Protein 7K0A (pdb70)

Solvent-accessible surface area: 18311 Å² total; per-residue (Å²): 243,24,95,47,84,90,15,75,145,130,6,26,74,86,0,19,151,6,0,13,46,33,23,37,100,39,49,17,16,27,7,17,2,2,28,25,168,10,77,116,25,0,31,53,17,14,56,20,33,1,15,72,0,1,43,75,25,18,74,6,30,0,0,56,81,0,2,0,0,0,0,0,17,11,43,133,8,129,83,23,54,72,12,78,73,105,5,29,82,98,42,30,107,10,0,29,71,14,61,78,10,31,108,55,12,86,50,62,9,50,79,86,56,42,186,101,85,13,18,48,11,31,11,28,5,22,16,66,115,57,89,90,133,42,11,10,47,24,0,0,73,27,0,5,82,18,2,66,186,62,50,20,8,0,2,2,43,4,3,18,64,212,53,36,60,46,10,120,186,22,10,1,80,69,77,9,74,14,118,5,87,112,14,15,113,2,17,0,3,16,16,124,55,52,57,89,147,41,93,48,84,90,15,74,142,130,8,26,76,86,0,19,153,6,0,12,44,33,24,38,99,40,48,18,15,32,8,16,2,2,27,23,149,11,85,110,27,0,39,54,16,13,56,12,32,1,16,111,0,1,44,84,26,18,78,5,31,0,0,54,81,0,2,0,0,0,0,0,14,12,39,136,9,129,82,19,52,71,20,83,76,120,5,28,86,98,44,33,108,9,0,28,72,13,73,83,10,30,129,53,11,88,51,62,8,52,88,85,56,41,188,92,85,13,17,49,11,33,11,29,5,22,14,65,114,61,90,89,133,41,10,9,47,23,0,0,74,26,0,5,79,16,2,69,186,61,50,22,5,1,3,2,45,4,4,17,76,218,49,37,58,48,9,120,190,22,12,4,86,60,81,10,74,14,127,5,68,113,14,16,137,3,20,0,3,17,17,113,55,51,61,100

Secondary structure (DSSP, 8-state):
---EEE--GGGHHHHHHHHHHHTTT-HHHHHHS-STTHHHHHHHHHHHIIIIIIIHHSEEEEEGGGTEEEEEE-TT-TTHHHHHHHHHHHHHHHHGGGHHHHHHHHHHHGGGS-SS--EEEEEEEE-GGGTTSSHHHHHHHHHHHHHHHHT--EEEEES-GGGHHHHHHTT-EEEEEE--TTS--EEEEEE-TT--/---EEE--GGGHHHHHHHHHHHTTT-HHHHHHS-STTHHHHHHHHHHHIIIIIIIHHSEEEEEGGGTEEEEEE-TT-TTHHHHHHHHHHHHHHHHGGGHHHHHHHHHHHGGGS-SS--EEEEEEEE-GGGTTSSHHHHHHHHHHHHHHHTT--EEEEES-GGGHHHHHHTT-EEEEEE--TTS--EEEEEE-TT--

B-factor: mean 17.93, std 9.87, range [5.16, 69.4]

Foldseek 3Di:
DWDKDWADPQLLVLQLVQQLQQCVPFQLLVQQFDPVVSSVLSSVVSSLQCPLPAPPQWTKMDIPSRLKMWGKHFLSSPCNVVSCVVCVVVNCVRSPPSNVRVVLVCVQCVVVDDPDTETETPGIGHRPVCPPPCRRVVHVLVSLVVRLVVQHKYKYKGLDPVCPVVVVVSLWDFPDFTDRVVGGTMTITIHGRPSD/DWDKDWADPQLLVLLLVQQLQQCVPFFLLVQQFDPVVSSVLSSVVSSCQCPLPAPPQWTKMDTPSRLKMWGKHFLRSPCNVVSCVVCVVVNCVRSPPSNVSVVLVCVQCVVVDDPDTETETPGIGHRPVCPPVCRRVVHVLVSLVVCLVVQHKYKYKGLDPVCPVVVVVSQWDFPDFTDRVVGGTMTITIHGHPSD

Sequence (392 aa):
KPTVRLATRDDVPRAVRTLAAAFADYPATRHTVDPDRHIERVTELQELFLTRRVGLDIGKVWVADDGAAVAVWTTPESVEAGAVFAEIGPRMMAELSGSRLAAQQQMEGLLAPHRPKEPAWFLATVGVSPDHQGKGLGSAVVLPGVEAAERAGVPAFLETSAPRNLPFYERLGFTVTADVEVPEGPRTWCMTRKKPGASKPTVRLATRDDVPRAVRTLAAAFADYPATRHTVDPDRHIERVTELQELFLTRVGLDIGKVWVADDGAAVAVWTTPESVEAGAVFAEIGPRMAELSGSRLAAQQQMEGLLAPHRPKEPAWFLATVGVSPDHQGKGLGSAVVLPGVEAAERAGVPAFLETSAPRNLPFYERLGFTVTADVEVPEGPRTWCMTRKPGAS

Structure (mmCIF, N/CA/C/O backbone):
data_7K0A
#
_entry.id   7K0A
#
_cell.length_a   36.596
_cell.length_b   141.509
_cell.length_c   98.985
_cell.angle_alpha   90.000
_cell.angle_beta   100.341
_cell.angle_gamma   90.000
#
_symmetry.space_group_name_H-M   'I 1 2 1'
#
loop_
_entity.id
_entity.type
_entity.pdbx_description
1 polymer 'Puromycin N-acetyltransferase'
2 non-polymer N-Acetylpuromycin
3 non-polymer 'COENZYME A'
4 non-polymer DI(HYDROXYETHYL)ETHER
5 non-polymer 'SULFATE ION'
6 non-polymer 1,2-ETHANEDIOL
7 water water
#
loop_
_atom_site.group_PDB
_atom_site.id
_atom_site.type_symbol
_atom_site.label_atom_id
_atom_site.label_alt_id
_atom_site.label_comp_id
_atom_site.label_asym_id
_atom_site.label_entity_id
_atom_site.label_seq_id
_atom_site.pdbx_PDB_ins_code
_atom_site.Cartn_x
_atom_site.Cartn_y
_atom_site.Cartn_z
_atom_site.occupancy
_atom_site.B_iso_or_equiv
_atom_site.auth_seq_id
_atom_site.auth_comp_id
_atom_site.auth_asym_id
_atom_site.auth_atom_id
_atom_site.pdbx_PDB_model_num
ATOM 1 N N . LYS A 1 7 ? 0.148 -25.275 6.584 1.000 44.158 5 LYS A N 1
ATOM 2 C CA . LYS A 1 7 ? 0.095 -26.032 7.875 1.000 43.166 5 LYS A CA 1
ATOM 3 C C . LYS A 1 7 ? 1.289 -25.631 8.748 1.000 41.176 5 LYS A C 1
ATOM 4 O O . LYS A 1 7 ? 2.414 -25.530 8.264 1.000 39.367 5 LYS A O 1
ATOM 10 N N . PRO A 1 8 ? 1.085 -25.365 10.058 1.000 36.278 6 PRO A N 1
ATOM 11 C CA . PRO A 1 8 ? 2.192 -24.970 10.932 1.000 32.680 6 PRO A CA 1
ATOM 12 C C . PRO A 1 8 ? 3.164 -26.105 11.278 1.000 28.581 6 PRO A C 1
ATOM 13 O O . PRO A 1 8 ? 2.743 -27.221 11.465 1.000 27.722 6 PRO A O 1
ATOM 17 N N . THR A 1 9 ? 4.451 -25.785 11.380 1.000 26.382 7 THR A N 1
ATOM 18 C CA . THR A 1 9 ? 5.477 -26.731 11.877 1.000 24.894 7 THR A CA 1
ATOM 19 C C . THR A 1 9 ? 5.537 -26.645 13.409 1.000 22.599 7 THR A C 1
ATOM 20 O O . THR A 1 9 ? 5.933 -25.596 13.936 1.000 21.451 7 THR A O 1
ATOM 24 N N . VAL A 1 10 ? 5.166 -27.737 14.073 1.000 19.302 8 VAL A N 1
ATOM 25 C CA . VAL A 1 10 ? 5.107 -27.873 15.553 1.000 18.079 8 VAL A CA 1
ATOM 26 C C . VAL A 1 10 ? 6.226 -28.798 16.002 1.000 17.633 8 VAL A C 1
ATOM 27 O O . VAL A 1 10 ? 6.257 -29.917 15.478 1.000 17.189 8 VAL A O 1
ATOM 31 N N . ARG A 1 11 ? 7.040 -28.372 16.985 1.000 15.865 9 ARG A N 1
ATOM 32 C CA . ARG A 1 11 ? 8.121 -29.183 17.619 1.000 14.040 9 ARG A CA 1
ATOM 33 C C . ARG A 1 11 ? 8.362 -28.677 19.053 1.000 12.825 9 ARG A C 1
ATOM 34 O O . ARG A 1 11 ? 7.808 -27.609 19.429 1.000 10.933 9 ARG A O 1
ATOM 42 N N . LEU A 1 12 ? 9.179 -29.399 19.815 1.000 12.742 10 LEU A N 1
ATOM 43 C CA . LEU A 1 12 ? 9.631 -28.953 21.157 1.000 11.941 10 LEU A CA 1
ATOM 44 C C . LEU A 1 12 ? 10.497 -27.706 20.984 1.000 12.423 10 LEU A C 1
ATOM 45 O O . LEU A 1 12 ? 11.139 -27.570 19.910 1.000 11.393 10 LEU A O 1
ATOM 50 N N . ALA A 1 13 ? 10.379 -26.774 21.933 1.000 11.385 11 ALA A N 1
ATOM 51 C CA . ALA A 1 13 ? 11.168 -25.533 21.976 1.000 12.374 11 ALA A CA 1
ATOM 52 C C . ALA A 1 13 ? 12.618 -25.877 22.310 1.000 13.571 11 ALA A C 1
ATOM 53 O O . ALA A 1 13 ? 12.858 -26.889 22.975 1.000 14.424 11 ALA A O 1
ATOM 55 N N . THR A 1 14 ? 13.542 -25.043 21.849 1.000 14.191 12 THR A N 1
ATOM 56 C CA . THR A 1 14 ? 14.953 -25.026 22.296 1.000 14.599 12 THR A CA 1
ATOM 57 C C . THR A 1 14 ? 15.233 -23.626 22.869 1.000 14.720 12 THR A C 1
ATOM 58 O O . THR A 1 14 ? 14.395 -22.699 22.686 1.000 13.564 12 THR A O 1
ATOM 62 N N . ARG A 1 15 ? 16.414 -23.457 23.443 1.000 13.795 13 ARG A N 1
ATOM 63 C CA . ARG A 1 15 ? 16.875 -22.178 24.018 1.000 14.242 13 ARG A CA 1
ATOM 64 C C . ARG A 1 15 ? 16.883 -21.111 22.927 1.000 14.139 13 ARG A C 1
ATOM 65 O O . ARG A 1 15 ? 16.566 -19.960 23.238 1.000 14.362 13 ARG A O 1
ATOM 73 N N . ASP A 1 16 ? 17.116 -21.514 21.684 1.000 14.581 14 ASP A N 1
ATOM 74 C CA . ASP A 1 16 ? 17.136 -20.631 20.492 1.000 15.566 14 ASP A CA 1
ATOM 75 C C . ASP A 1 16 ? 15.783 -19.948 20.256 1.000 14.539 14 ASP A C 1
ATOM 76 O O . ASP A 1 16 ? 15.782 -18.842 19.674 1.000 13.555 14 ASP A O 1
ATOM 81 N N . ASP A 1 17 ? 14.675 -20.603 20.628 1.000 14.397 15 ASP A N 1
ATOM 82 C CA . ASP A 1 17 ? 13.292 -20.090 20.425 1.000 15.649 15 ASP A CA 1
ATOM 83 C C . ASP A 1 17 ? 12.863 -19.089 21.510 1.000 15.017 15 ASP A C 1
ATOM 84 O O . ASP A 1 17 ? 11.785 -18.482 21.345 1.000 14.800 15 ASP A O 1
ATOM 89 N N . VAL A 1 18 ? 13.630 -18.921 22.583 1.000 14.374 16 VAL A N 1
ATOM 90 C CA . VAL A 1 18 ? 13.132 -18.183 23.777 1.000 15.157 16 VAL A CA 1
ATOM 91 C C . VAL A 1 18 ? 12.833 -16.727 23.416 1.000 15.320 16 VAL A C 1
ATOM 92 O O . VAL A 1 18 ? 11.766 -16.215 23.739 1.000 13.999 16 VAL A O 1
ATOM 96 N N . PRO A 1 19 ? 13.727 -15.983 22.725 1.000 16.589 17 PRO A N 1
ATOM 97 C CA . PRO A 1 19 ? 13.420 -14.578 22.442 1.000 15.758 17 PRO A CA 1
ATOM 98 C C . PRO A 1 19 ? 12.089 -14.422 21.690 1.000 16.557 17 PRO A C 1
ATOM 99 O O . PRO A 1 19 ? 11.209 -13.609 22.081 1.000 15.557 17 PRO A O 1
ATOM 103 N N . ARG A 1 20 ? 11.915 -15.191 20.619 1.000 16.526 18 ARG A N 1
ATOM 104 C CA . ARG A 1 20 ? 10.667 -15.114 19.828 1.000 17.230 18 ARG A CA 1
ATOM 105 C C . ARG A 1 20 ? 9.474 -15.584 20.677 1.000 14.838 18 ARG A C 1
ATOM 106 O O . ARG A 1 20 ? 8.445 -14.914 20.619 1.000 12.777 18 ARG A O 1
ATOM 114 N N . ALA A 1 21 ? 9.598 -16.695 21.414 1.000 12.871 19 ALA A N 1
ATOM 115 C CA . ALA A 1 21 ? 8.498 -17.233 22.248 1.000 12.972 19 ALA A CA 1
ATOM 116 C C . ALA A 1 21 ? 8.068 -16.181 23.285 1.000 12.930 19 ALA A C 1
ATOM 117 O O . ALA A 1 21 ? 6.862 -16.045 23.518 1.000 10.691 19 ALA A O 1
ATOM 119 N N . VAL A 1 22 ? 9.021 -15.469 23.887 1.000 12.397 20 VAL A N 1
ATOM 120 C CA . VAL A 1 22 ? 8.728 -14.420 24.905 1.000 14.014 20 VAL A CA 1
ATOM 121 C C . VAL A 1 22 ? 8.009 -13.241 24.224 1.000 14.353 20 VAL A C 1
ATOM 122 O O . VAL A 1 22 ? 7.013 -12.771 24.770 1.000 14.133 20 VAL A O 1
ATOM 126 N N . ARG A 1 23 ? 8.474 -12.790 23.059 1.000 14.470 21 ARG A N 1
ATOM 127 C CA . ARG A 1 23 ? 7.818 -11.701 22.297 1.000 15.133 21 ARG A CA 1
ATOM 128 C C . ARG A 1 23 ? 6.386 -12.122 21.944 1.000 14.313 21 ARG A C 1
ATOM 129 O O . ARG A 1 23 ? 5.479 -11.278 22.093 1.000 13.509 21 ARG A O 1
ATOM 137 N N . THR A 1 24 ? 6.179 -13.372 21.510 1.000 12.357 22 THR A N 1
ATOM 138 C CA . THR A 1 24 ? 4.831 -13.921 21.218 1.000 12.311 22 THR A CA 1
ATOM 139 C C . THR A 1 24 ? 3.981 -13.844 22.496 1.000 12.176 22 THR A C 1
ATOM 140 O O . THR A 1 24 ? 2.835 -13.310 22.445 1.000 11.890 22 THR A O 1
ATOM 144 N N . LEU A 1 25 ? 4.500 -14.337 23.612 1.000 11.833 23 LEU A N 1
ATOM 145 C CA . LEU A 1 25 ? 3.688 -14.423 24.852 1.000 11.714 23 LEU A CA 1
ATOM 146 C C . LEU A 1 25 ? 3.354 -13.013 25.355 1.000 11.215 23 LEU A C 1
ATOM 147 O O . LEU A 1 25 ? 2.201 -12.794 25.708 1.000 11.569 23 LEU A O 1
ATOM 152 N N . ALA A 1 26 ? 4.296 -12.079 25.312 1.000 11.327 24 ALA A N 1
ATOM 153 C CA . ALA A 1 26 ? 4.097 -10.671 25.733 1.000 12.099 24 ALA A CA 1
ATOM 154 C C . ALA A 1 26 ? 2.984 -10.008 24.906 1.000 11.825 24 ALA A C 1
ATOM 155 O O . ALA A 1 26 ? 2.077 -9.419 25.500 1.000 11.531 24 ALA A O 1
ATOM 157 N N . ALA A 1 27 ? 3.012 -10.161 23.577 1.000 11.583 25 ALA A N 1
ATOM 158 C CA . ALA A 1 27 ? 2.002 -9.577 22.674 1.000 11.322 25 ALA A CA 1
ATOM 159 C C . ALA A 1 27 ? 0.645 -10.238 22.939 1.000 11.205 25 ALA A C 1
ATOM 160 O O . ALA A 1 27 ? -0.348 -9.543 23.019 1.000 12.302 25 ALA A O 1
ATOM 162 N N . ALA A 1 28 ? 0.601 -11.557 23.068 1.000 11.213 26 ALA A N 1
ATOM 163 C CA . ALA A 1 28 ? -0.653 -12.318 23.236 1.000 11.355 26 ALA A CA 1
ATOM 164 C C . ALA A 1 28 ? -1.335 -11.896 24.551 1.000 11.485 26 ALA A C 1
ATOM 165 O O . ALA A 1 28 ? -2.556 -11.907 24.592 1.000 9.750 26 ALA A O 1
ATOM 167 N N . PHE A 1 29 ? -0.551 -11.552 25.583 1.000 11.564 27 PHE A N 1
ATOM 168 C CA . PHE A 1 29 ? -1.078 -11.265 26.939 1.000 12.878 27 PHE A CA 1
ATOM 169 C C . PHE A 1 29 ? -1.201 -9.753 27.185 1.000 13.413 27 PHE A C 1
ATOM 170 O O . PHE A 1 29 ? -1.491 -9.405 28.327 1.000 13.798 27 PHE A O 1
ATOM 178 N N . ALA A 1 30 ? -1.000 -8.901 26.171 1.000 14.407 28 ALA A N 1
ATOM 179 C CA . ALA A 1 30 ? -0.968 -7.419 26.330 1.000 16.603 28 ALA A CA 1
ATOM 180 C C . ALA A 1 30 ? -2.266 -6.923 26.980 1.000 16.315 28 ALA A C 1
ATOM 181 O O . ALA A 1 30 ? -2.174 -5.973 27.770 1.000 18.102 28 ALA A O 1
ATOM 183 N N . ASP A 1 31 ? -3.408 -7.563 26.748 1.000 17.383 29 ASP A N 1
ATOM 184 C CA . ASP A 1 31 ? -4.685 -7.086 27.352 1.000 19.045 29 ASP A CA 1
ATOM 185 C C . ASP A 1 31 ? -5.535 -8.281 27.781 1.000 16.749 29 ASP A C 1
ATOM 186 O O . ASP A 1 31 ? -6.754 -8.261 27.565 1.000 17.985 29 ASP A O 1
ATOM 191 N N . TYR A 1 32 ? -4.930 -9.239 28.470 1.000 14.017 30 TYR A N 1
ATOM 192 C CA . TYR A 1 32 ? -5.587 -10.469 28.958 1.000 13.024 30 TYR A CA 1
ATOM 193 C C . TYR A 1 32 ? -6.195 -10.156 30.325 1.000 12.228 30 TYR A C 1
ATOM 194 O O . TYR A 1 32 ? -5.515 -9.590 31.179 1.000 11.602 30 TYR A O 1
ATOM 203 N N . PRO A 1 33 ? -7.493 -10.462 30.561 1.000 11.290 31 PRO A N 1
ATOM 204 C CA . PRO A 1 33 ? -8.174 -10.018 31.784 1.000 11.060 31 PRO A CA 1
ATOM 205 C C . PRO A 1 33 ? -7.458 -10.421 33.085 1.000 10.837 31 PRO A C 1
ATOM 206 O O . PRO A 1 33 ? -7.455 -9.622 33.997 1.000 10.408 31 PRO A O 1
ATOM 210 N N . ALA A 1 34 ? -6.833 -11.602 33.140 1.000 11.090 32 ALA A N 1
ATOM 211 C CA . ALA A 1 34 ? -6.245 -12.104 34.403 1.000 10.736 32 ALA A CA 1
ATOM 212 C C . ALA A 1 34 ? -4.959 -11.343 34.704 1.000 10.377 32 ALA A C 1
ATOM 213 O O . ALA A 1 34 ? -4.729 -11.039 35.870 1.000 10.218 32 ALA A O 1
ATOM 215 N N . THR A 1 35 ? -4.162 -11.032 33.694 1.000 9.838 33 THR A N 1
ATOM 216 C CA . THR A 1 35 ? -2.904 -10.274 33.871 1.000 9.790 33 THR A CA 1
ATOM 217 C C . THR A 1 35 ? -3.281 -8.821 34.170 1.000 9.598 33 THR A C 1
ATOM 218 O O . THR A 1 35 ? -2.635 -8.231 35.061 1.000 9.148 33 THR A O 1
ATOM 222 N N . ARG A 1 36 ? -4.328 -8.287 33.553 1.000 9.700 34 ARG A N 1
ATOM 223 C CA . ARG A 1 36 ? -4.771 -6.893 33.853 1.000 9.550 34 ARG A CA 1
ATOM 224 C C . ARG A 1 36 ? -5.212 -6.823 35.313 1.000 9.122 34 ARG A C 1
ATOM 225 O O . ARG A 1 36 ? -4.993 -5.790 35.974 1.000 9.467 34 ARG A O 1
ATOM 233 N N . HIS A 1 37 ? -5.846 -7.881 35.787 1.000 8.403 35 HIS A N 1
ATOM 234 C CA . HIS A 1 37 ? -6.366 -7.968 37.166 1.000 8.068 35 HIS A CA 1
ATOM 235 C C . HIS A 1 37 ? -5.231 -8.104 38.178 1.000 7.146 35 HIS A C 1
ATOM 236 O O . HIS A 1 37 ? -5.357 -7.530 39.237 1.000 6.624 35 HIS A O 1
ATOM 243 N N . THR A 1 38 ? -4.188 -8.877 37.885 1.000 6.764 36 THR A N 1
ATOM 244 C CA . THR A 1 38 ? -3.253 -9.394 38.918 1.000 6.774 36 THR A CA 1
ATOM 245 C C . THR A 1 38 ? -1.844 -8.835 38.742 1.000 6.655 36 THR A C 1
ATOM 246 O O . THR A 1 38 ? -0.986 -9.192 39.556 1.000 6.942 36 THR A O 1
ATOM 250 N N . VAL A 1 39 ? -1.608 -7.982 37.756 1.000 6.723 37 VAL A N 1
ATOM 251 C CA . VAL A 1 39 ? -0.255 -7.418 37.505 1.000 6.927 37 VAL A CA 1
ATOM 252 C C . VAL A 1 39 ? -0.348 -5.898 37.455 1.000 7.181 37 VAL A C 1
ATOM 253 O O . VAL A 1 39 ? -1.142 -5.377 36.640 1.000 6.852 37 VAL A O 1
ATOM 257 N N . ASP A 1 40 ? 0.474 -5.241 38.279 1.000 7.690 38 ASP A N 1
ATOM 258 C CA . ASP A 1 40 ? 0.622 -3.771 38.378 1.000 7.785 38 ASP A CA 1
ATOM 259 C C . ASP A 1 40 ? 0.427 -3.098 37.011 1.000 8.089 38 ASP A C 1
ATOM 260 O O . ASP A 1 40 ? 1.005 -3.499 36.009 1.000 7.560 38 ASP A O 1
ATOM 265 N N . PRO A 1 41 ? -0.378 -2.020 36.920 1.000 8.269 39 PRO A N 1
ATOM 266 C CA . PRO A 1 41 ? -0.502 -1.271 35.668 1.000 8.766 39 PRO A CA 1
ATOM 267 C C . PRO A 1 41 ? 0.782 -0.495 35.330 1.000 9.308 39 PRO A C 1
ATOM 268 O O . PRO A 1 41 ? 0.985 -0.159 34.189 1.000 8.700 39 PRO A O 1
ATOM 272 N N . ASP A 1 42 ? 1.635 -0.228 36.323 1.000 10.430 40 ASP A N 1
ATOM 273 C CA . ASP A 1 42 ? 2.949 0.434 36.105 1.000 11.898 40 ASP A CA 1
ATOM 274 C C . ASP A 1 42 ? 3.935 -0.543 35.463 1.000 11.310 40 ASP A C 1
ATOM 275 O O . ASP A 1 42 ? 4.163 -1.620 36.033 1.000 10.889 40 ASP A O 1
ATOM 280 N N . ARG A 1 43 ? 4.452 -0.178 34.277 1.000 11.118 41 ARG A N 1
ATOM 281 C CA . ARG A 1 43 ? 5.355 -1.016 33.460 1.000 12.174 41 ARG A CA 1
ATOM 282 C C . ARG A 1 43 ? 4.698 -2.386 33.295 1.000 10.524 41 ARG A C 1
ATOM 283 O O . ARG A 1 43 ? 5.335 -3.437 33.519 1.000 10.323 41 ARG A O 1
ATOM 291 N N . HIS A 1 44 ? 3.439 -2.359 32.937 1.000 9.147 42 HIS A N 1
ATOM 292 C CA . HIS A 1 44 ? 2.576 -3.562 32.889 1.000 8.854 42 HIS A CA 1
ATOM 293 C C . HIS A 1 44 ? 3.180 -4.570 31.899 1.000 9.273 42 HIS A C 1
ATOM 294 O O . HIS A 1 44 ? 3.347 -5.727 32.261 1.000 8.184 42 HIS A O 1
ATOM 301 N N . ILE A 1 45 ? 3.451 -4.136 30.669 1.000 10.955 43 ILE A N 1
ATOM 302 C CA . ILE A 1 45 ? 3.994 -4.997 29.586 1.000 12.495 43 ILE A CA 1
ATOM 303 C C . ILE A 1 45 ? 5.331 -5.592 30.031 1.000 13.171 43 ILE A C 1
ATOM 304 O O . ILE A 1 45 ? 5.520 -6.793 29.824 1.000 11.819 43 ILE A O 1
ATOM 309 N N . GLU A 1 46 ? 6.227 -4.805 30.628 1.000 14.607 44 GLU A N 1
ATOM 310 C CA . GLU A 1 46 ? 7.533 -5.341 31.096 1.000 16.627 44 GLU A CA 1
ATOM 311 C C . GLU A 1 46 ? 7.311 -6.405 32.175 1.000 13.396 44 GLU A C 1
ATOM 312 O O . GLU A 1 46 ? 8.033 -7.416 32.163 1.000 11.404 44 GLU A O 1
ATOM 318 N N . ARG A 1 47 ? 6.367 -6.182 33.077 1.000 10.962 45 ARG A N 1
ATOM 319 C CA . ARG A 1 47 ? 6.056 -7.138 34.174 1.000 11.311 45 ARG A CA 1
ATOM 320 C C . ARG A 1 47 ? 5.466 -8.429 33.590 1.000 10.663 45 ARG A C 1
ATOM 321 O O . ARG A 1 47 ? 5.938 -9.533 33.958 1.000 10.518 45 ARG A O 1
ATOM 329 N N . VAL A 1 48 ? 4.524 -8.290 32.679 1.000 9.959 46 VAL A N 1
ATOM 330 C CA . VAL A 1 48 ? 3.865 -9.456 32.025 1.000 10.169 46 VAL A CA 1
ATOM 331 C C . VAL A 1 48 ? 4.920 -10.225 31.231 1.000 9.390 46 VAL A C 1
ATOM 332 O O . VAL A 1 48 ? 4.876 -11.458 31.269 1.000 8.521 46 VAL A O 1
ATOM 336 N N . THR A 1 49 ? 5.830 -9.507 30.582 1.000 9.784 47 THR A N 1
ATOM 337 C CA . THR A 1 49 ? 6.881 -10.111 29.729 1.000 10.660 47 THR A CA 1
ATOM 338 C C . THR A 1 49 ? 7.774 -10.985 30.615 1.000 10.638 47 THR A C 1
ATOM 339 O O . THR A 1 49 ? 8.082 -12.097 30.204 1.000 10.445 47 THR A O 1
ATOM 343 N N . GLU A 1 50 ? 8.157 -10.488 31.794 1.000 11.187 48 GLU A N 1
ATOM 344 C CA . GLU A 1 50 ? 9.040 -11.223 32.729 1.000 12.587 48 GLU A CA 1
ATOM 345 C C . GLU A 1 50 ? 8.284 -12.443 33.281 1.000 12.030 48 GLU A C 1
ATOM 346 O O . GLU A 1 50 ? 8.889 -13.540 33.331 1.000 11.246 48 GLU A O 1
ATOM 352 N N . LEU A 1 51 ? 7.030 -12.275 33.696 1.000 11.979 49 LEU A N 1
ATOM 353 C CA . LEU A 1 51 ? 6.180 -13.396 34.174 1.000 11.591 49 LEU A CA 1
ATOM 354 C C . LEU A 1 51 ? 6.131 -14.495 33.121 1.000 10.815 49 LEU A C 1
ATOM 355 O O . LEU A 1 51 ? 6.269 -15.673 33.508 1.000 10.121 49 LEU A O 1
ATOM 360 N N . GLN A 1 52 ? 5.946 -14.136 31.851 1.000 10.676 50 GLN A N 1
ATOM 361 C CA . GLN A 1 52 ? 5.859 -15.140 30.745 1.000 10.080 50 GLN A CA 1
ATOM 362 C C . GLN A 1 52 ? 7.221 -15.830 30.559 1.000 10.069 50 GLN A C 1
ATOM 363 O O . GLN A 1 52 ? 7.229 -17.071 30.439 1.000 8.721 50 GLN A O 1
ATOM 369 N N . GLU A 1 53 ? 8.319 -15.084 30.573 1.000 10.390 51 GLU A N 1
ATOM 370 C CA . GLU A 1 53 ? 9.665 -15.671 30.424 1.000 12.745 51 GLU A CA 1
ATOM 371 C C . GLU A 1 53 ? 9.922 -16.619 31.590 1.000 12.898 51 GLU A C 1
ATOM 372 O O . GLU A 1 53 ? 10.493 -17.695 31.347 1.000 13.509 51 GLU A O 1
ATOM 378 N N . LEU A 1 54 ? 9.537 -16.255 32.811 1.000 14.496 52 LEU A N 1
ATOM 379 C CA . LEU A 1 54 ? 9.721 -17.116 34.010 1.000 16.145 52 LEU A CA 1
ATOM 380 C C . LEU A 1 54 ? 9.013 -18.452 33.758 1.000 16.001 52 LEU A C 1
ATOM 381 O O . LEU A 1 54 ? 9.617 -19.508 34.012 1.000 13.455 52 LEU A O 1
ATOM 386 N N . PHE A 1 55 ? 7.764 -18.400 33.305 1.000 15.147 53 PHE A N 1
ATOM 387 C CA . PHE A 1 55 ? 6.974 -19.620 33.061 1.000 16.419 53 PHE A CA 1
ATOM 388 C C . PHE A 1 55 ? 7.632 -20.411 31.944 1.000 16.212 53 PHE A C 1
ATOM 389 O O . PHE A 1 55 ? 7.680 -21.645 32.110 1.000 16.319 53 PHE A O 1
ATOM 397 N N . LEU A 1 56 ? 8.128 -19.722 30.904 1.000 14.273 54 LEU A N 1
ATOM 398 C CA . LEU A 1 56 ? 8.690 -20.380 29.713 1.000 14.279 54 LEU A CA 1
ATOM 399 C C . LEU A 1 56 ? 9.944 -21.156 30.151 1.000 14.682 54 LEU A C 1
ATOM 400 O O . LEU A 1 56 ? 10.035 -22.366 29.816 1.000 13.739 54 LEU A O 1
ATOM 405 N N . THR A 1 57 ? 10.830 -20.525 30.923 1.000 13.609 55 THR A N 1
ATOM 406 C CA . THR A 1 57 ? 12.191 -21.060 31.155 1.000 13.655 55 THR A CA 1
ATOM 407 C C . THR A 1 57 ? 12.172 -21.906 32.425 1.000 13.222 55 THR A C 1
ATOM 408 O O . THR A 1 57 ? 12.498 -23.103 32.343 1.000 13.315 55 THR A O 1
ATOM 412 N N A ARG A 1 58 ? 11.796 -21.322 33.560 0.450 12.757 56 ARG A N 1
ATOM 413 N N B ARG A 1 58 ? 11.793 -21.320 33.561 0.550 12.687 56 ARG A N 1
ATOM 414 C CA A ARG A 1 58 ? 11.983 -21.994 34.873 0.450 12.893 56 ARG A CA 1
ATOM 415 C CA B ARG A 1 58 ? 11.983 -21.980 34.879 0.550 12.898 56 ARG A CA 1
ATOM 416 C C A ARG A 1 58 ? 10.930 -23.095 35.061 0.450 13.039 56 ARG A C 1
ATOM 417 C C B ARG A 1 58 ? 10.929 -23.082 35.069 0.550 13.071 56 ARG A C 1
ATOM 418 O O A ARG A 1 58 ? 11.212 -24.024 35.822 0.450 14.085 56 ARG A O 1
ATOM 419 O O B ARG A 1 58 ? 11.224 -24.023 35.808 0.550 14.345 56 ARG A O 1
ATOM 434 N N . VAL A 1 59 ? 9.757 -22.986 34.435 1.000 12.871 57 VAL A N 1
ATOM 435 C CA . VAL A 1 59 ? 8.695 -24.038 34.514 1.000 12.985 57 VAL A CA 1
ATOM 436 C C . VAL A 1 59 ? 8.811 -24.921 33.254 1.000 13.038 57 VAL A C 1
ATOM 437 O O . VAL A 1 59 ? 9.226 -26.075 33.386 1.000 15.341 57 VAL A O 1
ATOM 441 N N . GLY A 1 60 ? 8.550 -24.371 32.079 1.000 12.000 58 GLY A N 1
ATOM 442 C CA . GLY A 1 60 ? 8.522 -25.095 30.791 1.000 12.853 58 GLY A CA 1
ATOM 443 C C . GLY A 1 60 ? 9.835 -25.801 30.467 1.000 12.958 58 GLY A C 1
ATOM 444 O O . GLY A 1 60 ? 9.858 -27.037 30.525 1.000 11.705 58 GLY A O 1
ATOM 445 N N . LEU A 1 61 ? 10.896 -25.060 30.132 1.000 12.450 59 LEU A N 1
ATOM 446 C CA . LEU A 1 61 ? 12.109 -25.711 29.597 1.000 14.687 59 LEU A CA 1
ATOM 447 C C . LEU A 1 61 ? 12.787 -26.536 30.699 1.000 15.192 59 LEU A C 1
ATOM 448 O O . LEU A 1 61 ? 13.363 -27.548 30.384 1.000 17.311 59 LEU A O 1
ATOM 453 N N . ASP A 1 62 ? 12.664 -26.164 31.958 1.000 14.843 60 ASP A N 1
ATOM 454 C CA . ASP A 1 62 ? 13.415 -26.838 33.037 1.000 15.493 60 ASP A CA 1
ATOM 455 C C . ASP A 1 62 ? 12.687 -28.091 33.533 1.000 14.886 60 ASP A C 1
ATOM 456 O O . ASP A 1 62 ? 13.354 -29.063 33.757 1.000 13.362 60 ASP A O 1
ATOM 461 N N . ILE A 1 63 ? 11.384 -28.052 33.783 1.000 14.178 61 ILE A N 1
ATOM 462 C CA . ILE A 1 63 ? 10.719 -29.192 34.458 1.000 13.763 61 ILE A CA 1
ATOM 463 C C . ILE A 1 63 ? 9.471 -29.647 33.700 1.000 13.020 61 ILE A C 1
ATOM 464 O O . ILE A 1 63 ? 8.851 -30.610 34.181 1.000 13.853 61 ILE A O 1
ATOM 469 N N . GLY A 1 64 ? 9.087 -28.972 32.616 1.000 11.489 62 GLY A N 1
ATOM 470 C CA . GLY A 1 64 ? 7.817 -29.246 31.925 1.000 10.929 62 GLY A CA 1
ATOM 471 C C . GLY A 1 64 ? 8.059 -29.625 30.477 1.000 10.358 62 GLY A C 1
ATOM 472 O O . GLY A 1 64 ? 9.040 -30.258 30.186 1.000 9.392 62 GLY A O 1
ATOM 473 N N . LYS A 1 65 ? 7.151 -29.263 29.606 1.000 10.964 63 LYS A N 1
ATOM 47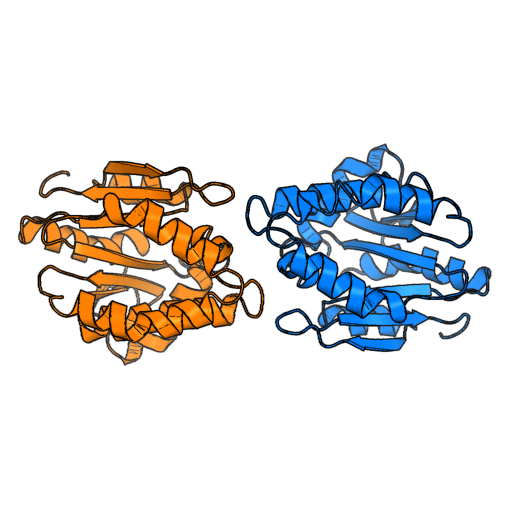4 C CA . LYS A 1 65 ? 7.263 -29.514 28.152 1.000 11.824 63 LYS A CA 1
ATOM 475 C C . LYS A 1 65 ? 6.810 -28.252 27.468 1.000 10.988 63 LYS A C 1
ATOM 476 O O . LYS A 1 65 ? 5.758 -27.696 27.882 1.000 10.798 63 LYS A O 1
ATOM 482 N N . VAL A 1 66 ? 7.557 -27.835 26.459 1.000 9.373 64 VAL A N 1
ATOM 483 C CA . VAL A 1 66 ? 7.225 -26.622 25.690 1.000 9.213 64 VAL A CA 1
ATOM 484 C C . VAL A 1 66 ? 7.170 -27.000 24.213 1.000 9.750 64 VAL A C 1
ATOM 485 O O . VAL A 1 66 ? 8.161 -27.533 23.720 1.000 8.404 64 VAL A O 1
ATOM 489 N N . TRP A 1 67 ? 6.060 -26.687 23.544 1.000 10.244 65 TRP A N 1
ATOM 490 C CA . TRP A 1 67 ? 6.013 -26.727 22.067 1.000 10.693 65 TRP A CA 1
ATOM 491 C C . TRP A 1 67 ? 5.998 -25.313 21.540 1.000 10.951 65 TRP A C 1
ATOM 492 O O . TRP A 1 67 ? 5.432 -24.430 22.205 1.000 11.018 65 TRP A O 1
ATOM 503 N N . VAL A 1 68 ? 6.477 -25.175 20.314 1.000 10.903 66 VAL A N 1
ATOM 504 C CA . VAL A 1 68 ? 6.367 -23.942 19.518 1.000 12.075 66 VAL A CA 1
ATOM 505 C C . VAL A 1 68 ? 5.791 -24.316 18.146 1.000 12.827 66 VAL A C 1
ATOM 506 O O . VAL A 1 68 ? 5.959 -25.491 17.689 1.000 13.594 66 VAL A O 1
ATOM 510 N N . ALA A 1 69 ? 5.063 -23.390 17.554 1.000 13.186 67 ALA A N 1
ATOM 511 C CA . ALA A 1 69 ? 4.617 -23.482 16.154 1.000 15.903 67 ALA A CA 1
ATOM 512 C C . ALA A 1 69 ? 5.366 -22.400 15.375 1.000 17.155 67 ALA A C 1
ATOM 513 O O . ALA A 1 69 ? 5.442 -21.253 15.874 1.000 18.851 67 ALA A O 1
ATOM 515 N N . ASP A 1 70 ? 5.960 -22.780 14.245 1.000 19.558 68 ASP A N 1
ATOM 516 C CA . ASP A 1 70 ? 6.679 -21.871 13.318 1.000 20.674 68 ASP A CA 1
ATOM 517 C C . ASP A 1 70 ? 7.684 -21.050 14.138 1.000 20.607 68 ASP A C 1
ATOM 518 O O . ASP A 1 70 ? 7.604 -19.798 14.126 1.000 19.610 68 ASP A O 1
ATOM 523 N N . ASP A 1 71 ? 8.569 -21.763 14.840 1.000 19.851 69 ASP A N 1
ATOM 524 C CA . ASP A 1 71 ? 9.745 -21.218 15.573 1.000 21.984 69 ASP A CA 1
ATOM 525 C C . ASP A 1 71 ? 9.328 -20.196 16.641 1.000 21.161 69 ASP A C 1
ATOM 526 O O . ASP A 1 71 ? 10.210 -19.396 17.064 1.000 21.429 69 ASP A O 1
ATOM 531 N N . GLY A 1 72 ? 8.080 -20.262 17.118 1.000 17.871 70 GLY A N 1
ATOM 532 C CA . GLY A 1 72 ? 7.654 -19.492 18.298 1.000 16.600 70 GLY A CA 1
ATOM 533 C C . GLY A 1 72 ? 6.646 -18.412 17.975 1.000 15.162 70 GLY A C 1
ATOM 534 O O . GLY A 1 72 ? 6.393 -17.617 18.868 1.000 14.657 70 GLY A O 1
ATOM 535 N N . ALA A 1 73 ? 6.087 -18.392 16.762 1.000 13.867 71 ALA A N 1
ATOM 536 C CA . ALA A 1 73 ? 4.872 -17.619 16.402 1.000 13.182 71 ALA A CA 1
ATOM 537 C C . ALA A 1 73 ? 3.696 -18.096 17.277 1.000 12.752 71 ALA A C 1
ATOM 538 O O . ALA A 1 73 ? 2.754 -17.324 17.500 1.000 13.010 71 ALA A O 1
ATOM 540 N N . ALA A 1 74 ? 3.752 -19.324 17.784 1.000 12.050 72 ALA A N 1
ATOM 541 C CA . ALA A 1 74 ? 2.896 -19.798 18.895 1.000 11.744 72 ALA A CA 1
ATOM 542 C C . ALA A 1 74 ? 3.716 -20.654 19.857 1.000 11.453 72 ALA A C 1
ATOM 543 O O . ALA A 1 74 ? 4.752 -21.211 19.433 1.000 10.845 72 ALA A O 1
ATOM 545 N N . VAL A 1 75 ? 3.267 -20.755 21.112 1.000 10.481 73 VAL A N 1
ATOM 546 C CA . VAL A 1 75 ? 4.013 -21.506 22.153 1.000 10.878 73 VAL A CA 1
ATOM 547 C C . VAL A 1 75 ? 3.025 -21.976 23.198 1.000 10.308 73 VAL A C 1
ATOM 548 O O . VAL A 1 75 ? 2.050 -21.273 23.464 1.000 9.535 73 VAL A O 1
ATOM 552 N N . ALA A 1 76 ? 3.248 -23.176 23.707 1.000 9.368 74 ALA A N 1
ATOM 553 C CA . ALA A 1 76 ? 2.400 -23.810 24.717 1.000 9.552 74 ALA A CA 1
ATOM 554 C C . ALA A 1 76 ? 3.362 -24.340 25.760 1.000 9.736 74 ALA A C 1
ATOM 555 O O . ALA A 1 76 ? 4.308 -25.040 25.368 1.000 10.447 74 ALA A O 1
ATOM 557 N N . VAL A 1 77 ? 3.141 -24.004 27.025 1.000 9.722 75 VAL A N 1
ATOM 558 C CA . VAL A 1 77 ? 3.985 -24.476 28.143 1.000 9.274 75 VAL A CA 1
ATOM 559 C C . VAL A 1 77 ? 3.150 -25.341 29.083 1.000 9.223 75 VAL A C 1
ATOM 560 O O . VAL A 1 77 ? 2.134 -24.850 29.615 1.000 9.814 75 VAL A O 1
ATOM 564 N N . TRP A 1 78 ? 3.615 -26.552 29.360 1.000 8.984 76 TRP A N 1
ATOM 565 C CA . TRP A 1 78 ? 2.930 -27.514 30.240 1.000 9.212 76 TRP A CA 1
ATOM 566 C C . TRP A 1 78 ? 3.801 -27.899 31.419 1.000 10.127 76 TRP A C 1
ATOM 567 O O . TRP A 1 78 ? 5.025 -28.038 31.237 1.000 10.224 76 TRP A O 1
ATOM 578 N N . THR A 1 79 ? 3.141 -28.249 32.525 1.000 10.740 77 THR A N 1
ATOM 579 C CA . THR A 1 79 ? 3.701 -29.203 33.510 1.000 11.262 77 THR A CA 1
ATOM 580 C C . THR A 1 79 ? 3.026 -30.558 33.285 1.000 12.066 77 THR A C 1
ATOM 581 O O . THR A 1 79 ? 1.861 -30.583 32.796 1.000 12.203 77 THR A O 1
ATOM 585 N N . THR A 1 80 ? 3.756 -31.635 33.553 1.000 12.982 78 THR A N 1
ATOM 586 C CA . THR A 1 80 ? 3.310 -33.022 33.297 1.000 13.907 78 THR A CA 1
ATOM 587 C C . THR A 1 80 ? 3.388 -33.793 34.606 1.000 15.131 78 THR A C 1
ATOM 588 O O . THR A 1 80 ? 3.927 -33.293 35.586 1.000 12.967 78 THR A O 1
ATOM 592 N N . PRO A 1 81 ? 2.872 -35.043 34.650 1.000 17.475 79 PRO A N 1
ATOM 593 C CA . PRO A 1 81 ? 3.122 -35.925 35.796 1.000 18.593 79 PRO A CA 1
ATOM 594 C C . PRO A 1 81 ? 4.616 -36.133 36.102 1.000 18.449 79 PRO A C 1
ATOM 595 O O . PRO A 1 81 ? 4.899 -36.418 37.206 1.000 21.059 79 PRO A O 1
ATOM 599 N N . GLU A 1 82 ? 5.522 -35.913 35.157 1.000 19.921 80 GLU A N 1
ATOM 600 C CA . GLU A 1 82 ? 6.995 -36.017 35.376 1.000 21.860 80 GLU A CA 1
ATOM 601 C C . GLU A 1 82 ? 7.537 -34.753 36.064 1.000 20.913 80 GLU A C 1
ATOM 602 O O . GLU A 1 82 ? 8.680 -34.785 36.503 1.000 19.194 80 GLU A O 1
ATOM 608 N N . SER A 1 83 ? 6.768 -33.661 36.095 1.000 19.885 81 SER A N 1
ATOM 609 C CA . SER A 1 83 ? 7.173 -32.340 36.639 1.000 19.797 81 SER A CA 1
ATOM 610 C C . SER A 1 83 ? 7.128 -32.391 38.173 1.000 21.580 81 SER A C 1
ATOM 611 O O . SER A 1 83 ? 6.477 -31.526 38.752 1.000 23.530 81 SER A O 1
ATOM 614 N N . VAL A 1 84 ? 7.803 -33.367 38.792 1.000 23.802 82 VAL A N 1
ATOM 615 C CA . VAL A 1 84 ? 7.748 -33.653 40.264 1.000 26.185 82 VAL A CA 1
ATOM 616 C C . VAL A 1 84 ? 8.331 -32.483 41.068 1.000 26.439 82 VAL A C 1
ATOM 617 O O . VAL A 1 84 ? 7.935 -32.334 42.242 1.000 26.957 82 VAL A O 1
ATOM 621 N N . GLU A 1 85 ? 9.218 -31.680 40.467 1.000 26.264 83 GLU A N 1
ATOM 622 C CA . GLU A 1 85 ? 9.850 -30.492 41.100 1.000 28.127 83 GLU A CA 1
ATOM 623 C C . GLU A 1 85 ? 8.928 -29.266 41.032 1.000 25.108 83 GLU A C 1
ATOM 624 O O . GLU A 1 85 ? 9.361 -28.217 41.509 1.000 28.629 83 GLU A O 1
ATOM 630 N N . ALA A 1 86 ? 7.723 -29.377 40.465 1.000 23.516 84 ALA A N 1
ATOM 631 C CA . ALA A 1 86 ? 6.807 -28.230 40.235 1.000 24.971 84 ALA A CA 1
ATOM 632 C C . ALA A 1 86 ? 6.652 -27.419 41.522 1.000 24.776 84 ALA A C 1
ATOM 633 O O . ALA A 1 86 ? 6.827 -26.201 41.459 1.000 22.616 84 ALA A O 1
ATOM 635 N N . GLY A 1 87 ? 6.315 -28.086 42.636 1.000 26.024 85 GLY A N 1
ATOM 636 C CA . GLY A 1 87 ? 6.148 -27.463 43.963 1.000 25.636 85 GLY A CA 1
ATOM 637 C C . GLY A 1 87 ? 7.374 -26.644 44.340 1.000 26.453 85 GLY A C 1
ATOM 638 O O . GLY A 1 87 ? 7.214 -25.454 44.647 1.000 26.709 85 GLY A O 1
ATOM 639 N N . ALA A 1 88 ? 8.564 -27.247 44.305 1.000 23.656 86 ALA A N 1
ATOM 640 C CA . ALA A 1 88 ? 9.839 -26.576 44.646 1.000 24.024 86 ALA A CA 1
ATOM 641 C C . ALA A 1 88 ? 10.036 -25.359 43.736 1.000 23.812 86 ALA A C 1
ATOM 642 O O . ALA A 1 88 ? 10.437 -24.303 44.239 1.000 25.725 86 ALA A O 1
ATOM 644 N N . VAL A 1 89 ? 9.763 -25.499 42.437 1.000 21.139 87 VAL A N 1
ATOM 645 C CA . VAL A 1 89 ? 10.034 -24.411 41.458 1.000 20.804 87 VAL A CA 1
ATOM 646 C C . VAL A 1 89 ? 9.066 -23.258 41.723 1.000 20.313 87 VAL A C 1
ATOM 647 O O . VAL A 1 89 ? 9.540 -22.112 41.760 1.000 20.941 87 VAL A O 1
ATOM 651 N N . PHE A 1 90 ? 7.772 -23.551 41.875 1.000 20.981 88 PHE A N 1
ATOM 652 C CA . PHE A 1 90 ? 6.724 -22.541 42.169 1.000 23.603 88 PHE A CA 1
ATOM 653 C C . PHE A 1 90 ? 7.123 -21.810 43.459 1.000 24.089 88 PHE A C 1
ATOM 654 O O . PHE A 1 90 ? 7.012 -20.591 43.509 1.000 22.826 88 PHE A O 1
ATOM 662 N N . ALA A 1 91 ? 7.652 -22.535 44.447 1.000 25.152 89 ALA A N 1
ATOM 663 C CA . ALA A 1 91 ? 8.091 -21.958 45.735 1.000 26.236 89 ALA A CA 1
ATOM 664 C C . ALA A 1 91 ? 9.291 -21.044 45.472 1.000 25.443 89 ALA A C 1
ATOM 665 O O . ALA A 1 91 ? 9.333 -19.975 46.060 1.000 24.421 89 ALA A O 1
ATOM 667 N N . GLU A 1 92 ? 10.211 -21.434 44.585 1.000 24.004 90 GLU A N 1
ATOM 668 C CA . GLU A 1 92 ? 11.413 -20.623 44.269 1.000 24.336 90 GLU A CA 1
ATOM 669 C C . GLU A 1 92 ? 10.997 -19.343 43.530 1.000 21.350 90 GLU A C 1
ATOM 670 O O . GLU A 1 92 ? 11.590 -18.288 43.809 1.000 19.303 90 GLU A O 1
ATOM 676 N N . ILE A 1 93 ? 10.062 -19.427 42.574 1.000 19.642 91 ILE A N 1
ATOM 677 C CA . ILE A 1 93 ? 9.727 -18.263 41.693 1.000 19.867 91 ILE A CA 1
ATOM 678 C C . ILE A 1 93 ? 8.537 -17.471 42.280 1.000 17.577 91 ILE A C 1
ATOM 679 O O . ILE A 1 93 ? 8.300 -16.369 41.805 1.000 17.728 91 ILE A O 1
ATOM 684 N N . GLY A 1 94 ? 7.805 -18.018 43.249 1.000 17.430 92 GLY A N 1
ATOM 685 C CA . GLY A 1 94 ? 6.693 -17.339 43.950 1.000 16.632 92 GLY A CA 1
ATOM 686 C C . GLY A 1 94 ? 7.041 -15.903 44.334 1.000 17.477 92 GLY A C 1
ATOM 687 O O . GLY A 1 94 ? 6.299 -14.984 43.984 1.000 16.693 92 GLY A O 1
ATOM 688 N N . PRO A 1 95 ? 8.146 -15.642 45.078 1.000 18.438 93 PRO A N 1
ATOM 689 C CA . PRO A 1 95 ? 8.515 -14.275 45.469 1.000 18.080 93 PRO A CA 1
ATOM 690 C C . PRO A 1 95 ? 8.680 -13.297 44.294 1.000 16.515 93 PRO A C 1
ATOM 691 O O . PRO A 1 95 ? 8.166 -12.176 44.364 1.000 13.713 93 PRO A O 1
ATOM 695 N N . ARG A 1 96 ? 9.336 -13.738 43.213 1.000 15.757 94 ARG A N 1
ATOM 696 C CA . ARG A 1 96 ? 9.457 -12.894 41.995 1.000 15.633 94 ARG A CA 1
ATOM 697 C C 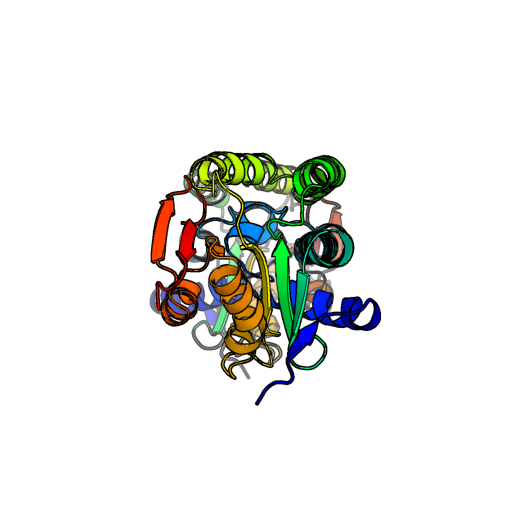. ARG A 1 96 ? 8.061 -12.572 41.415 1.000 14.041 94 ARG A C 1
ATOM 698 O O . ARG A 1 96 ? 7.861 -11.434 41.037 1.000 12.769 94 ARG A O 1
ATOM 706 N N A MET A 1 97 ? 7.149 -13.536 41.358 0.620 13.280 95 MET A N 1
ATOM 707 N N B MET A 1 97 ? 7.146 -13.549 41.351 0.380 14.839 95 MET A N 1
ATOM 708 C CA A MET A 1 97 ? 5.800 -13.350 40.769 0.620 13.820 95 MET A CA 1
ATOM 709 C CA B MET A 1 97 ? 5.781 -13.369 40.777 0.380 16.094 95 MET A CA 1
ATOM 710 C C A MET A 1 97 ? 4.995 -12.353 41.617 0.620 13.604 95 MET A C 1
ATOM 711 C C B MET A 1 97 ? 5.004 -12.345 41.617 0.380 15.088 95 MET A C 1
ATOM 712 O O A MET A 1 97 ? 4.278 -11.524 41.034 0.620 11.900 95 MET A O 1
ATOM 713 O O B MET A 1 97 ? 4.283 -11.519 41.029 0.380 13.681 95 MET A O 1
ATOM 722 N N . ALA A 1 98 ? 5.144 -12.430 42.945 1.000 14.560 96 ALA A N 1
ATOM 723 C CA . ALA A 1 98 ? 4.583 -11.470 43.927 1.000 15.754 96 ALA A CA 1
ATOM 724 C C . ALA A 1 98 ? 5.118 -10.068 43.636 1.000 15.167 96 ALA A C 1
ATOM 725 O O . ALA A 1 98 ? 4.272 -9.147 43.423 1.000 15.559 96 ALA A O 1
ATOM 727 N N . GLU A 1 99 ? 6.436 -9.908 43.555 1.000 14.167 97 GLU A N 1
ATOM 728 C CA . GLU A 1 99 ? 7.047 -8.590 43.219 1.000 15.920 97 GLU A CA 1
ATOM 729 C C . GLU A 1 99 ? 6.490 -8.097 41.874 1.000 14.361 97 GLU A C 1
ATOM 730 O O . GLU A 1 99 ? 6.122 -6.928 41.774 1.000 13.763 97 GLU A O 1
ATOM 736 N N . LEU A 1 100 ? 6.397 -8.960 40.859 1.000 12.655 98 LEU A N 1
ATOM 737 C CA . LEU A 1 100 ? 5.908 -8.502 39.535 1.000 11.726 98 LEU A CA 1
ATOM 738 C C . LEU A 1 100 ? 4.431 -8.103 39.643 1.000 10.400 98 LEU A C 1
ATOM 739 O O . LEU A 1 100 ? 4.034 -7.153 38.954 1.000 10.032 98 LEU A O 1
ATOM 744 N N . SER A 1 101 ? 3.654 -8.752 40.518 1.000 9.850 99 SER A N 1
ATOM 745 C CA . SER A 1 101 ? 2.248 -8.359 40.781 1.000 10.305 99 SER A CA 1
ATOM 746 C C . SER A 1 101 ? 2.196 -6.920 41.314 1.000 9.833 99 SER A C 1
ATOM 747 O O . SER A 1 101 ? 1.265 -6.168 40.921 1.000 9.406 99 SER A O 1
ATOM 750 N N . GLY A 1 102 ? 3.184 -6.555 42.129 1.000 9.647 100 GLY A N 1
ATOM 751 C CA . GLY A 1 102 ? 3.343 -5.216 42.712 1.000 9.824 100 GLY A CA 1
ATOM 752 C C . GLY A 1 102 ? 2.099 -4.821 43.474 1.000 9.867 100 GLY A C 1
ATOM 753 O O . GLY A 1 102 ? 1.691 -5.590 44.334 1.000 11.376 100 GLY A O 1
ATOM 754 N N . SER A 1 103 ? 1.449 -3.716 43.104 1.000 9.743 101 SER A N 1
ATOM 755 C CA . SER A 1 103 ? 0.267 -3.148 43.812 1.000 9.149 101 SER A CA 1
ATOM 756 C C . SER A 1 103 ? -0.997 -3.970 43.511 1.000 8.942 101 SER A C 1
ATOM 757 O O . SER A 1 103 ? -2.028 -3.682 44.111 1.000 8.840 101 SER A O 1
ATOM 760 N N . ARG A 1 104 ? -0.934 -4.962 42.626 1.000 8.496 102 ARG A N 1
ATOM 761 C CA . ARG A 1 104 ? -2.075 -5.880 42.377 1.000 8.115 102 ARG A CA 1
ATOM 762 C C . ARG A 1 104 ? -1.896 -7.213 43.135 1.000 8.375 102 ARG A C 1
ATOM 763 O O . ARG A 1 104 ? -2.599 -8.171 42.810 1.000 7.456 102 ARG A O 1
ATOM 771 N N . LEU A 1 105 ? -1.043 -7.259 44.160 1.000 9.297 103 LEU A N 1
ATOM 772 C CA . LEU A 1 105 ? -0.753 -8.509 44.900 1.000 9.498 103 LEU A CA 1
ATOM 773 C C . LEU A 1 105 ? -2.048 -9.082 45.488 1.000 8.958 103 LEU A C 1
ATOM 774 O O . LEU A 1 105 ? -2.226 -10.302 45.358 1.000 8.959 103 LEU A O 1
ATOM 779 N N . ALA A 1 106 ? -2.931 -8.271 46.070 1.000 8.947 104 ALA A N 1
ATOM 780 C CA . ALA A 1 106 ? -4.163 -8.763 46.729 1.000 8.846 104 ALA A CA 1
ATOM 781 C C . ALA A 1 106 ? -5.057 -9.431 45.673 1.000 8.888 104 ALA A C 1
ATOM 782 O O . ALA A 1 106 ? -5.692 -10.439 45.997 1.000 8.504 104 ALA A O 1
ATOM 784 N N . ALA A 1 107 ? -5.080 -8.904 44.444 1.000 8.885 105 ALA A N 1
ATOM 785 C CA . ALA A 1 107 ? -5.811 -9.488 43.296 1.000 9.137 105 ALA A CA 1
ATOM 786 C C . ALA A 1 107 ? -5.165 -10.813 42.853 1.000 9.180 105 ALA A C 1
ATOM 787 O O . ALA A 1 107 ? -5.897 -11.766 42.611 1.000 9.654 105 ALA A O 1
ATOM 789 N N . GLN A 1 108 ? -3.846 -10.899 42.781 1.000 9.640 106 GLN A N 1
ATOM 790 C CA . GLN A 1 108 ? -3.111 -12.143 42.487 1.000 10.587 106 GLN A CA 1
ATOM 791 C C . GLN A 1 108 ? -3.488 -13.186 43.554 1.000 10.854 106 GLN A C 1
ATOM 792 O O . GLN A 1 108 ? -3.882 -14.286 43.165 1.000 9.734 106 GLN A O 1
ATOM 798 N N . GLN A 1 109 ? -3.438 -12.820 44.843 1.000 10.814 107 GLN A N 1
ATOM 799 C CA . GLN A 1 109 ? -3.709 -13.758 45.965 1.000 11.666 107 GLN A CA 1
ATOM 800 C C . GLN A 1 109 ? -5.177 -14.206 45.905 1.000 11.571 107 GLN A C 1
ATOM 801 O O . GLN A 1 109 ? -5.399 -15.388 46.085 1.000 11.321 107 GLN A O 1
ATOM 807 N N . GLN A 1 110 ? -6.110 -13.282 45.670 1.000 11.163 108 GLN A N 1
ATOM 808 C CA . GLN A 1 110 ? -7.562 -13.544 45.542 1.000 12.081 108 GLN A CA 1
ATOM 809 C C . GLN A 1 110 ? -7.793 -14.629 44.490 1.000 13.097 108 GLN A C 1
ATOM 810 O O . GLN A 1 110 ? -8.502 -15.615 44.786 1.000 11.229 108 GLN A O 1
ATOM 816 N N . MET A 1 111 ? -7.246 -14.419 43.287 1.000 13.632 109 MET A N 1
ATOM 817 C CA . MET A 1 111 ? -7.482 -15.336 42.155 1.000 15.648 109 MET A CA 1
ATOM 818 C C . MET A 1 111 ? -6.868 -16.702 42.488 1.000 15.994 109 MET A C 1
ATOM 819 O O . MET A 1 111 ? -7.528 -17.731 42.241 1.000 16.071 109 MET A O 1
ATOM 824 N N . GLU A 1 112 ? -5.660 -16.731 43.044 1.000 17.303 110 GLU A N 1
ATOM 825 C CA . GLU A 1 112 ? -4.993 -18.011 43.413 1.000 18.921 110 GLU A CA 1
ATOM 826 C C . GLU A 1 112 ? -5.866 -18.763 44.420 1.000 16.825 110 GLU A C 1
ATOM 827 O O . GLU A 1 112 ? -6.088 -19.974 44.216 1.000 16.710 110 GLU A O 1
ATOM 833 N N . GLY A 1 113 ? -6.348 -18.073 45.461 1.000 17.345 111 GLY A N 1
ATOM 834 C CA . GLY A 1 113 ? -7.256 -18.647 46.474 1.000 16.982 111 GLY A CA 1
ATOM 835 C C . GLY A 1 113 ? -8.526 -19.220 45.848 1.000 16.915 111 GLY A C 1
ATOM 836 O O . GLY A 1 113 ? -8.940 -20.328 46.238 1.000 18.097 111 GLY A O 1
ATOM 837 N N . LEU A 1 114 ? -9.125 -18.506 44.891 1.000 15.280 112 LEU A N 1
ATOM 838 C CA . LEU A 1 114 ? -10.411 -18.893 44.257 1.000 14.370 112 LEU A CA 1
ATOM 839 C C . LEU A 1 114 ? -10.200 -20.120 43.347 1.000 13.379 112 LEU A C 1
ATOM 840 O O . LEU A 1 114 ? -11.099 -20.983 43.276 1.000 12.151 112 LEU A O 1
ATOM 845 N N . LEU A 1 115 ? -9.054 -20.227 42.698 1.000 13.160 113 LEU A N 1
ATOM 846 C CA . LEU A 1 115 ? -8.843 -21.277 41.654 1.000 13.458 113 LEU A CA 1
ATOM 847 C C . LEU A 1 115 ? -8.212 -22.537 42.235 1.000 13.424 113 LEU A C 1
ATOM 848 O O . LEU A 1 115 ? -8.622 -23.631 41.801 1.000 14.270 113 LEU A O 1
ATOM 853 N N . ALA A 1 116 ? -7.289 -22.413 43.194 1.000 14.457 114 ALA A N 1
ATOM 854 C CA . ALA A 1 116 ? -6.479 -23.562 43.684 1.000 15.669 114 ALA A CA 1
ATOM 855 C C . ALA A 1 116 ? -7.372 -24.766 43.984 1.000 16.366 114 ALA A C 1
ATOM 856 O O . ALA A 1 116 ? -7.039 -25.887 43.608 1.000 16.756 114 ALA A O 1
ATOM 858 N N . PRO A 1 117 ? -8.523 -24.610 44.668 1.000 16.882 115 PRO A N 1
ATOM 859 C CA . PRO A 1 117 ? -9.361 -25.764 44.994 1.000 17.669 115 PRO A CA 1
ATOM 860 C C . PRO A 1 117 ? -9.961 -26.512 43.793 1.000 16.777 115 PRO A C 1
ATOM 861 O O . PRO A 1 117 ? -10.464 -27.577 44.003 1.000 16.949 115 PRO A O 1
ATOM 865 N N . HIS A 1 118 ? -9.993 -25.905 42.605 1.000 16.053 116 HIS A N 1
ATOM 866 C CA . HIS A 1 118 ? -10.603 -26.517 41.385 1.000 15.562 116 HIS A CA 1
ATOM 867 C C . HIS A 1 118 ? -9.528 -27.133 40.494 1.000 15.953 116 HIS A C 1
ATOM 868 O O . HIS A 1 118 ? -9.876 -27.656 39.414 1.000 16.094 116 HIS A O 1
ATOM 875 N N . ARG A 1 119 ? -8.270 -27.064 40.924 1.000 16.768 117 ARG A N 1
ATOM 876 C CA . ARG A 1 119 ? -7.124 -27.662 40.212 1.000 17.244 117 ARG A CA 1
ATOM 877 C C . ARG A 1 119 ? -7.064 -29.157 40.505 1.000 19.080 117 ARG A C 1
ATOM 878 O O . ARG A 1 119 ? -7.566 -29.617 41.536 1.000 18.922 117 ARG A O 1
ATOM 886 N N . PRO A 1 120 ? -6.481 -29.946 39.578 1.000 18.503 118 PRO A N 1
ATOM 887 C CA . PRO A 1 120 ? -6.432 -31.398 39.729 1.000 21.532 118 PRO A CA 1
ATOM 888 C C . PRO A 1 120 ? -5.686 -31.823 41.004 1.000 22.978 118 PRO A C 1
ATOM 889 O O . PRO A 1 120 ? -4.612 -31.297 41.257 1.000 22.396 118 PRO A O 1
ATOM 893 N N . LYS A 1 121 ? -6.250 -32.785 41.732 1.000 27.506 119 LYS A N 1
ATOM 894 C CA . LYS A 1 121 ? -5.661 -33.410 42.954 1.000 33.328 119 LYS A CA 1
ATOM 895 C C . LYS A 1 121 ? -4.854 -34.660 42.563 1.000 34.783 119 LYS A C 1
ATOM 896 O O . LYS A 1 121 ? -4.259 -35.261 43.451 1.000 37.956 119 LYS A O 1
ATOM 902 N N . GLU A 1 122 ? -4.849 -35.030 41.277 1.000 33.418 120 GLU A N 1
ATOM 903 C CA . GLU A 1 122 ? -4.158 -36.229 40.741 1.000 33.499 120 GLU A CA 1
ATOM 904 C C . GLU A 1 122 ? -3.154 -35.754 39.699 1.000 29.415 120 GLU A C 1
ATOM 905 O O . GLU A 1 122 ? -3.260 -34.628 39.260 1.000 27.948 120 GLU A O 1
ATOM 911 N N . PRO A 1 123 ? -2.168 -36.570 39.268 1.000 27.248 121 PRO A N 1
ATOM 912 C CA . PRO A 1 123 ? -1.230 -36.137 38.238 1.000 24.662 121 PRO A CA 1
ATOM 913 C C . PRO A 1 123 ? -1.997 -35.664 36.997 1.000 22.852 121 PRO A C 1
ATOM 914 O O . PRO A 1 123 ? -3.027 -36.256 36.661 1.000 23.788 121 PRO A O 1
ATOM 918 N N . ALA A 1 124 ? -1.503 -34.612 36.344 1.000 20.267 122 ALA A N 1
ATOM 919 C CA . ALA A 1 124 ? -2.189 -33.981 35.196 1.000 18.028 122 ALA A CA 1
ATOM 920 C C . ALA A 1 124 ? -1.184 -33.350 34.237 1.000 15.225 122 ALA A C 1
ATOM 921 O O . ALA A 1 124 ? -0.051 -33.029 34.664 1.000 15.145 122 ALA A O 1
ATOM 923 N N . TRP A 1 125 ? -1.598 -33.207 32.981 1.000 12.724 123 TRP A N 1
ATOM 924 C CA . TRP A 1 125 ? -1.029 -32.226 32.032 1.000 11.563 123 TRP A CA 1
ATOM 925 C C . TRP A 1 125 ? -1.763 -30.894 32.269 1.000 10.374 123 TRP A C 1
ATOM 926 O O . TRP A 1 125 ? -2.961 -30.786 31.975 1.000 8.971 123 TRP A O 1
ATOM 937 N N . PHE A 1 126 ? -1.030 -29.928 32.818 1.000 9.191 124 PHE A N 1
ATOM 938 C CA . PHE A 1 126 ? -1.541 -28.597 33.219 1.000 8.799 124 PHE A CA 1
ATOM 939 C C . PHE A 1 126 ? -0.903 -27.573 32.286 1.000 8.391 124 PHE A C 1
ATOM 940 O O . PHE A 1 126 ? 0.320 -27.434 32.307 1.000 8.334 124 PHE A O 1
ATOM 948 N N . LEU A 1 127 ? -1.712 -26.941 31.445 1.000 8.668 125 LEU A N 1
ATOM 949 C CA . LEU A 1 127 ? -1.254 -25.884 30.509 1.000 9.946 125 LEU A CA 1
ATOM 950 C C . LEU A 1 127 ? -0.974 -24.621 31.323 1.000 10.111 125 LEU A C 1
ATOM 951 O O . LEU A 1 127 ? -1.927 -24.054 31.852 1.000 10.742 125 LEU A O 1
ATOM 956 N N . ALA A 1 128 ? 0.291 -24.264 31.479 1.000 10.092 126 ALA A N 1
ATOM 957 C CA . ALA A 1 128 ? 0.760 -23.138 32.313 1.000 10.836 126 ALA A CA 1
ATOM 958 C C . ALA A 1 128 ? 0.533 -21.809 31.596 1.000 10.807 126 ALA A C 1
ATOM 959 O O . ALA A 1 128 ? 0.109 -20.863 32.231 1.000 11.508 126 ALA A O 1
ATOM 961 N N . THR A 1 129 ? 0.818 -21.751 30.300 1.000 10.127 127 THR A N 1
ATOM 962 C CA . THR A 1 129 ? 0.603 -20.543 29.468 1.000 10.097 127 THR A CA 1
ATOM 963 C C . THR A 1 129 ? 0.615 -21.007 28.023 1.000 9.363 127 THR A C 1
ATOM 964 O O . THR A 1 129 ? 1.219 -22.040 27.725 1.000 9.012 127 THR A O 1
ATOM 968 N N . VAL A 1 130 ? -0.070 -20.281 27.183 1.000 9.502 128 VAL A N 1
ATOM 969 C CA . VAL A 1 130 ? -0.069 -20.512 25.715 1.000 9.737 128 VAL A CA 1
ATOM 970 C C . VAL A 1 130 ? -0.253 -19.136 25.089 1.000 9.888 128 VAL A C 1
ATOM 971 O O . VAL A 1 130 ? -0.896 -18.263 25.706 1.000 9.947 128 VAL A O 1
ATOM 975 N N . GLY A 1 131 ? 0.286 -18.937 23.898 1.000 10.292 129 GLY A N 1
ATOM 976 C CA . GLY A 1 131 ? 0.086 -17.681 23.176 1.000 10.686 129 GLY A CA 1
ATOM 977 C C . GLY A 1 131 ? 0.327 -17.864 21.704 1.000 10.939 129 GLY A C 1
ATOM 978 O O . GLY A 1 131 ? 1.164 -18.701 21.301 1.000 10.733 129 GLY A O 1
ATOM 979 N N . VAL A 1 132 ? -0.403 -17.113 20.919 1.000 12.088 130 VAL A N 1
ATOM 980 C CA . VAL A 1 132 ? -0.188 -16.968 19.454 1.000 12.386 130 VAL A CA 1
ATOM 981 C C . VAL A 1 132 ? 0.081 -15.500 19.183 1.000 13.939 130 VAL A C 1
ATOM 982 O O . VAL A 1 132 ? -0.683 -14.664 19.701 1.000 12.632 130 VAL A O 1
ATOM 986 N N . SER A 1 133 ? 1.125 -15.215 18.406 1.000 15.860 131 SER A N 1
ATOM 987 C CA . SER A 1 133 ? 1.448 -13.849 17.923 1.000 18.477 131 SER A CA 1
ATOM 988 C C . SER A 1 133 ? 0.192 -13.246 17.295 1.000 20.154 131 SER A C 1
ATOM 989 O O . SER A 1 133 ? -0.420 -13.878 16.432 1.000 21.956 131 SER A O 1
ATOM 992 N N . PRO A 1 134 ? -0.255 -12.040 17.725 1.000 23.084 132 PRO A N 1
ATOM 993 C CA . PRO A 1 134 ? -1.446 -11.386 17.162 1.000 25.406 132 PRO A CA 1
ATOM 994 C C . PRO A 1 134 ? -1.455 -11.304 15.630 1.000 26.240 132 PRO A C 1
ATOM 995 O O . PRO A 1 134 ? -2.506 -11.389 15.066 1.000 26.778 132 PRO A O 1
ATOM 999 N N . ASP A 1 135 ? -0.279 -11.146 15.021 1.000 29.003 133 ASP A N 1
ATOM 1000 C CA . ASP A 1 135 ? -0.074 -11.136 13.549 1.000 33.352 133 ASP A CA 1
ATOM 1001 C C . ASP A 1 135 ? -0.569 -12.448 12.933 1.000 33.411 133 ASP A C 1
ATOM 1002 O O . ASP A 1 135 ? -1.099 -12.400 11.823 1.000 37.505 133 ASP A O 1
ATOM 1007 N N . HIS A 1 136 ? -0.412 -13.577 13.628 1.000 32.954 134 HIS A N 1
ATOM 1008 C CA . HIS A 1 136 ? -0.591 -14.935 13.058 1.000 31.805 134 HIS A CA 1
ATOM 1009 C C . HIS A 1 136 ? -1.820 -15.624 13.660 1.000 29.840 134 HIS A C 1
ATOM 1010 O O . HIS A 1 136 ? -1.907 -16.873 13.571 1.000 29.094 134 HIS A O 1
ATOM 1017 N N . GLN A 1 137 ? -2.740 -14.857 14.242 1.000 31.310 135 GLN A N 1
ATOM 1018 C CA . GLN A 1 137 ? -3.932 -15.411 14.946 1.000 33.715 135 GLN A CA 1
ATOM 1019 C C . GLN A 1 137 ? -4.949 -15.868 13.887 1.000 32.184 135 GLN A C 1
ATOM 1020 O O . GLN A 1 137 ? -4.760 -15.538 12.694 1.000 39.290 135 GLN A O 1
ATOM 1026 N N . GLY A 1 138 ? -5.890 -16.725 14.282 1.000 30.327 136 GLY A N 1
ATOM 1027 C CA . GLY A 1 138 ? -6.915 -17.339 13.414 1.000 30.162 136 GLY A CA 1
ATOM 1028 C C . GLY A 1 138 ? -6.363 -18.080 12.201 1.000 31.777 136 GLY A C 1
ATOM 1029 O O . GLY A 1 138 ? -7.049 -18.035 11.169 1.000 37.381 136 GLY A O 1
ATOM 1030 N N . LYS A 1 139 ? -5.218 -18.783 12.299 1.000 30.047 137 LYS A N 1
ATOM 1031 C CA . LYS A 1 139 ? -4.639 -19.593 11.179 1.000 28.680 137 LYS A CA 1
ATOM 1032 C C . LYS A 1 139 ? -4.300 -21.021 11.630 1.000 25.703 137 LYS A C 1
ATOM 1033 O O . LYS A 1 139 ? -3.609 -21.701 10.892 1.000 25.750 137 LYS A O 1
ATOM 1039 N N . GLY A 1 140 ? -4.764 -21.452 12.803 1.000 24.018 138 GLY A N 1
ATOM 1040 C CA . GLY A 1 140 ? -4.621 -22.834 13.297 1.000 22.294 138 GLY A CA 1
ATOM 1041 C C . GLY A 1 140 ? -3.369 -23.056 14.141 1.000 19.919 138 GLY A C 1
ATOM 1042 O O . GLY A 1 140 ? -3.189 -24.210 14.572 1.000 18.274 138 GLY A O 1
ATOM 1043 N N . LEU A 1 141 ? -2.518 -22.040 14.349 1.000 19.007 139 LEU A N 1
ATOM 1044 C CA . LEU A 1 141 ? -1.285 -22.163 15.194 1.000 17.292 139 LEU A CA 1
ATOM 1045 C C . LEU A 1 141 ? -1.664 -22.563 16.620 1.000 15.695 139 LEU A C 1
ATOM 1046 O O . LEU A 1 141 ? -0.982 -23.445 17.194 1.000 15.643 139 LEU A O 1
ATOM 1051 N N . GLY A 1 142 ? -2.705 -21.944 17.177 1.000 14.870 140 GLY A N 1
ATOM 1052 C CA . GLY A 1 142 ? -3.162 -22.216 18.555 1.000 14.545 140 GLY A CA 1
ATOM 1053 C C . GLY A 1 142 ? -3.481 -23.683 18.771 1.000 14.161 140 GLY A C 1
ATOM 1054 O O . GLY A 1 142 ? -2.942 -24.281 19.734 1.000 15.484 140 GLY A O 1
ATOM 1055 N N . SER A 1 143 ? -4.356 -24.238 17.926 1.000 14.129 141 SER A N 1
ATOM 1056 C CA . SER A 1 143 ? -4.803 -25.653 17.973 1.000 14.493 141 SER A CA 1
ATOM 1057 C C . SER A 1 143 ? -3.590 -26.556 17.739 1.000 13.599 141 SER A C 1
ATOM 1058 O O . SER A 1 143 ? -3.457 -27.550 18.442 1.000 13.792 141 SER A O 1
ATOM 1061 N N . ALA A 1 144 ? -2.747 -26.222 16.766 1.000 13.332 142 ALA A N 1
ATOM 1062 C CA . ALA A 1 144 ? -1.585 -27.046 16.399 1.000 13.813 142 ALA A CA 1
ATOM 1063 C C . ALA A 1 144 ? -0.583 -27.093 17.556 1.000 13.551 142 ALA A C 1
ATOM 1064 O O . ALA A 1 144 ? 0.031 -28.148 17.723 1.000 12.862 142 ALA A O 1
ATOM 1066 N N . VAL A 1 145 ? -0.377 -25.997 18.314 1.000 13.549 143 VAL A N 1
ATOM 1067 C CA . VAL A 1 145 ? 0.742 -25.972 19.307 1.000 13.011 143 VAL A CA 1
ATOM 1068 C C . VAL A 1 145 ? 0.230 -26.626 20.595 1.000 13.686 143 VAL A C 1
ATOM 1069 O O . VAL A 1 145 ? 1.053 -27.175 21.362 1.000 14.260 143 VAL A O 1
ATOM 1073 N N . VAL A 1 146 ? -1.087 -26.644 20.802 1.000 11.855 144 VAL A N 1
ATOM 1074 C CA . VAL A 1 146 ? -1.691 -27.202 22.047 1.000 11.980 144 VAL A CA 1
ATOM 1075 C C . VAL A 1 146 ? -1.940 -28.706 21.884 1.000 11.337 144 VAL A C 1
ATOM 1076 O O . VAL A 1 146 ? -1.893 -29.402 22.880 1.000 10.044 144 VAL A O 1
ATOM 1080 N N . LEU A 1 147 ? -2.218 -29.195 20.665 1.000 12.712 145 LEU A N 1
ATOM 1081 C CA . LEU A 1 147 ? -2.696 -30.592 20.444 1.000 13.148 145 LEU A CA 1
ATOM 1082 C C . LEU A 1 147 ? -1.679 -31.602 20.952 1.000 12.411 145 LEU A C 1
ATOM 1083 O O . LEU A 1 147 ? -2.090 -32.608 21.510 1.000 11.579 145 LEU A O 1
ATOM 1088 N N . PRO A 1 148 ? -0.337 -31.416 20.797 1.000 12.221 146 PRO A N 1
ATOM 1089 C CA . PRO A 1 148 ? 0.614 -32.455 21.216 1.000 12.089 146 PRO A CA 1
ATOM 1090 C C . PRO A 1 148 ? 0.534 -32.780 22.715 1.000 11.801 146 PRO A C 1
ATOM 1091 O O . PRO A 1 148 ? 0.578 -33.934 23.081 1.000 11.710 146 PRO A O 1
ATOM 1095 N N . GLY A 1 149 ? 0.370 -31.760 23.559 1.000 12.189 147 GLY A N 1
ATOM 1096 C CA . GLY A 1 149 ? 0.226 -31.966 25.013 1.000 12.165 147 GLY A CA 1
ATOM 1097 C C . GLY A 1 149 ? -1.086 -32.654 25.339 1.000 12.303 147 GLY A C 1
ATOM 1098 O O . GLY A 1 149 ? -1.112 -33.477 26.256 1.000 13.339 147 GLY A O 1
ATOM 1099 N N . VAL A 1 150 ? -2.157 -32.271 24.648 1.000 12.888 148 VAL A N 1
ATOM 1100 C CA . VAL A 1 150 ? -3.490 -32.910 24.758 1.000 13.999 148 VAL A CA 1
ATOM 1101 C C . VAL A 1 150 ? -3.366 -34.390 24.340 1.000 13.569 148 VAL A C 1
ATOM 1102 O O . VAL A 1 150 ? -3.822 -35.242 25.099 1.000 14.008 148 VAL A O 1
ATOM 1106 N N . GLU A 1 151 ? -2.751 -34.697 23.202 1.000 14.430 149 GLU A N 1
ATOM 1107 C CA . GLU A 1 151 ? -2.471 -36.119 22.812 1.000 16.816 149 GLU A CA 1
ATOM 1108 C C . GLU A 1 151 ? -1.642 -36.840 23.896 1.000 15.730 149 GLU A C 1
ATOM 1109 O O . GLU A 1 151 ? -1.940 -38.014 24.204 1.000 16.816 149 GLU A O 1
ATOM 1115 N N . ALA A 1 152 ? -0.632 -36.186 24.472 1.000 14.229 150 ALA A N 1
ATOM 1116 C CA . ALA A 1 152 ? 0.277 -36.816 25.454 1.000 13.153 150 ALA A CA 1
ATOM 1117 C C . ALA A 1 152 ? -0.485 -37.131 26.739 1.000 12.098 150 ALA A C 1
ATOM 1118 O O . ALA A 1 152 ? -0.226 -38.168 27.352 1.000 11.506 150 ALA A O 1
ATOM 1120 N N . ALA A 1 153 ? -1.375 -36.236 27.175 1.000 12.481 151 ALA A N 1
ATOM 1121 C CA . ALA A 1 153 ? -2.178 -36.462 28.396 1.000 12.868 151 ALA A CA 1
ATOM 1122 C C . ALA A 1 153 ? -3.033 -37.716 28.188 1.000 12.693 151 ALA A C 1
ATOM 1123 O O . ALA A 1 153 ? -3.090 -38.569 29.088 1.000 13.108 151 ALA A O 1
ATOM 1125 N N . GLU A 1 154 ? -3.703 -37.792 27.050 1.000 14.441 152 GLU A N 1
ATOM 1126 C CA . GLU A 1 154 ? -4.629 -38.908 26.733 1.000 16.828 152 GLU A CA 1
ATOM 1127 C C . GLU A 1 154 ? -3.827 -40.223 26.707 1.000 17.872 152 GLU A C 1
ATOM 1128 O O . GLU A 1 154 ? -4.269 -41.181 27.312 1.000 21.133 152 GLU A O 1
ATOM 1134 N N . ARG A 1 155 ? -2.648 -40.219 26.103 1.000 18.456 153 ARG A N 1
ATOM 1135 C CA . ARG A 1 155 ? -1.774 -41.414 26.031 1.000 19.202 153 ARG A CA 1
ATOM 1136 C C . ARG A 1 155 ? -1.378 -41.842 27.439 1.000 18.340 153 ARG A C 1
ATOM 1137 O O . ARG A 1 155 ? -1.362 -43.047 27.717 1.000 17.165 153 ARG A O 1
ATOM 1145 N N . ALA A 1 156 ? -1.118 -40.899 28.347 1.000 17.955 154 ALA A N 1
ATOM 1146 C CA . ALA A 1 156 ? -0.704 -41.242 29.728 1.000 16.114 154 ALA A CA 1
ATOM 1147 C C . ALA A 1 156 ? -1.926 -41.616 30.567 1.000 15.766 154 ALA A C 1
ATOM 1148 O O . ALA A 1 156 ? -1.738 -42.027 31.725 1.000 18.889 154 ALA A O 1
ATOM 1150 N N . GLY A 1 157 ? -3.141 -41.424 30.056 1.000 15.916 155 GLY A N 1
ATOM 1151 C CA . GLY A 1 157 ? -4.358 -41.728 30.818 1.000 15.511 155 GLY A CA 1
ATOM 1152 C C . GLY A 1 157 ? -4.514 -40.794 32.011 1.000 15.798 155 GLY A C 1
ATOM 1153 O O . GLY A 1 157 ? -5.087 -41.214 33.034 1.000 16.554 155 GLY A O 1
ATOM 1154 N N . VAL A 1 158 ? -4.064 -39.542 31.892 1.000 15.122 156 VAL A N 1
ATOM 1155 C CA . VAL A 1 158 ? -4.317 -38.495 32.928 1.000 13.434 156 VAL A CA 1
ATOM 1156 C C . VAL A 1 158 ? -5.071 -37.338 32.276 1.000 12.187 156 VAL A C 1
ATOM 1157 O O . VAL A 1 158 ? -5.067 -37.156 31.044 1.000 11.153 156 VAL A O 1
ATOM 1161 N N . PRO A 1 159 ? -5.769 -36.529 33.096 1.000 11.837 157 PRO A N 1
ATOM 1162 C CA . PRO A 1 159 ? -6.445 -35.336 32.591 1.000 11.533 157 PRO A CA 1
ATOM 1163 C C . PRO A 1 159 ? -5.473 -34.267 32.096 1.000 10.612 157 PRO A C 1
ATOM 1164 O O . PRO A 1 159 ? -4.346 -34.160 32.596 1.000 10.386 157 PRO A O 1
ATOM 1168 N N . ALA A 1 160 ? -5.910 -33.553 31.072 1.000 9.973 158 ALA A N 1
ATOM 1169 C CA . ALA A 1 160 ? -5.372 -32.237 30.705 1.000 9.832 158 ALA A CA 1
ATOM 1170 C C . ALA A 1 160 ? -6.231 -31.177 31.420 1.000 9.753 158 ALA A C 1
ATOM 1171 O O . ALA A 1 160 ? -7.475 -31.362 31.553 1.000 9.567 158 ALA A O 1
ATOM 1173 N N . PHE A 1 161 ? -5.605 -30.099 31.849 1.000 8.842 159 PHE A N 1
ATOM 1174 C CA . PHE A 1 161 ? -6.240 -29.060 32.693 1.000 8.751 159 PHE A CA 1
ATOM 1175 C C . PHE A 1 161 ? -5.693 -27.698 32.320 1.000 8.689 159 PHE A C 1
ATOM 1176 O O . PHE A 1 161 ? -4.486 -27.552 31.997 1.000 8.338 159 PHE A O 1
ATOM 1184 N N . LEU A 1 162 ? -6.580 -26.727 32.307 1.000 8.788 160 LEU A N 1
ATOM 1185 C CA . LEU A 1 162 ? -6.167 -25.330 32.102 1.000 9.428 160 LEU A CA 1
ATOM 1186 C C . LEU A 1 162 ? -7.187 -24.378 32.729 1.000 9.415 160 LEU A C 1
ATOM 1187 O O . LEU A 1 162 ? -8.359 -24.798 33.017 1.000 8.258 160 LEU A O 1
ATOM 1192 N N . GLU A 1 163 ? -6.746 -23.136 32.895 1.000 9.637 161 GLU A N 1
ATOM 1193 C CA . GLU A 1 163 ? -7.577 -22.030 33.385 1.000 10.739 161 GLU A CA 1
ATOM 1194 C C . GLU A 1 163 ? -7.554 -20.911 32.360 1.000 10.559 161 GLU A C 1
ATOM 1195 O O . GLU A 1 163 ? -6.470 -20.623 31.820 1.000 11.694 161 GLU A O 1
ATOM 1201 N N . THR A 1 164 ? -8.707 -20.286 32.098 1.000 10.983 162 THR A N 1
ATOM 1202 C CA . THR A 1 164 ? -8.773 -19.107 31.196 1.000 11.362 162 THR A CA 1
ATOM 1203 C C . THR A 1 164 ? -9.741 -18.047 31.759 1.000 10.858 162 THR A C 1
ATOM 1204 O O . THR A 1 164 ? -10.774 -18.405 32.330 1.000 10.199 162 THR A O 1
ATOM 1208 N N . SER A 1 165 ? -9.373 -16.787 31.600 1.000 10.637 163 SER A N 1
ATOM 1209 C CA . SER A 1 165 ? -10.190 -15.607 31.935 1.000 11.675 163 SER A CA 1
ATOM 1210 C C . SER A 1 165 ? -10.656 -14.925 30.657 1.000 11.256 163 SER A C 1
ATOM 1211 O O . SER A 1 165 ? -11.246 -13.854 30.752 1.000 11.749 163 SER A O 1
ATOM 1214 N N . ALA A 1 166 ? -10.426 -15.517 29.500 1.000 11.189 164 ALA A N 1
ATOM 1215 C CA . ALA A 1 166 ? -10.889 -14.947 28.206 1.000 12.344 164 ALA A CA 1
ATOM 1216 C C . ALA A 1 166 ? -12.027 -15.799 27.642 1.000 12.425 164 ALA A C 1
ATOM 1217 O O . ALA A 1 166 ? -11.799 -16.878 27.123 1.000 12.543 164 ALA A O 1
ATOM 1219 N N . PRO A 1 167 ? -13.293 -15.338 27.728 1.000 13.423 165 PRO A N 1
ATOM 1220 C CA . PRO A 1 167 ? -14.423 -16.129 27.263 1.000 14.634 165 PRO A CA 1
ATOM 1221 C C . PRO A 1 167 ? -14.278 -16.515 25.785 1.000 15.102 165 PRO A C 1
ATOM 1222 O O . PRO A 1 167 ? -14.751 -17.548 25.451 1.000 16.887 165 PRO A O 1
ATOM 1226 N N . ARG A 1 168 ? -13.643 -15.696 24.956 1.000 15.885 166 ARG A N 1
ATOM 1227 C CA . ARG A 1 168 ? -13.454 -16.030 23.516 1.000 19.801 166 ARG A CA 1
ATOM 1228 C C . ARG A 1 168 ? -12.571 -17.274 23.348 1.000 18.059 166 ARG A C 1
ATOM 1229 O O . ARG A 1 168 ? -12.621 -17.873 22.268 1.000 17.856 166 ARG A O 1
ATOM 1237 N N . ASN A 1 169 ? -11.903 -17.744 24.400 1.000 16.531 167 ASN A N 1
ATOM 1238 C CA . ASN A 1 169 ? -11.062 -18.974 24.342 1.000 17.310 167 ASN A CA 1
ATOM 1239 C C . ASN A 1 169 ? -11.909 -20.236 24.532 1.000 16.148 167 ASN A C 1
ATOM 1240 O O . ASN A 1 169 ? -11.431 -21.329 24.185 1.000 14.865 167 ASN A O 1
ATOM 1245 N N . LEU A 1 170 ? -13.095 -20.120 25.118 1.000 15.487 168 LEU A N 1
ATOM 1246 C CA . LEU A 1 170 ? -13.872 -21.318 25.537 1.000 16.219 168 LEU A CA 1
ATOM 1247 C C . LEU A 1 170 ? -14.153 -22.190 24.306 1.000 14.638 168 LEU A C 1
ATOM 1248 O O . LEU A 1 170 ? -13.926 -23.400 24.354 1.000 13.295 168 LEU A O 1
ATOM 1253 N N . PRO A 1 171 ? -14.605 -21.633 23.162 1.000 13.704 169 PRO A N 1
ATOM 1254 C CA . PRO A 1 171 ? -14.863 -22.448 21.976 1.000 14.320 169 PRO A CA 1
ATOM 1255 C C . PRO A 1 171 ? -13.616 -23.208 21.508 1.000 13.813 169 PRO A C 1
ATOM 1256 O O . PRO A 1 171 ? -13.706 -24.369 21.208 1.000 14.585 169 PRO A O 1
ATOM 1260 N N . PHE A 1 172 ? -12.476 -22.533 21.509 1.000 14.418 170 PHE A N 1
ATOM 1261 C CA . PHE A 1 172 ? -11.173 -23.076 21.074 1.000 14.909 170 PHE A CA 1
ATOM 1262 C C . PHE A 1 172 ? -10.880 -24.347 21.870 1.000 15.017 170 PHE A C 1
ATOM 1263 O O . PHE A 1 172 ? -10.544 -25.365 21.245 1.000 15.787 170 PHE A O 1
ATOM 1271 N N . TYR A 1 173 ? -11.009 -24.300 23.211 1.000 14.487 171 TYR A N 1
ATOM 1272 C CA . TYR A 1 173 ? -10.670 -25.446 24.095 1.000 13.405 171 TYR A CA 1
ATOM 1273 C C . TYR A 1 173 ? -11.773 -26.506 24.014 1.000 12.120 171 TYR A C 1
ATOM 1274 O O . TYR A 1 173 ? -11.498 -27.683 24.156 1.000 9.594 171 TYR A O 1
ATOM 1283 N N . GLU A 1 174 ? -13.010 -26.074 23.805 1.000 12.311 172 GLU A N 1
ATOM 1284 C CA . GLU A 1 174 ? -14.147 -27.015 23.704 1.000 13.608 172 GLU A CA 1
ATOM 1285 C C . GLU A 1 174 ? -13.912 -27.916 22.476 1.000 13.672 172 GLU A C 1
ATOM 1286 O O . GLU A 1 174 ? -14.127 -29.128 22.590 1.000 12.760 172 GLU A O 1
ATOM 1292 N N . ARG A 1 175 ? -13.438 -27.332 21.379 1.000 14.537 173 ARG A N 1
ATOM 1293 C CA . ARG A 1 175 ? -13.194 -28.069 20.123 1.000 18.877 173 ARG A CA 1
ATOM 1294 C C . ARG A 1 175 ? -12.123 -29.146 20.353 1.000 18.397 173 ARG A C 1
ATOM 1295 O O . ARG A 1 175 ? -12.176 -30.156 19.651 1.000 17.997 173 ARG A O 1
ATOM 1303 N N . LEU A 1 176 ? -11.212 -28.947 21.311 1.000 15.739 174 LEU A N 1
ATOM 1304 C CA . LEU A 1 176 ? -10.136 -29.925 21.620 1.000 15.253 174 LEU A CA 1
ATOM 1305 C C . LEU A 1 176 ? -10.660 -30.940 22.629 1.000 13.510 174 LEU A C 1
ATOM 1306 O O . LEU A 1 176 ? -9.886 -31.818 23.001 1.000 15.338 174 LEU A O 1
ATOM 1311 N N . GLY A 1 177 ? -11.925 -30.832 23.070 1.000 12.694 175 GLY A N 1
ATOM 1312 C CA . GLY A 1 177 ? -12.559 -31.820 23.964 1.000 11.592 175 GLY A CA 1
ATOM 1313 C C . GLY A 1 177 ? -12.509 -31.445 25.449 1.000 12.209 175 GLY A C 1
ATOM 1314 O O . GLY A 1 177 ? -12.922 -32.267 26.281 1.000 13.292 175 GLY A O 1
ATOM 1315 N N . PHE A 1 178 ? -12.079 -30.238 25.810 1.000 12.121 176 PHE A N 1
ATOM 1316 C CA . PHE A 1 178 ? -12.136 -29.727 27.211 1.000 12.611 176 PHE A CA 1
ATOM 1317 C C . PHE A 1 178 ? -13.574 -29.352 27.576 1.000 13.397 176 PHE A C 1
ATOM 1318 O O . PHE A 1 178 ? -14.338 -28.855 26.716 1.000 13.987 176 PHE A O 1
ATOM 1326 N N . THR A 1 179 ? -13.931 -29.591 28.826 1.000 13.404 177 THR A N 1
ATOM 1327 C CA . THR A 1 179 ? -15.206 -29.141 29.397 1.000 15.442 177 THR A CA 1
ATOM 1328 C C . THR A 1 179 ? -14.919 -28.219 30.588 1.000 12.374 177 THR A C 1
ATOM 1329 O O . THR A 1 179 ? -13.979 -28.459 31.351 1.000 11.205 177 THR A O 1
ATOM 1333 N N . VAL A 1 180 ? -15.772 -27.226 30.733 1.000 11.449 178 VAL A N 1
ATOM 1334 C CA . VAL A 1 180 ? -15.751 -26.310 31.895 1.000 11.600 178 VAL A CA 1
ATOM 1335 C C . VAL A 1 180 ? -16.056 -27.160 33.116 1.000 11.311 178 VAL A C 1
ATOM 1336 O O . VAL A 1 180 ? -17.171 -27.689 33.179 1.000 11.183 178 VAL A O 1
ATOM 1340 N N . THR A 1 181 ? -15.116 -27.259 34.049 1.000 11.662 179 THR A N 1
ATOM 1341 C CA . THR A 1 181 ? -15.320 -27.960 35.337 1.000 12.455 179 THR A CA 1
ATOM 1342 C C . THR A 1 181 ? -15.480 -26.945 36.483 1.000 13.192 179 THR A C 1
ATOM 1343 O O . THR A 1 181 ? -15.904 -27.343 37.575 1.000 14.600 179 THR A O 1
ATOM 1347 N N . ALA A 1 182 ? -15.128 -25.681 36.287 1.000 13.528 180 ALA A N 1
ATOM 1348 C CA . ALA A 1 182 ? -15.397 -24.616 37.283 1.000 13.488 180 ALA A CA 1
ATOM 1349 C C . ALA A 1 182 ? -15.631 -23.307 36.541 1.000 12.840 180 ALA A C 1
ATOM 1350 O O . ALA A 1 182 ? -14.844 -22.997 35.599 1.000 12.109 180 ALA A O 1
ATOM 1352 N N . ASP A 1 183 ? -16.746 -22.656 36.878 1.000 12.395 181 ASP A N 1
ATOM 1353 C CA . ASP A 1 183 ? -17.124 -21.325 36.355 1.000 12.345 181 ASP A CA 1
ATOM 1354 C C . ASP A 1 183 ? -17.018 -20.374 37.551 1.000 13.820 181 ASP A C 1
ATOM 1355 O O . ASP A 1 183 ? -17.959 -20.343 38.368 1.000 14.308 181 ASP A O 1
ATOM 1360 N N . VAL A 1 184 ? -15.919 -19.625 37.665 1.000 14.333 182 VAL A N 1
ATOM 1361 C CA . VAL A 1 184 ? -15.561 -18.930 38.934 1.000 15.351 182 VAL A CA 1
ATOM 1362 C C . VAL A 1 184 ? -15.753 -17.425 38.768 1.000 15.077 182 VAL A C 1
ATOM 1363 O O . VAL A 1 184 ? -15.010 -16.770 37.972 1.000 13.018 182 VAL A O 1
ATOM 1367 N N . GLU A 1 185 ? -16.706 -16.888 39.525 1.000 16.322 183 GLU A N 1
ATOM 1368 C CA . GLU A 1 185 ? -16.922 -15.426 39.630 1.000 19.019 183 GLU A CA 1
ATOM 1369 C C . GLU A 1 185 ? -15.799 -14.895 40.526 1.000 17.157 183 GLU A C 1
ATOM 1370 O O . GLU A 1 185 ? -15.574 -15.479 41.584 1.000 19.420 183 GLU A O 1
ATOM 1376 N N . VAL A 1 186 ? -15.057 -13.896 40.067 1.000 14.967 184 VAL A N 1
ATOM 1377 C CA . VAL A 1 186 ? -13.977 -13.241 40.858 1.000 14.756 184 VAL A CA 1
ATOM 1378 C C . VAL A 1 186 ? -14.513 -11.864 41.231 1.000 13.961 184 VAL A C 1
ATOM 1379 O O . VAL A 1 186 ? -14.711 -11.035 40.350 1.000 13.617 184 VAL A O 1
ATOM 1383 N N . PRO A 1 187 ? -14.921 -11.645 42.506 1.000 14.112 185 PRO A N 1
ATOM 1384 C CA . PRO A 1 187 ? -15.416 -10.337 42.975 1.000 14.033 185 PRO A CA 1
ATOM 1385 C C . PRO A 1 187 ? -14.494 -9.188 42.547 1.000 13.723 185 PRO A C 1
ATOM 1386 O O . PRO A 1 187 ? -13.312 -9.258 42.870 1.000 12.783 185 PRO A O 1
ATOM 1390 N N . GLU A 1 188 ? -15.031 -8.245 41.768 1.000 14.470 186 GLU A N 1
ATOM 1391 C CA . GLU A 1 188 ? -14.318 -7.067 41.218 1.000 15.219 186 GLU A CA 1
ATOM 1392 C C . GLU A 1 188 ? -13.178 -7.520 40.298 1.000 14.122 186 GLU A C 1
ATOM 1393 O O . GLU A 1 188 ? -12.159 -6.795 40.208 1.000 15.544 186 GLU A O 1
ATOM 1399 N N . GLY A 1 189 ? -13.322 -8.683 39.671 1.000 12.554 187 GLY A N 1
ATOM 1400 C CA . GLY A 1 189 ? -12.278 -9.307 38.831 1.000 11.471 187 GLY A CA 1
ATOM 1401 C C . GLY A 1 189 ? -12.870 -10.071 37.652 1.000 11.156 187 GLY A C 1
ATOM 1402 O O . GLY A 1 189 ? -14.088 -10.116 37.453 1.000 11.410 187 GLY A O 1
ATOM 1403 N N . PRO A 1 190 ? -12.013 -10.693 36.824 1.000 10.169 188 PRO A N 1
ATOM 1404 C CA . PRO A 1 190 ? -12.455 -11.346 35.607 1.000 9.709 188 PRO A CA 1
ATOM 1405 C C . PRO A 1 190 ? -13.042 -12.739 35.865 1.000 9.440 188 PRO A C 1
ATOM 1406 O O . PRO A 1 190 ? -12.431 -13.544 36.559 1.000 9.324 188 PRO A O 1
ATOM 1410 N N . ARG A 1 191 ? -14.196 -13.008 35.269 1.000 8.911 189 ARG A N 1
ATOM 1411 C CA . ARG A 1 191 ? -14.803 -14.346 35.341 1.000 9.525 189 ARG A CA 1
ATOM 1412 C C . ARG A 1 191 ? -13.801 -15.349 34.764 1.000 9.287 189 ARG A C 1
ATOM 1413 O O . ARG A 1 191 ? -13.169 -15.014 33.746 1.000 9.240 189 ARG A O 1
ATOM 1421 N N . THR A 1 192 ? -13.616 -16.491 35.421 1.000 8.926 190 THR A N 1
ATOM 1422 C CA . THR A 1 192 ? -12.526 -17.434 35.073 1.000 9.662 190 THR A CA 1
ATOM 1423 C C . THR A 1 192 ? -13.078 -18.856 34.939 1.000 9.347 190 THR A C 1
ATOM 1424 O O . THR A 1 192 ? -13.814 -19.287 35.826 1.000 9.041 190 THR A O 1
ATOM 1428 N N . TRP A 1 193 ? -12.687 -19.562 33.877 1.000 9.295 191 TRP A N 1
ATOM 1429 C CA . TRP A 1 193 ? -13.112 -20.963 33.646 1.000 9.742 191 TRP A CA 1
ATOM 1430 C C . TRP A 1 193 ? -11.941 -21.923 33.805 1.000 9.962 191 TRP A C 1
ATOM 1431 O O . TRP A 1 193 ? -10.897 -21.736 33.143 1.000 10.627 191 TRP A O 1
ATOM 1442 N N . CYS A 1 194 ? -12.137 -22.940 34.628 1.000 11.027 192 CYS A N 1
ATOM 1443 C CA . CYS A 1 194 ? -11.224 -24.100 34.734 1.000 11.238 192 CYS A CA 1
ATOM 1444 C C . CYS A 1 194 ? -11.775 -25.165 33.796 1.000 11.358 192 CYS A C 1
ATOM 1445 O O . CYS A 1 194 ? -13.013 -25.401 33.813 1.000 11.134 192 CYS A O 1
ATOM 1448 N N . MET A 1 195 ? -10.907 -25.755 32.991 1.000 11.917 193 MET A N 1
ATOM 1449 C CA . MET A 1 195 ? -11.308 -26.696 31.918 1.000 12.345 193 MET A CA 1
ATOM 1450 C C . MET A 1 195 ? -10.491 -27.980 32.052 1.000 11.801 193 MET A C 1
ATOM 1451 O O . MET A 1 195 ? -9.277 -27.912 32.272 1.000 11.201 193 MET A O 1
ATOM 1456 N N . THR A 1 196 ? -11.192 -29.109 32.022 1.000 11.482 194 THR A N 1
ATOM 1457 C CA . THR A 1 196 ? -10.598 -30.448 32.160 1.000 11.409 194 THR A CA 1
ATOM 1458 C C . THR A 1 196 ? -10.908 -31.248 30.895 1.000 12.213 194 THR A C 1
ATOM 1459 O O . THR A 1 196 ? -12.074 -31.203 30.420 1.000 12.008 194 THR A O 1
ATOM 1463 N N . ARG A 1 197 ? -9.924 -31.993 30.399 1.000 11.892 195 ARG A N 1
ATOM 1464 C CA . ARG A 1 197 ? -10.170 -33.011 29.346 1.000 11.711 195 ARG A CA 1
ATOM 1465 C C . ARG A 1 197 ? -9.703 -34.343 29.918 1.000 11.909 195 ARG A C 1
ATOM 1466 O O . ARG A 1 197 ? -8.504 -34.526 30.103 1.000 10.885 195 ARG A O 1
ATOM 1474 N N A LYS A 1 198 ? -10.650 -35.211 30.273 0.530 12.897 196 LYS A N 1
ATOM 1475 N N B LYS A 1 198 ? -10.644 -35.213 30.278 0.470 12.387 196 LYS A N 1
ATOM 1476 C CA A LYS A 1 198 ? -10.350 -36.601 30.697 0.530 13.929 196 LYS A CA 1
ATOM 1477 C CA B LYS A 1 198 ? -10.314 -36.593 30.710 0.470 13.041 196 LYS A CA 1
ATOM 1478 C C A LYS A 1 198 ? -9.878 -37.352 29.457 0.530 12.422 196 LYS A C 1
ATOM 1479 C C B LYS A 1 198 ? -9.879 -37.354 29.464 0.470 12.050 196 LYS A C 1
ATOM 1480 O O A LYS A 1 198 ? -10.237 -36.987 28.347 0.530 10.922 196 LYS A O 1
ATOM 1481 O O B LYS A 1 198 ? -10.252 -36.988 28.359 0.470 10.770 196 LYS A O 1
ATOM 1492 N N . PRO A 1 199 ? -9.084 -38.431 29.604 1.000 12.122 197 PRO A N 1
ATOM 1493 C CA . PRO A 1 199 ? -8.654 -39.203 28.439 1.000 12.735 197 PRO A CA 1
ATOM 1494 C C . PRO A 1 199 ? -9.840 -39.782 27.646 1.000 13.458 197 PRO A C 1
ATOM 1495 O O . PRO A 1 199 ? -10.757 -40.286 28.225 1.000 12.274 197 PRO A O 1
ATOM 1499 N N . GLY A 1 200 ? -9.840 -39.556 26.333 1.000 15.153 198 GLY A N 1
ATOM 1500 C CA . GLY A 1 200 ? -10.877 -40.065 25.418 1.000 16.841 198 GLY A CA 1
ATOM 1501 C C . GLY A 1 200 ? -12.110 -39.177 25.374 1.000 17.753 198 GLY A C 1
ATOM 1502 O O . GLY A 1 200 ? -13.093 -39.583 24.747 1.000 18.124 198 GLY A O 1
ATOM 1503 N N . ALA A 1 201 ? -12.068 -37.980 25.973 1.000 17.532 199 ALA A N 1
ATOM 1504 C CA . ALA A 1 201 ? -13.237 -37.062 25.998 1.000 18.324 199 ALA A CA 1
ATOM 1505 C C . ALA A 1 201 ? -13.652 -36.679 24.575 1.000 17.225 199 ALA A C 1
ATOM 1506 O O . ALA A 1 201 ? -14.820 -36.283 24.374 1.000 19.311 199 ALA A O 1
ATOM 1508 N N . SER A 1 202 ? -12.738 -36.778 23.623 1.000 18.523 200 SER A N 1
ATOM 1509 C CA . SER A 1 202 ? -12.970 -36.507 22.180 1.000 19.961 200 SER A CA 1
ATOM 1510 C C . SER A 1 202 ? -12.023 -37.358 21.342 1.000 22.950 200 SER A C 1
ATOM 1511 O O . SER A 1 202 ? -11.077 -37.932 21.893 1.000 24.841 200 SER A O 1
ATOM 1514 N N . LYS B 1 7 ? -9.088 21.486 5.947 1.000 37.477 5 LYS B N 1
ATOM 1515 C CA . LYS B 1 7 ? -9.116 22.025 7.325 1.000 34.513 5 LYS B CA 1
ATOM 1516 C C . LYS B 1 7 ? -10.214 21.306 8.115 1.000 34.997 5 LYS B C 1
ATOM 1517 O O . LYS B 1 7 ? -11.298 21.037 7.599 1.000 34.581 5 LYS B O 1
ATOM 1519 N N . PRO B 1 8 ? -9.983 20.962 9.405 1.000 33.071 6 PRO B N 1
ATOM 1520 C CA . PRO B 1 8 ? -11.063 20.482 10.273 1.000 30.104 6 PRO B CA 1
ATOM 1521 C C . PRO B 1 8 ? -12.069 21.572 10.661 1.000 24.694 6 PRO B C 1
ATOM 1522 O O . PRO B 1 8 ? -11.688 22.696 10.826 1.000 24.737 6 PRO B O 1
ATOM 1526 N N . THR B 1 9 ? -13.347 21.213 10.781 1.000 23.707 7 THR B N 1
ATOM 1527 C CA . THR B 1 9 ? -14.410 22.154 11.209 1.000 22.836 7 THR B CA 1
ATOM 1528 C C . THR B 1 9 ? -14.502 22.142 12.746 1.000 20.872 7 THR B C 1
ATOM 1529 O O . THR B 1 9 ? -14.921 21.133 13.319 1.000 19.884 7 THR B O 1
ATOM 1533 N N . VAL B 1 10 ? -14.155 23.260 13.371 1.000 19.014 8 VAL B N 1
ATOM 1534 C CA . VAL B 1 10 ? -14.097 23.452 14.844 1.000 17.734 8 VAL B CA 1
ATOM 1535 C C . VAL B 1 10 ? -15.229 24.383 15.271 1.000 17.863 8 VAL B C 1
ATOM 1536 O O . VAL B 1 10 ? -15.304 25.469 14.675 1.000 16.951 8 VAL B O 1
ATOM 1540 N N . ARG B 1 11 ? -16.032 23.979 16.270 1.000 15.211 9 ARG B N 1
ATOM 1541 C CA . ARG B 1 11 ? -17.101 24.812 16.901 1.000 14.208 9 ARG B CA 1
ATOM 1542 C C . ARG B 1 11 ? -17.326 24.353 18.356 1.000 13.224 9 ARG B C 1
ATOM 1543 O O . ARG B 1 11 ? -16.770 23.305 18.764 1.000 10.696 9 ARG B O 1
ATOM 1551 N N . LEU B 1 12 ? -18.140 25.098 19.101 1.000 12.157 10 LEU B N 1
ATOM 1552 C CA . LEU B 1 12 ? -18.593 24.677 20.446 1.000 12.438 10 LEU B CA 1
ATOM 1553 C C . LEU B 1 12 ? -19.448 23.416 20.304 1.000 11.796 10 LEU B C 1
ATOM 1554 O O . LEU B 1 12 ? -20.105 23.271 19.266 1.000 11.337 10 LEU B O 1
ATOM 1559 N N . ALA B 1 13 ? -19.326 22.504 21.269 1.000 11.587 11 ALA B N 1
ATOM 1560 C CA . ALA B 1 13 ? -20.113 21.256 21.334 1.000 12.500 11 ALA B CA 1
ATOM 1561 C C . ALA B 1 13 ? -21.554 21.616 21.710 1.000 13.056 11 ALA B C 1
ATOM 1562 O O . ALA B 1 13 ? -21.763 22.630 22.377 1.000 12.568 11 ALA B O 1
ATOM 1564 N N . THR B 1 14 ? -22.494 20.784 21.288 1.000 14.356 12 THR B N 1
ATOM 1565 C CA . THR B 1 14 ? -23.898 20.782 21.766 1.000 15.814 12 THR B CA 1
ATOM 1566 C C . THR B 1 14 ? -24.168 19.395 22.366 1.000 14.728 12 THR B C 1
ATOM 1567 O O . THR B 1 14 ? -23.338 18.465 22.174 1.000 12.423 12 THR B O 1
ATOM 1571 N N . ARG B 1 15 ? -25.333 19.240 22.977 1.000 13.877 13 ARG B N 1
ATOM 1572 C CA . ARG B 1 15 ? -25.777 17.963 23.577 1.000 14.316 13 ARG B CA 1
ATOM 1573 C C . ARG B 1 15 ? -25.806 16.879 22.505 1.000 13.608 13 ARG B C 1
ATOM 1574 O O . ARG B 1 15 ? -25.507 15.743 22.835 1.000 14.210 13 ARG B O 1
ATOM 1582 N N . ASP B 1 16 ? -26.068 17.246 21.258 1.000 13.935 14 ASP B N 1
ATOM 1583 C CA . ASP B 1 16 ? -26.104 16.330 20.087 1.000 14.354 14 ASP B CA 1
ATOM 1584 C C . ASP B 1 16 ? -24.747 15.656 19.836 1.000 12.877 14 ASP B C 1
ATOM 1585 O O . ASP B 1 16 ? -24.749 14.547 19.290 1.000 12.239 14 ASP B O 1
ATOM 1590 N N . ASP B 1 17 ? -23.636 16.321 20.166 1.000 11.904 15 ASP B N 1
ATOM 1591 C CA . ASP B 1 17 ? -22.255 15.810 19.964 1.000 12.271 15 ASP B CA 1
ATOM 1592 C C . ASP B 1 17 ? -21.814 14.855 21.088 1.000 11.827 15 ASP B C 1
ATOM 1593 O O . ASP B 1 17 ? -20.740 14.250 20.943 1.000 10.371 15 ASP B O 1
ATOM 1598 N N . VAL B 1 18 ? -22.570 14.727 22.181 1.000 12.390 16 VAL B N 1
ATOM 1599 C CA . VAL B 1 18 ? -22.073 14.002 23.384 1.000 13.470 16 VAL B CA 1
ATOM 1600 C C . VAL B 1 18 ? -21.795 12.540 23.047 1.000 13.933 16 VAL B C 1
ATOM 1601 O O . VAL B 1 18 ? -20.727 12.025 23.364 1.000 12.579 16 VAL B O 1
ATOM 1605 N N . PRO B 1 19 ? -22.710 11.781 22.412 1.000 15.260 17 PRO B N 1
ATOM 1606 C CA . PRO B 1 19 ? -22.414 10.366 22.156 1.000 15.346 17 PRO B CA 1
ATOM 1607 C C . PRO B 1 19 ? -21.093 10.189 21.375 1.000 16.106 17 PRO B C 1
ATOM 1608 O O . PRO B 1 19 ? -20.236 9.375 21.762 1.000 15.044 17 PRO B O 1
ATOM 1612 N N . ARG B 1 20 ? -20.911 10.946 20.292 1.000 16.769 18 ARG B N 1
ATOM 1613 C CA . ARG B 1 20 ? -19.670 10.830 19.477 1.000 16.611 18 ARG B CA 1
ATOM 1614 C C . ARG B 1 20 ? -18.468 11.327 20.291 1.000 14.522 18 ARG B C 1
ATOM 1615 O O . ARG B 1 20 ? -17.426 10.661 20.268 1.000 12.022 18 ARG B O 1
ATOM 1623 N N . ALA B 1 21 ? -18.587 12.462 20.983 1.000 12.713 19 ALA B N 1
ATOM 1624 C CA . ALA B 1 21 ? -17.463 13.000 21.785 1.000 12.643 19 ALA B CA 1
ATOM 1625 C C . ALA B 1 21 ? -17.052 11.968 22.855 1.000 12.375 19 ALA B C 1
ATOM 1626 O O . ALA B 1 21 ? -15.856 11.835 23.111 1.000 11.589 19 ALA B O 1
ATOM 1628 N N . VAL B 1 22 ? -18.008 11.268 23.466 1.000 12.702 20 VAL B N 1
ATOM 1629 C CA . VAL B 1 22 ? -17.726 10.226 24.513 1.000 13.721 20 VAL B CA 1
ATOM 1630 C C . VAL B 1 22 ? -16.998 9.034 23.871 1.000 13.341 20 VAL B C 1
ATOM 1631 O O . VAL B 1 22 ? -16.000 8.580 24.431 1.000 13.472 20 VAL B O 1
ATOM 1635 N N . ARG B 1 23 ? -17.466 8.561 22.720 1.000 13.946 21 ARG B N 1
ATOM 1636 C CA . ARG B 1 23 ? -16.815 7.457 21.964 1.000 14.486 21 ARG B CA 1
ATOM 1637 C C . ARG B 1 23 ? -15.372 7.872 21.623 1.000 12.970 21 ARG B C 1
ATOM 1638 O O . ARG B 1 23 ? -14.464 7.051 21.822 1.000 12.163 21 ARG B O 1
ATOM 1646 N N . THR B 1 24 ? -15.162 9.109 21.169 1.000 11.760 22 THR B N 1
ATOM 1647 C CA . THR B 1 24 ? -13.813 9.656 20.853 1.000 11.734 22 THR B CA 1
ATOM 1648 C C . THR B 1 24 ? -12.962 9.632 22.130 1.0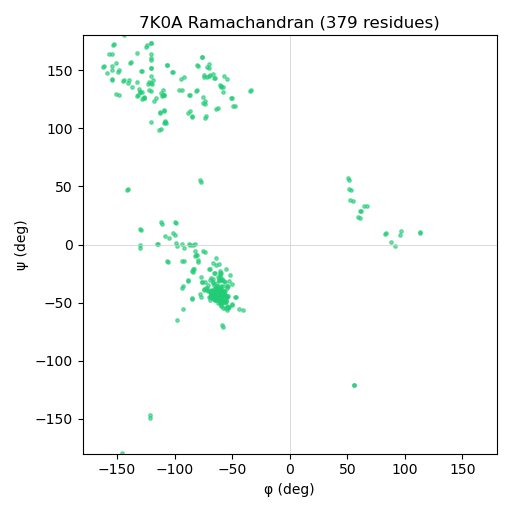00 10.937 22 THR B C 1
ATOM 1649 O O . THR B 1 24 ? -11.826 9.099 22.103 1.000 10.333 22 THR B O 1
ATOM 1653 N N . LEU B 1 25 ? -13.481 10.166 23.227 1.000 10.583 23 LEU B N 1
ATOM 1654 C CA . LEU B 1 25 ? -12.668 10.256 24.471 1.000 10.687 23 LEU B CA 1
ATOM 1655 C C . LEU B 1 25 ? -12.339 8.856 25.002 1.000 10.494 23 LEU B C 1
ATOM 1656 O O . LEU B 1 25 ? -11.179 8.644 25.328 1.000 11.289 23 LEU B O 1
ATOM 1661 N N . ALA B 1 26 ? -13.268 7.909 24.973 1.000 10.703 24 ALA B N 1
ATOM 1662 C CA . ALA B 1 26 ? -13.059 6.520 25.458 1.000 10.967 24 ALA B CA 1
ATOM 1663 C C . ALA B 1 26 ? -11.969 5.817 24.622 1.000 10.971 24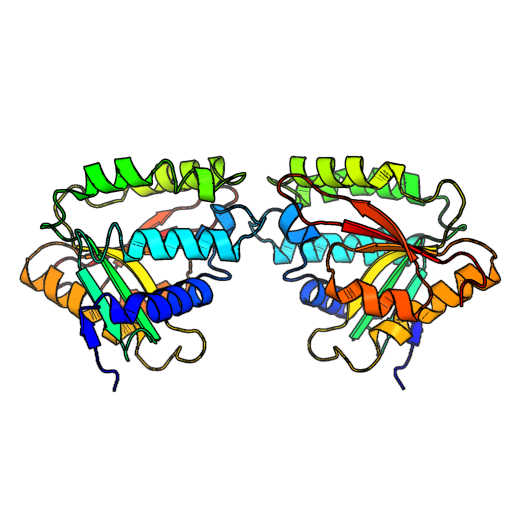 ALA B C 1
ATOM 1664 O O . ALA B 1 26 ? -11.072 5.233 25.204 1.000 10.955 24 ALA B O 1
ATOM 1666 N N . ALA B 1 27 ? -11.999 5.939 23.292 1.000 11.720 25 ALA B N 1
ATOM 1667 C CA . ALA B 1 27 ? -10.998 5.338 22.390 1.000 11.791 25 ALA B CA 1
ATOM 1668 C C . ALA B 1 27 ? -9.640 6.009 22.617 1.000 11.996 25 ALA B C 1
ATOM 1669 O O . ALA B 1 27 ? -8.622 5.306 22.700 1.000 12.831 25 ALA B O 1
ATOM 1671 N N . ALA B 1 28 ? -9.601 7.328 22.748 1.000 11.821 26 ALA B N 1
ATOM 1672 C CA . ALA B 1 28 ? -8.338 8.078 22.878 1.000 11.526 26 ALA B CA 1
ATOM 1673 C C . ALA B 1 28 ? -7.672 7.714 24.211 1.000 11.937 26 ALA B C 1
ATOM 1674 O O . ALA B 1 28 ? -6.453 7.751 24.264 1.000 10.347 26 ALA B O 1
ATOM 1676 N N . PHE B 1 29 ? -8.460 7.369 25.245 1.000 12.364 27 PHE B N 1
ATOM 1677 C CA . PHE B 1 29 ? -7.938 7.110 26.608 1.000 12.409 27 PHE B CA 1
ATOM 1678 C C . PHE B 1 29 ? -7.830 5.604 26.890 1.000 13.690 27 PHE B C 1
ATOM 1679 O O . PHE B 1 29 ? -7.579 5.260 28.052 1.000 12.803 27 PHE B O 1
ATOM 1687 N N . ALA B 1 30 ? -8.008 4.741 25.886 1.000 15.370 28 ALA B N 1
ATOM 1688 C CA . ALA B 1 30 ? -8.053 3.256 26.061 1.000 16.409 28 ALA B CA 1
ATOM 1689 C C . ALA B 1 30 ? -6.790 2.776 26.802 1.000 16.023 28 ALA B C 1
ATOM 1690 O O . ALA B 1 30 ? -6.897 1.868 27.617 1.000 17.478 28 ALA B O 1
ATOM 1692 N N . ASP B 1 31 ? -5.641 3.388 26.560 1.000 16.297 29 ASP B N 1
ATOM 1693 C CA . ASP B 1 31 ? -4.374 2.933 27.180 1.000 17.519 29 ASP B CA 1
ATOM 1694 C C . ASP B 1 31 ? -3.533 4.142 27.588 1.000 15.573 29 ASP B C 1
ATOM 1695 O O . ASP B 1 31 ? -2.329 4.112 27.390 1.000 16.036 29 ASP B O 1
ATOM 1700 N N . TYR B 1 32 ? -4.145 5.114 28.253 1.000 13.067 30 TYR B N 1
ATOM 1701 C CA . TYR B 1 32 ? -3.499 6.353 28.739 1.000 12.341 30 TYR B CA 1
ATOM 1702 C C . TYR B 1 32 ? -2.892 6.069 30.117 1.000 10.886 30 TYR B C 1
ATOM 1703 O O . TYR B 1 32 ? -3.567 5.517 30.980 1.000 11.032 30 TYR B O 1
ATOM 1712 N N . PRO B 1 33 ? -1.607 6.386 30.350 1.000 10.528 31 PRO B N 1
ATOM 1713 C CA . PRO B 1 33 ? -0.910 5.985 31.576 1.000 10.599 31 PRO B CA 1
ATOM 1714 C C . PRO B 1 33 ? -1.624 6.408 32.869 1.000 10.497 31 PRO B C 1
ATOM 1715 O O . PRO B 1 33 ? -1.632 5.624 33.786 1.000 11.130 31 PRO B O 1
ATOM 1719 N N . ALA B 1 34 ? -2.242 7.592 32.915 1.000 9.673 32 ALA B N 1
ATOM 1720 C CA . ALA B 1 34 ? -2.813 8.119 34.162 1.000 9.548 32 ALA B CA 1
ATOM 1721 C C . ALA B 1 34 ? -4.102 7.363 34.494 1.000 9.145 32 ALA B C 1
ATOM 1722 O O . ALA B 1 34 ? -4.325 7.108 35.666 1.000 8.782 32 ALA B O 1
ATOM 1724 N N . THR B 1 35 ? -4.910 7.038 33.491 1.000 8.877 33 THR B N 1
ATOM 1725 C CA . THR B 1 35 ? -6.167 6.293 33.686 1.000 8.768 33 THR B CA 1
ATOM 1726 C C . THR B 1 35 ? -5.793 4.848 34.033 1.000 8.560 33 THR B C 1
ATOM 1727 O O . THR B 1 35 ? -6.430 4.294 34.907 1.000 7.796 33 THR B O 1
ATOM 1731 N N . ARG B 1 36 ? -4.746 4.283 33.425 1.000 9.236 34 ARG B N 1
ATOM 1732 C CA . ARG B 1 36 ? -4.315 2.901 33.756 1.000 9.200 34 ARG B CA 1
ATOM 1733 C C . ARG B 1 36 ? -3.870 2.872 35.220 1.000 8.853 34 ARG B C 1
ATOM 1734 O O . ARG B 1 36 ? -4.115 1.877 35.907 1.000 8.824 34 ARG B O 1
ATOM 1742 N N . HIS B 1 37 ? -3.223 3.937 35.667 1.000 8.318 35 HIS B N 1
ATOM 1743 C CA . HIS B 1 37 ? -2.701 4.046 37.049 1.000 7.886 35 HIS B CA 1
ATOM 1744 C C . HIS B 1 37 ? -3.846 4.226 38.053 1.000 7.116 35 HIS B C 1
ATOM 1745 O O . HIS B 1 37 ? -3.735 3.673 39.135 1.000 6.685 35 HIS B O 1
ATOM 1752 N N . THR B 1 38 ? -4.878 4.999 37.732 1.000 6.833 36 THR B N 1
ATOM 1753 C CA . THR B 1 38 ? -5.830 5.531 38.747 1.000 7.466 36 THR B CA 1
ATOM 1754 C C . THR B 1 38 ? -7.235 4.960 38.577 1.000 7.583 36 THR B C 1
ATOM 1755 O O . THR B 1 38 ? -8.108 5.349 39.372 1.000 8.704 36 THR B O 1
ATOM 1759 N N . VAL B 1 39 ? -7.456 4.084 37.602 1.000 7.704 37 VAL B N 1
ATOM 1760 C CA . VAL B 1 39 ? -8.812 3.521 37.360 1.000 7.803 37 VAL B CA 1
ATOM 1761 C C . VAL B 1 39 ? -8.737 2.007 37.362 1.000 7.611 37 VAL B C 1
ATOM 1762 O O . VAL B 1 39 ? -7.976 1.459 36.549 1.000 8.091 37 VAL B O 1
ATOM 1766 N N . ASP B 1 40 ? -9.584 1.382 38.184 1.000 7.622 38 ASP B N 1
ATOM 1767 C CA . ASP B 1 40 ? -9.733 -0.088 38.322 1.000 7.487 38 ASP B CA 1
ATOM 1768 C C . ASP B 1 40 ? -9.520 -0.797 36.978 1.000 7.446 38 ASP B C 1
ATOM 1769 O O . ASP B 1 40 ? -10.112 -0.424 35.965 1.000 6.947 38 ASP B O 1
ATOM 1774 N N . PRO B 1 41 ? -8.705 -1.868 36.932 1.000 7.872 39 PRO B N 1
ATOM 1775 C CA . PRO B 1 41 ? -8.564 -2.666 35.720 1.000 8.524 39 PRO B CA 1
ATOM 1776 C C . PRO B 1 41 ? -9.841 -3.460 35.386 1.000 9.567 39 PRO B C 1
A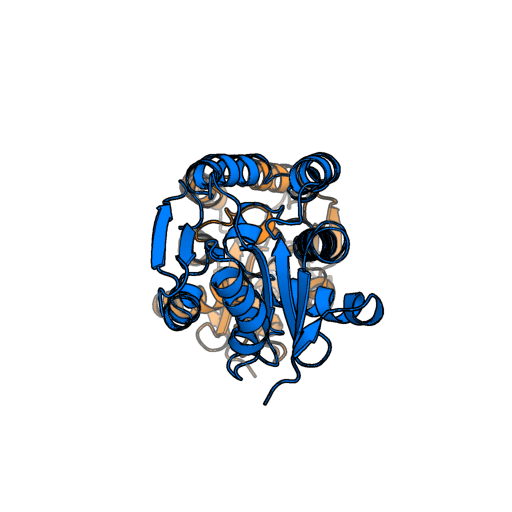TOM 1777 O O . PRO B 1 41 ? -10.022 -3.822 34.233 1.000 9.842 39 PRO B O 1
ATOM 1781 N N . ASP B 1 42 ? -10.713 -3.685 36.365 1.000 10.286 40 ASP B N 1
ATOM 1782 C CA . ASP B 1 42 ? -12.019 -4.354 36.130 1.000 11.380 40 ASP B CA 1
ATOM 1783 C C . ASP B 1 42 ? -13.001 -3.393 35.444 1.000 11.725 40 ASP B C 1
ATOM 1784 O O . ASP B 1 42 ? -13.250 -2.300 35.996 1.000 10.962 40 ASP B O 1
ATOM 1789 N N . ARG B 1 43 ? -13.497 -3.781 34.265 1.000 11.460 41 ARG B N 1
ATOM 1790 C CA . ARG B 1 43 ? -14.400 -2.985 33.415 1.000 12.949 41 ARG B CA 1
ATOM 1791 C C . ARG B 1 43 ? -13.742 -1.626 33.201 1.000 11.257 41 ARG B C 1
ATOM 1792 O O . ARG B 1 43 ? -14.376 -0.556 33.415 1.000 11.497 41 ARG B O 1
ATOM 1800 N N . HIS B 1 44 ? -12.470 -1.661 32.873 1.000 9.917 42 HIS B N 1
ATOM 1801 C CA . HIS B 1 44 ? -11.628 -0.443 32.815 1.000 9.702 42 HIS B CA 1
ATOM 1802 C C . HIS B 1 44 ? -12.219 0.532 31.785 1.000 9.983 42 HIS B C 1
ATOM 1803 O O . HIS B 1 44 ? -12.402 1.695 32.117 1.000 8.756 42 HIS B O 1
ATOM 1810 N N . ILE B 1 45 ? -12.474 0.059 30.561 1.000 11.509 43 ILE B N 1
ATOM 1811 C CA . ILE B 1 45 ? -12.993 0.922 29.464 1.000 12.915 43 ILE B CA 1
ATOM 1812 C C . ILE B 1 45 ? -14.355 1.504 29.882 1.000 12.825 43 ILE B C 1
ATOM 1813 O O . ILE B 1 45 ?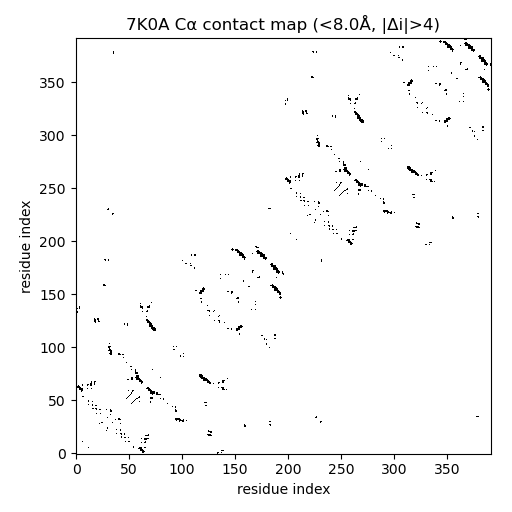 -14.553 2.703 29.647 1.000 11.491 43 ILE B O 1
ATOM 1818 N N . GLU B 1 46 ? -15.262 0.714 30.476 1.000 12.050 44 GLU B N 1
ATOM 1819 C CA . GLU B 1 46 ? -16.568 1.261 30.919 1.000 12.867 44 GLU B CA 1
ATOM 1820 C C . GLU B 1 46 ? -16.372 2.361 31.974 1.000 10.662 44 GLU B C 1
ATOM 1821 O O . GLU B 1 46 ? -17.114 3.361 31.952 1.000 9.087 44 GLU B O 1
ATOM 1827 N N . ARG B 1 47 ? -15.446 2.164 32.902 1.000 10.383 45 ARG B N 1
ATOM 1828 C CA . ARG B 1 47 ? -15.151 3.148 33.976 1.000 10.612 45 ARG B CA 1
ATOM 1829 C C . ARG B 1 47 ? -14.560 4.419 33.365 1.000 10.402 45 ARG B C 1
ATOM 1830 O O . ARG B 1 47 ? -15.021 5.514 33.720 1.000 10.008 45 ARG B O 1
ATOM 1838 N N . VAL B 1 48 ? -13.596 4.268 32.473 1.000 10.083 46 VAL B N 1
ATOM 1839 C CA . VAL B 1 48 ? -12.919 5.416 31.800 1.000 10.072 46 VAL B CA 1
ATOM 1840 C C . VAL B 1 48 ? -13.967 6.155 30.975 1.000 9.744 46 VAL B C 1
ATOM 1841 O O . VAL B 1 48 ? -13.930 7.379 30.963 1.000 9.439 46 VAL B O 1
ATOM 1845 N N . THR B 1 49 ? -14.886 5.425 30.352 1.000 10.048 47 THR B N 1
ATOM 1846 C CA . THR B 1 49 ? -15.926 6.009 29.479 1.000 10.764 47 THR B CA 1
ATOM 1847 C C . THR B 1 49 ? -16.832 6.901 30.332 1.000 11.208 47 THR B C 1
ATOM 1848 O O . THR B 1 49 ? -17.131 8.013 29.876 1.000 10.473 47 THR B O 1
ATOM 1852 N N . GLU B 1 50 ? -17.210 6.442 31.535 1.000 11.118 48 GLU B N 1
ATOM 1853 C CA . GLU B 1 50 ? -18.078 7.214 32.443 1.000 11.772 48 GLU B CA 1
ATOM 1854 C C . GLU B 1 50 ? -17.306 8.437 32.965 1.000 11.040 48 GLU B C 1
ATOM 1855 O O . GLU B 1 50 ? -17.883 9.548 32.961 1.000 10.625 48 GLU B O 1
ATOM 1861 N N . LEU B 1 51 ? -16.055 8.268 33.375 1.000 10.504 49 LEU B N 1
ATOM 1862 C CA . LEU B 1 51 ? -15.187 9.400 33.788 1.000 11.247 49 LEU B CA 1
ATOM 1863 C C . LEU B 1 51 ? -15.128 10.466 32.696 1.000 10.436 49 LEU B C 1
ATOM 1864 O O . LEU B 1 51 ? -15.266 11.643 33.041 1.000 9.648 49 LEU B O 1
ATOM 1869 N N . GLN B 1 52 ? -14.971 10.071 31.428 1.000 9.834 50 GLN B N 1
ATOM 1870 C CA . GLN B 1 52 ? -14.881 11.045 30.304 1.000 9.544 50 GLN B CA 1
ATOM 1871 C C . GLN B 1 52 ? -16.229 11.736 30.105 1.000 9.128 50 GLN B C 1
ATOM 1872 O O . GLN B 1 52 ? -16.226 12.974 29.961 1.000 8.046 50 GLN B O 1
ATOM 1878 N N . GLU B 1 53 ? -17.331 10.989 30.149 1.000 9.592 51 GLU B N 1
ATOM 1879 C CA . GLU B 1 53 ? -18.674 11.583 29.986 1.000 11.459 51 GLU B CA 1
ATOM 1880 C C . GLU B 1 53 ? -18.931 12.566 31.134 1.000 11.359 51 GLU B C 1
ATOM 1881 O O . GLU B 1 53 ? -19.484 13.642 30.869 1.000 11.714 51 GLU B O 1
ATOM 1887 N N . LEU B 1 54 ? -18.520 12.235 32.353 1.000 12.792 52 LEU B N 1
ATOM 1888 C CA . LEU B 1 54 ? -18.714 13.119 33.534 1.000 13.707 52 LEU B CA 1
ATOM 1889 C C . LEU B 1 54 ? -17.993 14.434 33.247 1.000 13.132 52 LEU B C 1
ATOM 1890 O O . LEU B 1 54 ? -18.569 15.505 33.493 1.000 12.325 52 LEU B O 1
ATOM 1895 N N . PHE B 1 55 ? -16.747 14.355 32.802 1.000 12.512 53 PHE B N 1
ATOM 1896 C CA . PHE B 1 55 ? -15.950 15.571 32.557 1.000 13.501 53 PHE B CA 1
ATOM 1897 C C . PHE B 1 55 ? -16.590 16.357 31.424 1.000 13.377 53 PHE B C 1
ATOM 1898 O O . PHE B 1 55 ? -16.596 17.593 31.567 1.000 12.795 53 PHE B O 1
ATOM 1906 N N . LEU B 1 56 ? -17.092 15.660 30.394 1.000 12.233 54 LEU B N 1
ATOM 1907 C CA . LEU B 1 56 ? -17.641 16.318 29.193 1.000 12.677 54 LEU B CA 1
ATOM 1908 C C . LEU B 1 56 ? -18.891 17.106 29.621 1.000 13.257 54 LEU B C 1
ATOM 1909 O O . LEU B 1 56 ? -18.990 18.309 29.282 1.000 11.757 54 LEU B O 1
ATOM 1914 N N . THR B 1 57 ? -19.794 16.483 30.394 1.000 12.811 55 THR B N 1
ATOM 1915 C CA . THR B 1 57 ? -21.155 17.032 30.601 1.000 12.769 55 THR B CA 1
ATOM 1916 C C . THR B 1 57 ? -21.141 17.899 31.864 1.000 13.651 55 THR B C 1
ATOM 1917 O O . THR B 1 57 ? -21.477 19.086 31.766 1.000 12.836 55 THR B O 1
ATOM 1921 N N . ARG B 1 58 ? -20.726 17.344 32.998 1.000 13.879 56 ARG B N 1
ATOM 1922 C CA . ARG B 1 58 ? -20.896 18.020 34.305 1.000 15.285 56 ARG B CA 1
ATOM 1923 C C . ARG B 1 58 ? -19.849 19.123 34.468 1.000 14.227 56 ARG B C 1
ATOM 1924 O O . ARG B 1 58 ? -20.149 20.082 35.190 1.000 13.503 56 ARG B O 1
ATOM 1932 N N . VAL B 1 59 ? -18.681 19.005 33.833 1.000 13.116 57 VAL B N 1
ATOM 1933 C CA . VAL B 1 59 ? -17.610 20.051 33.891 1.000 12.339 57 VAL B CA 1
ATOM 1934 C C . VAL B 1 59 ? -17.710 20.919 32.624 1.000 11.354 57 VAL B C 1
ATOM 1935 O O . VAL B 1 59 ? -18.103 22.082 32.743 1.000 12.328 57 VAL B O 1
ATOM 1939 N N . GLY B 1 60 ? -17.463 20.353 31.454 1.000 10.466 58 GLY B N 1
ATOM 1940 C CA . GLY B 1 60 ? -17.447 21.058 30.160 1.000 11.091 58 GLY B CA 1
ATOM 1941 C C . GLY B 1 60 ? -18.768 21.751 29.809 1.000 10.958 58 GLY B C 1
ATOM 1942 O O . GLY B 1 60 ? -18.796 22.983 29.812 1.000 9.705 58 GLY B O 1
ATOM 1943 N N . LEU B 1 61 ? -19.831 21.008 29.510 1.000 10.566 59 LEU B N 1
ATOM 1944 C CA . LEU B 1 61 ? -21.049 21.636 28.959 1.000 11.939 59 LEU B CA 1
ATOM 1945 C C . LEU B 1 61 ? -21.712 22.495 30.042 1.000 13.496 59 LEU B C 1
ATOM 1946 O O . LEU B 1 61 ? -22.253 23.536 29.705 1.000 15.539 59 LEU B O 1
ATOM 1951 N N . ASP B 1 62 ? -21.592 22.137 31.312 1.000 14.444 60 ASP B N 1
ATOM 1952 C CA . ASP B 1 62 ? -22.337 22.839 32.376 1.000 14.713 60 ASP B CA 1
ATOM 1953 C C . ASP B 1 62 ? -21.586 24.089 32.829 1.000 14.776 60 ASP B C 1
ATOM 1954 O O . ASP B 1 62 ? -22.238 25.089 33.011 1.000 13.877 60 ASP B O 1
ATOM 1959 N N . ILE B 1 63 ? -20.281 24.036 33.094 1.000 13.771 61 ILE B N 1
ATOM 1960 C CA . ILE B 1 63 ? -19.620 25.207 33.734 1.000 13.685 61 ILE B CA 1
ATOM 1961 C C . ILE B 1 63 ? -18.362 25.626 32.980 1.000 13.020 61 ILE B C 1
ATOM 1962 O O . ILE B 1 63 ? -17.741 26.585 33.439 1.000 12.714 61 ILE B O 1
ATOM 1967 N N . GLY B 1 64 ? -18.002 24.941 31.889 1.000 11.812 62 GLY B N 1
ATOM 1968 C CA . GLY B 1 64 ? -16.737 25.180 31.190 1.000 11.198 62 GLY B CA 1
ATOM 1969 C C . GLY B 1 64 ? -16.982 25.563 29.745 1.000 11.066 62 GLY B C 1
ATOM 1970 O O . GLY B 1 64 ? -17.992 26.177 29.430 1.000 9.175 62 GLY B O 1
ATOM 1971 N N . LYS B 1 65 ? -16.046 25.212 28.887 1.000 11.618 63 LYS B N 1
ATOM 1972 C CA . LYS B 1 65 ? -16.185 25.381 27.436 1.000 12.421 63 LYS B CA 1
ATOM 1973 C C . LYS B 1 65 ? -15.769 24.081 26.800 1.000 11.176 63 LYS B C 1
ATOM 1974 O O . LYS B 1 65 ? -14.724 23.557 27.212 1.000 10.478 63 LYS B O 1
ATOM 1980 N N . VAL B 1 66 ? -16.493 23.668 25.773 1.000 10.043 64 VAL B N 1
ATOM 1981 C CA . VAL B 1 66 ? -16.175 22.432 25.021 1.000 9.986 64 VAL B CA 1
ATOM 1982 C C . VAL B 1 66 ? -16.126 22.770 23.539 1.000 10.049 64 VAL B C 1
ATOM 1983 O O . VAL B 1 66 ? -17.125 23.277 23.017 1.000 9.537 64 VAL B O 1
ATOM 1987 N N . TRP B 1 67 ? -15.023 22.453 22.881 1.000 10.142 65 TRP B N 1
ATOM 1988 C CA . TRP B 1 67 ? -14.975 22.459 21.398 1.000 10.498 65 TRP B CA 1
ATOM 1989 C C . TRP B 1 67 ? -14.956 21.036 20.898 1.000 10.381 65 TRP B C 1
ATOM 1990 O O . TRP B 1 67 ? -14.430 20.156 21.588 1.000 10.265 65 TRP B O 1
ATOM 2001 N N . VAL B 1 68 ? -15.430 20.884 19.678 1.000 10.881 66 VAL B N 1
ATOM 2002 C CA . VAL B 1 68 ? -15.320 19.642 18.886 1.000 11.800 66 VAL B CA 1
ATOM 2003 C C . VAL B 1 68 ? -14.731 20.008 17.521 1.000 13.448 66 VAL B C 1
ATOM 2004 O O . VAL B 1 68 ? -14.905 21.150 17.059 1.000 11.954 66 VAL B O 1
ATOM 2008 N N . ALA B 1 69 ? -13.996 19.065 16.945 1.000 15.128 67 ALA B N 1
ATOM 2009 C CA . ALA B 1 69 ? -13.570 19.090 15.543 1.000 17.738 67 ALA B CA 1
ATOM 2010 C C . ALA B 1 69 ? -14.356 17.993 14.836 1.000 19.638 67 ALA B C 1
ATOM 2011 O O . ALA B 1 69 ? -14.449 16.867 15.379 1.000 21.951 67 ALA B O 1
ATOM 2013 N N . ASP B 1 70 ? -14.930 18.328 13.680 1.000 21.342 68 ASP B N 1
ATOM 2014 C CA . ASP B 1 70 ? -15.637 17.383 12.783 1.000 21.074 68 ASP B CA 1
ATOM 2015 C C . ASP B 1 70 ? -16.655 16.614 13.631 1.000 19.560 68 ASP B C 1
ATOM 2016 O O . ASP B 1 70 ? -16.605 15.372 13.637 1.000 19.595 68 ASP B O 1
ATOM 2021 N N . ASP B 1 71 ? -17.535 17.353 14.325 1.000 19.294 69 ASP B N 1
ATOM 2022 C CA . ASP B 1 71 ? -18.732 16.836 15.040 1.000 19.097 69 ASP B CA 1
ATOM 2023 C C . ASP B 1 71 ? -18.335 15.836 16.142 1.000 19.146 69 ASP B C 1
ATOM 2024 O O . ASP B 1 71 ? -19.202 15.011 16.539 1.000 21.304 69 ASP B O 1
ATOM 2029 N N . GLY B 1 72 ? -17.097 15.903 16.635 1.000 17.117 70 GLY B N 1
ATOM 2030 C CA . GLY B 1 72 ? -16.665 15.148 17.823 1.000 16.612 70 GLY B CA 1
ATOM 2031 C C . GLY B 1 72 ? -15.642 14.079 17.519 1.000 16.179 70 GLY B C 1
ATOM 2032 O O . GLY B 1 72 ? -15.369 13.307 18.436 1.000 15.059 70 GLY B O 1
ATOM 2033 N N . ALA B 1 73 ? -15.086 14.043 16.298 1.000 14.565 71 ALA B N 1
ATOM 2034 C CA . ALA B 1 73 ? -13.875 13.254 15.953 1.000 13.770 71 ALA B CA 1
ATOM 2035 C C . ALA B 1 73 ? -12.698 13.728 16.809 1.000 12.527 71 ALA B C 1
ATOM 2036 O O . ALA B 1 73 ? -11.783 12.945 17.042 1.000 13.185 71 ALA B O 1
ATOM 2038 N N . ALA B 1 74 ? -12.723 14.975 17.265 1.000 12.017 72 ALA B N 1
ATOM 2039 C CA . ALA B 1 74 ? -11.871 15.456 18.378 1.000 11.871 72 ALA B CA 1
ATOM 2040 C C . ALA B 1 74 ? -12.691 16.343 19.312 1.000 11.384 72 ALA B C 1
ATOM 2041 O O . ALA B 1 74 ? -13.708 16.906 18.863 1.000 11.414 72 ALA B O 1
ATOM 2043 N N . VAL B 1 75 ? -12.264 16.469 20.566 1.000 11.844 73 VAL B N 1
ATOM 2044 C CA . VAL B 1 75 ? -13.022 17.237 21.593 1.000 12.226 73 VAL B CA 1
ATOM 2045 C C . VAL B 1 75 ? -12.045 17.729 22.641 1.000 11.066 73 VAL B C 1
ATOM 2046 O O . VAL B 1 75 ? -11.047 17.049 22.899 1.000 11.075 73 VAL B O 1
ATOM 2050 N N . ALA B 1 76 ? -12.263 18.942 23.114 1.000 9.833 74 ALA B N 1
ATOM 2051 C CA . ALA B 1 76 ? -11.410 19.599 24.115 1.000 9.476 74 ALA B CA 1
ATOM 2052 C C . ALA B 1 76 ? -12.359 20.149 25.161 1.000 9.084 74 ALA B C 1
ATOM 2053 O O . ALA B 1 76 ? -13.274 20.868 24.757 1.000 9.196 74 ALA B O 1
ATOM 2055 N N . VAL B 1 77 ? -12.116 19.855 26.436 1.000 9.095 75 VAL B N 1
ATOM 2056 C CA . VAL B 1 77 ? -12.965 20.313 27.564 1.000 8.789 75 VAL B CA 1
ATOM 2057 C C . VAL B 1 77 ? -12.130 21.204 28.480 1.000 8.702 75 VAL B C 1
ATOM 2058 O O . VAL B 1 77 ? -11.097 20.742 28.997 1.000 8.566 75 VAL B O 1
ATOM 2062 N N . TRP B 1 78 ? -12.587 22.432 28.704 1.000 8.350 76 TRP B N 1
ATOM 2063 C CA . TRP B 1 78 ? -11.893 23.420 29.555 1.000 8.499 76 TRP B CA 1
ATOM 2064 C C . TRP B 1 78 ? -12.758 23.853 30.715 1.000 8.595 76 TRP B C 1
ATOM 2065 O O . TRP B 1 78 ? -13.959 23.948 30.573 1.000 8.650 76 TRP B O 1
ATOM 2076 N N . THR B 1 79 ? -12.107 24.233 31.794 1.000 9.548 77 THR B N 1
ATOM 2077 C CA . THR B 1 79 ? -12.651 25.201 32.769 1.000 9.907 77 THR B CA 1
ATOM 2078 C C . THR B 1 79 ? -11.972 26.550 32.489 1.000 10.904 77 THR B C 1
ATOM 2079 O O . THR B 1 79 ? -10.785 26.562 32.004 1.000 11.058 77 THR B O 1
ATOM 2083 N N . THR B 1 80 ? -12.702 27.633 32.743 1.000 11.497 78 THR B N 1
ATOM 2084 C CA . THR B 1 80 ? -12.287 29.010 32.421 1.000 12.347 78 THR B CA 1
ATOM 2085 C C . THR B 1 80 ? -12.339 29.838 33.687 1.000 13.154 78 THR B C 1
ATOM 2086 O O . THR B 1 80 ? -12.854 29.381 34.702 1.000 11.596 78 THR B O 1
ATOM 2090 N N . PRO B 1 81 ? -11.805 31.082 33.653 1.000 15.043 79 PRO B N 1
ATOM 2091 C CA . PRO B 1 81 ? -12.008 32.043 34.738 1.000 17.265 79 PRO B CA 1
ATOM 2092 C C . PRO B 1 81 ? -13.487 32.246 35.122 1.000 16.996 79 PRO B C 1
ATOM 2093 O O . PRO B 1 81 ? -13.738 32.528 36.248 1.000 16.402 79 PRO B O 1
ATOM 2097 N N . GLU B 1 82 ? -14.419 32.014 34.200 1.000 18.569 80 GLU B N 1
ATOM 2098 C CA . GLU B 1 82 ? -15.886 32.131 34.468 1.000 20.709 80 GLU B CA 1
ATOM 2099 C C . GLU B 1 82 ? -16.418 30.874 35.194 1.000 19.596 80 GLU B C 1
ATOM 2100 O O . GLU B 1 82 ? -17.571 30.927 35.637 1.000 18.946 80 GLU B O 1
ATOM 2106 N N . SER B 1 83 ? -15.652 29.771 35.247 1.000 17.549 81 SER B N 1
ATOM 2107 C CA . SER B 1 83 ? -16.075 28.462 35.821 1.000 17.079 81 SER B CA 1
ATOM 2108 C C . SER B 1 83 ? -16.005 28.554 37.347 1.000 17.975 81 SER B C 1
ATOM 2109 O O . SER B 1 83 ? -15.326 27.728 37.952 1.000 18.295 81 SER B O 1
ATOM 2112 N N . VAL B 1 84 ? -16.691 29.532 37.946 1.000 21.344 82 VAL B N 1
ATOM 2113 C CA . VAL B 1 84 ? -16.620 29.843 39.415 1.000 23.561 82 VAL B CA 1
ATOM 2114 C C . VAL B 1 84 ? -17.205 28.678 40.240 1.000 22.444 82 VAL B C 1
ATOM 2115 O O . VAL B 1 84 ? -16.821 28.555 41.399 1.000 25.008 82 VAL B O 1
ATOM 2119 N N . GLU B 1 85 ? -18.087 27.865 39.663 1.000 23.354 83 GLU B N 1
ATOM 2120 C CA . GLU B 1 85 ? -18.712 26.669 40.300 1.000 25.950 83 GLU B CA 1
ATOM 2121 C C . GLU B 1 85 ? -17.799 25.431 40.187 1.000 24.465 83 GLU B C 1
ATOM 2122 O O . GLU B 1 85 ? -18.219 24.359 40.655 1.000 25.397 83 GLU B O 1
ATOM 2128 N N . ALA B 1 86 ? -16.620 25.528 39.575 1.000 22.782 84 ALA B N 1
ATOM 2129 C CA . ALA B 1 86 ? -15.722 24.360 39.354 1.000 22.598 84 ALA B CA 1
ATOM 2130 C C . ALA B 1 86 ? -15.517 23.582 40.665 1.000 21.332 84 ALA B C 1
ATOM 2131 O O . ALA B 1 86 ? -15.683 22.355 40.668 1.000 21.364 84 ALA B O 1
ATOM 2133 N N . GLY B 1 87 ? -15.143 24.287 41.736 1.000 21.201 85 GLY B N 1
ATOM 2134 C CA . GLY B 1 87 ? -14.924 23.712 43.076 1.000 21.390 85 GLY B CA 1
ATOM 2135 C C . GLY B 1 87 ? -16.142 22.925 43.529 1.000 22.375 85 GLY B C 1
ATOM 2136 O O . GLY B 1 87 ? -15.986 21.731 43.861 1.000 24.834 85 GLY B O 1
ATOM 2137 N N . ALA B 1 88 ? -17.322 23.557 43.526 1.000 20.844 86 ALA B N 1
ATOM 2138 C CA . ALA B 1 88 ? -18.599 22.920 43.912 1.000 19.812 86 ALA B CA 1
ATOM 2139 C C . ALA B 1 88 ? -18.834 21.660 43.064 1.000 19.369 86 ALA B C 1
ATOM 2140 O O . ALA B 1 88 ? -19.224 20.632 43.625 1.000 18.606 86 ALA B O 1
ATOM 2142 N N . VAL B 1 89 ? -18.609 21.727 41.747 1.000 17.643 87 VAL B N 1
ATOM 2143 C CA . VAL B 1 89 ? -18.912 20.580 40.844 1.000 17.020 87 VAL B CA 1
ATOM 2144 C C . VAL B 1 89 ? -17.920 19.445 41.106 1.000 15.878 87 VAL B C 1
ATOM 2145 O O . VAL B 1 89 ? -18.371 18.322 41.175 1.000 14.181 87 VAL B O 1
ATOM 2149 N N . PHE B 1 90 ? -16.625 19.728 41.223 1.000 18.324 88 PHE B N 1
ATOM 2150 C CA . PHE B 1 90 ? -15.589 18.704 41.552 1.000 21.043 88 PHE B CA 1
ATOM 2151 C C . PHE B 1 90 ? -15.993 18.022 42.874 1.000 20.785 88 PHE B C 1
ATOM 2152 O O . PHE B 1 90 ? -15.918 16.795 43.000 1.000 21.568 88 PHE B O 1
ATOM 2160 N N . ALA B 1 91 ? -16.496 18.798 43.831 1.000 21.584 89 ALA B N 1
ATOM 2161 C CA . ALA B 1 91 ? -16.941 18.271 45.141 1.000 21.521 89 ALA B CA 1
ATOM 2162 C C . ALA B 1 91 ? -18.176 17.380 44.914 1.000 23.032 89 ALA B C 1
ATOM 2163 O O . ALA B 1 91 ? -18.249 16.316 45.539 1.000 22.285 89 ALA B O 1
ATOM 2165 N N . GLU B 1 92 ? -19.083 17.770 44.009 1.000 20.238 90 GLU B N 1
ATOM 2166 C CA . GLU B 1 92 ? -20.310 16.990 43.728 1.000 21.548 90 GLU B CA 1
ATOM 2167 C C . GLU B 1 92 ? -19.944 15.669 43.014 1.000 18.777 90 GLU B C 1
ATOM 2168 O O . GLU B 1 92 ? -20.579 14.646 43.321 1.000 16.949 90 GLU B O 1
ATOM 2174 N N . ILE B 1 93 ? -19.004 15.689 42.067 1.000 15.539 91 ILE B N 1
ATOM 2175 C CA . ILE B 1 93 ? -18.675 14.494 41.226 1.000 16.091 91 ILE B CA 1
ATOM 2176 C C . ILE B 1 93 ? -17.535 13.674 41.859 1.000 14.374 91 ILE B C 1
ATOM 2177 O O . ILE B 1 93 ? -17.338 12.546 41.392 1.000 13.736 91 ILE B O 1
ATOM 2182 N N . GLY B 1 94 ? -16.806 14.223 42.832 1.000 14.419 92 GLY B N 1
ATOM 2183 C CA . GLY B 1 94 ? -15.749 13.546 43.618 1.000 13.784 92 GLY B CA 1
ATOM 2184 C C . GLY B 1 94 ? -16.130 12.118 43.988 1.000 13.890 92 GLY B C 1
ATOM 2185 O O . GLY B 1 94 ? -15.390 11.187 43.667 1.000 15.660 92 GLY B O 1
ATOM 2186 N N . PRO B 1 95 ? -17.273 11.875 44.677 1.000 14.798 93 PRO B N 1
ATOM 2187 C CA . PRO B 1 95 ? -17.632 10.514 45.090 1.000 15.615 93 PRO B CA 1
ATOM 2188 C C . PRO B 1 95 ? -17.808 9.528 43.927 1.000 15.266 93 PRO B C 1
ATOM 2189 O O . PRO B 1 95 ? -17.297 8.402 44.029 1.000 13.334 93 PRO B O 1
ATOM 2193 N N . ARG B 1 96 ? -18.447 9.959 42.829 1.000 14.846 94 ARG B N 1
ATOM 2194 C CA . ARG B 1 96 ? -18.554 9.079 41.628 1.000 13.883 94 ARG B CA 1
ATOM 2195 C C . ARG B 1 96 ? -17.149 8.752 41.073 1.000 12.871 94 ARG B C 1
ATOM 2196 O O . ARG B 1 96 ? -16.938 7.601 40.713 1.000 11.618 94 ARG B O 1
ATOM 2204 N N . MET B 1 97 ? -16.221 9.706 41.025 1.000 14.471 95 MET B N 1
ATOM 2205 C CA . MET B 1 97 ? -14.861 9.508 40.454 1.000 14.125 95 MET B CA 1
ATOM 2206 C C . MET B 1 97 ? -14.085 8.515 41.328 1.000 12.806 95 MET B C 1
ATOM 2207 O O . MET B 1 97 ? -13.363 7.674 40.765 1.000 10.173 95 MET B O 1
ATOM 2212 N N . ALA B 1 98 ? -14.241 8.625 42.655 1.000 12.452 96 ALA B N 1
ATOM 2213 C CA . ALA B 1 98 ? -13.716 7.678 43.665 1.000 12.897 96 ALA B CA 1
ATOM 2214 C C . ALA B 1 98 ? -14.253 6.277 43.391 1.000 13.368 96 ALA B C 1
ATOM 2215 O O . ALA B 1 98 ? -13.414 5.361 43.217 1.000 12.228 96 ALA B O 1
ATOM 2217 N N . GLU B 1 99 ? -15.578 6.121 43.301 1.000 14.696 97 GLU B N 1
ATOM 2218 C CA . GLU B 1 99 ? -16.208 4.803 42.993 1.000 15.662 97 GLU B CA 1
ATOM 2219 C C . GLU B 1 99 ? -15.616 4.281 41.668 1.000 13.253 97 GLU B C 1
ATOM 2220 O O . GLU B 1 99 ? -15.256 3.098 41.598 1.000 11.464 97 GLU B O 1
ATOM 2226 N N . LEU B 1 100 ? -15.498 5.123 40.634 1.000 11.611 98 LEU B N 1
ATOM 2227 C CA . LEU B 1 100 ? -14.988 4.630 39.327 1.000 10.767 98 LEU B CA 1
ATOM 2228 C C . LEU B 1 100 ? -13.516 4.214 39.480 1.000 9.601 98 LEU B C 1
ATOM 2229 O O . LEU B 1 100 ? -13.099 3.211 38.827 1.000 8.767 98 LEU B O 1
ATOM 2234 N N . SER B 1 101 ? -12.759 4.882 40.342 1.000 9.246 99 SER B N 1
ATOM 2235 C CA . SER B 1 101 ? -11.341 4.521 40.632 1.000 9.228 99 SER B CA 1
ATOM 2236 C C . SER B 1 101 ? -11.296 3.110 41.211 1.000 8.811 99 SER B C 1
ATOM 2237 O O . SER B 1 101 ? -10.369 2.350 40.840 1.000 7.972 99 SER B O 1
ATOM 2240 N N . GLY B 1 102 ? -12.289 2.776 42.034 1.000 8.633 100 GLY B N 1
ATOM 2241 C CA . GLY B 1 102 ? -12.467 1.451 42.652 1.000 8.687 100 GLY B CA 1
ATOM 2242 C C . GLY B 1 102 ? -11.222 1.068 43.424 1.000 8.544 100 GLY B C 1
ATOM 2243 O O . GLY B 1 102 ? -10.808 1.853 44.259 1.000 8.830 100 GLY B O 1
ATOM 2244 N N . SER B 1 103 ? -10.588 -0.049 43.084 1.000 8.740 101 SER B N 1
ATOM 2245 C CA . SER B 1 103 ? -9.401 -0.600 43.802 1.000 9.010 101 SER B CA 1
ATOM 2246 C C . SER B 1 103 ? -8.141 0.231 43.514 1.000 9.114 101 SER B C 1
ATOM 2247 O O . SER B 1 103 ? -7.129 -0.027 44.180 1.000 9.391 101 SER B O 1
ATOM 2250 N N . ARG B 1 104 ? -8.195 1.211 42.599 1.000 8.602 102 ARG B N 1
ATOM 2251 C CA . ARG B 1 104 ? -7.052 2.118 42.341 1.000 8.474 102 ARG B CA 1
ATOM 2252 C C . ARG B 1 104 ? -7.232 3.459 43.079 1.000 8.870 102 ARG B C 1
ATOM 2253 O O . ARG B 1 104 ? -6.512 4.405 42.709 1.000 8.270 102 ARG B O 1
ATOM 2261 N N . LEU B 1 105 ? -8.106 3.532 44.107 1.000 9.270 103 LEU B N 1
ATOM 2262 C CA . LEU B 1 105 ? -8.394 4.797 44.839 1.000 9.321 103 LEU B CA 1
ATOM 2263 C C . LEU B 1 105 ? -7.087 5.420 45.356 1.000 9.113 103 LEU B C 1
ATOM 2264 O O . LEU B 1 105 ? -6.918 6.644 45.191 1.000 9.558 103 LEU B O 1
ATOM 2269 N N . ALA B 1 106 ? -6.188 4.637 45.954 1.000 8.981 104 ALA B N 1
ATOM 2270 C CA . ALA B 1 106 ? -4.964 5.185 46.592 1.000 9.100 104 ALA B CA 1
ATOM 2271 C C . ALA B 1 106 ? -4.060 5.798 45.507 1.000 9.157 104 ALA B C 1
ATOM 2272 O O . ALA B 1 106 ? -3.420 6.820 45.769 1.000 8.541 104 ALA B O 1
ATOM 2274 N N . ALA B 1 107 ? -4.033 5.211 44.307 1.000 9.278 105 ALA B N 1
ATOM 2275 C CA . ALA B 1 107 ? -3.305 5.751 43.141 1.000 9.480 105 ALA B CA 1
ATOM 2276 C C . ALA B 1 107 ? -3.947 7.070 42.670 1.000 9.710 105 ALA B C 1
ATOM 2277 O O . ALA B 1 107 ? -3.206 8.026 42.407 1.000 9.558 105 ALA B O 1
ATOM 2279 N N . GLN B 1 108 ? -5.272 7.143 42.580 1.000 10.961 106 GLN B N 1
ATOM 2280 C CA . GLN B 1 108 ? -5.996 8.392 42.254 1.000 11.783 106 GLN B CA 1
ATOM 2281 C C . GLN B 1 108 ? -5.628 9.479 43.281 1.000 12.090 106 GLN B C 1
ATOM 2282 O O . GLN B 1 108 ? -5.214 10.588 42.844 1.000 9.906 106 GLN B O 1
ATOM 2288 N N . GLN B 1 109 ? -5.692 9.158 44.582 1.000 12.197 107 GLN B N 1
ATOM 2289 C CA . GLN B 1 109 ? -5.396 10.130 45.666 1.000 14.294 107 GLN B CA 1
ATOM 2290 C C . GLN B 1 109 ? -3.936 10.609 45.550 1.000 13.501 107 GLN B C 1
ATOM 2291 O O . GLN B 1 109 ? -3.719 11.828 45.659 1.000 13.060 107 GLN B O 1
ATOM 2297 N N . GLN B 1 110 ? -3.005 9.673 45.356 1.000 12.229 108 GLN B N 1
ATOM 2298 C CA . GLN B 1 110 ? -1.554 9.929 45.247 1.000 13.214 108 GLN B CA 1
ATOM 2299 C C . GLN B 1 110 ? -1.301 10.972 44.159 1.000 13.422 108 GLN B C 1
ATOM 2300 O O . GLN B 1 110 ? -0.603 11.974 44.439 1.000 11.910 108 GLN B O 1
ATOM 2306 N N . MET B 1 111 ? -1.842 10.725 42.968 1.000 13.232 109 MET B N 1
ATOM 2307 C CA . MET B 1 111 ? -1.590 11.581 41.806 1.000 14.699 109 MET B CA 1
ATOM 2308 C C . MET B 1 111 ? -2.194 12.962 42.072 1.000 15.221 109 MET B C 1
ATOM 2309 O O . MET B 1 111 ? -1.488 13.964 41.814 1.000 15.201 109 MET B O 1
ATOM 2314 N N . GLU B 1 112 ? -3.415 13.031 42.604 1.000 15.037 110 GLU B N 1
ATOM 2315 C CA . GLU B 1 112 ? -4.061 14.331 42.919 1.000 15.959 110 GLU B CA 1
ATOM 2316 C C . GLU B 1 112 ? -3.183 15.112 43.919 1.000 14.978 110 GLU B C 1
ATOM 2317 O O . GLU B 1 112 ? -2.955 16.306 43.695 1.000 14.692 110 GLU B O 1
ATOM 2323 N N . GLY B 1 113 ? -2.723 14.475 44.995 1.000 14.014 111 GLY B N 1
ATOM 2324 C CA . GLY B 1 113 ? -1.838 15.115 45.992 1.000 14.222 111 GLY B CA 1
ATOM 2325 C C . GLY B 1 113 ? -0.546 15.633 45.355 1.000 14.236 111 GLY B C 1
ATOM 2326 O O . GLY B 1 113 ? -0.103 16.737 45.700 1.000 13.625 111 GLY B O 1
ATOM 2327 N N . LEU B 1 114 ? 0.044 14.868 44.422 1.000 13.911 112 LEU B N 1
ATOM 2328 C CA . LEU B 1 114 ? 1.365 15.192 43.824 1.000 12.782 112 LEU B CA 1
ATOM 2329 C C . LEU B 1 114 ? 1.205 16.370 42.862 1.000 13.120 112 LEU B C 1
ATOM 2330 O O . LEU B 1 114 ? 2.128 17.212 42.783 1.000 12.880 112 LEU B O 1
ATOM 2335 N N . LEU B 1 115 ? 0.058 16.472 42.213 1.000 12.450 113 LEU B N 1
ATOM 2336 C CA . LEU B 1 115 ? -0.148 17.495 41.156 1.000 13.918 113 LEU B CA 1
ATOM 2337 C C . LEU B 1 115 ? -0.768 18.775 41.712 1.000 13.377 113 LEU B C 1
ATOM 2338 O O . LEU B 1 115 ? -0.398 19.852 41.226 1.000 13.215 113 LEU B O 1
ATOM 2343 N N . ALA B 1 116 ? -1.669 18.684 42.685 1.000 15.222 114 ALA B N 1
ATOM 2344 C CA . ALA B 1 116 ? -2.460 19.848 43.179 1.000 17.566 114 ALA B CA 1
ATOM 2345 C C . ALA B 1 116 ? -1.561 21.058 43.423 1.000 17.102 114 ALA B C 1
ATOM 2346 O O . ALA B 1 116 ? -1.911 22.160 43.027 1.000 18.200 114 ALA B O 1
ATOM 2348 N N . PRO B 1 117 ? -0.386 20.922 44.070 1.000 17.794 115 PRO B N 1
ATOM 2349 C CA . PRO B 1 117 ? 0.440 22.095 44.363 1.000 17.608 115 PRO B CA 1
ATOM 2350 C C . PRO B 1 117 ? 1.028 22.794 43.137 1.000 16.963 115 PRO B C 1
ATOM 2351 O O . PRO B 1 117 ? 1.501 23.893 43.311 1.000 16.442 115 PRO B O 1
ATOM 2355 N N . HIS B 1 118 ? 1.033 22.143 41.965 1.000 16.092 116 HIS B N 1
ATOM 2356 C CA . HIS B 1 118 ? 1.636 22.689 40.720 1.000 16.612 116 HIS B CA 1
ATOM 2357 C C . HIS B 1 118 ? 0.559 23.324 39.839 1.000 17.330 116 HIS B C 1
ATOM 2358 O O . HIS B 1 118 ? 0.907 23.812 38.742 1.000 18.172 116 HIS B O 1
ATOM 2365 N N . ARG B 1 119 ? -0.698 23.278 40.278 1.000 17.122 117 ARG B N 1
ATOM 2366 C CA . ARG B 1 119 ? -1.836 23.846 39.526 1.000 17.465 117 ARG B CA 1
ATOM 2367 C C . ARG B 1 119 ? -1.916 25.355 39.740 1.000 18.189 117 ARG B C 1
ATOM 2368 O O . ARG B 1 119 ? -1.421 25.870 40.730 1.000 17.468 117 ARG B O 1
ATOM 2376 N N . PRO B 1 120 ? -2.512 26.094 38.781 1.000 20.572 118 PRO B N 1
ATOM 2377 C CA . PRO B 1 120 ? -2.554 27.554 38.839 1.000 22.876 118 PRO B CA 1
ATOM 2378 C C . PRO B 1 120 ? -3.278 28.079 40.085 1.000 25.628 118 PRO B C 1
ATOM 2379 O O . PRO B 1 120 ? -4.332 27.567 40.414 1.000 23.076 118 PRO B O 1
ATOM 2383 N N . LYS B 1 121 ? -2.694 29.109 40.698 1.000 33.129 119 LYS B N 1
ATOM 2384 C CA . LYS B 1 121 ? -3.177 29.799 41.929 1.000 38.958 119 LYS B CA 1
ATOM 2385 C C . LYS B 1 121 ? -4.046 31.010 41.570 1.000 37.442 119 LYS B C 1
ATOM 2386 O O . LYS B 1 121 ? -4.472 31.717 42.484 1.000 41.675 119 LYS B O 1
ATOM 2392 N N . GLU B 1 122 ? -4.242 31.268 40.284 1.000 35.607 120 GLU B N 1
ATOM 2393 C CA . GLU B 1 122 ? -4.927 32.458 39.726 1.000 33.973 120 GLU B CA 1
ATOM 2394 C C . GLU B 1 122 ? -5.912 31.929 38.697 1.000 29.201 120 GLU B C 1
ATOM 2395 O O . GLU B 1 122 ? -5.765 30.792 38.264 1.000 26.322 120 GLU B O 1
ATOM 2401 N N . PRO B 1 123 ? -6.906 32.720 38.231 1.000 26.365 121 PRO B N 1
ATOM 2402 C CA . PRO B 1 123 ? -7.832 32.233 37.210 1.000 22.828 121 PRO B CA 1
ATOM 2403 C C . PRO B 1 123 ? -7.028 31.799 35.973 1.000 20.095 121 PRO B C 1
ATOM 2404 O O . PRO B 1 123 ? -6.001 32.383 35.662 1.000 18.514 121 PRO B O 1
ATOM 2408 N N . ALA B 1 124 ? -7.501 30.748 35.303 1.000 17.734 122 ALA B N 1
ATOM 2409 C CA . ALA B 1 124 ? -6.775 30.050 34.227 1.000 15.431 122 ALA B CA 1
ATOM 2410 C C . ALA B 1 124 ? -7.765 29.374 33.293 1.000 14.608 122 ALA B C 1
ATOM 2411 O O . ALA B 1 124 ? -8.900 29.073 33.721 1.000 15.250 122 ALA B O 1
ATOM 2413 N N . TRP B 1 125 ? -7.338 29.187 32.042 1.000 12.145 123 TRP B N 1
ATOM 2414 C CA . TRP B 1 125 ? -7.900 28.170 31.140 1.000 11.048 123 TRP B CA 1
ATOM 2415 C C . TRP B 1 125 ? -7.179 26.850 31.432 1.000 10.678 123 TRP B C 1
ATOM 2416 O O . TRP B 1 125 ? -5.990 26.749 31.131 1.000 10.252 123 TRP B O 1
ATOM 2427 N N . PHE B 1 126 ? -7.900 25.895 32.028 1.000 9.949 124 PHE B N 1
ATOM 2428 C CA . PHE B 1 126 ? -7.380 24.582 32.472 1.000 9.423 124 PHE B CA 1
ATOM 2429 C C . PHE B 1 126 ? -8.044 23.529 31.579 1.000 9.425 124 PHE B C 1
ATOM 2430 O O . PHE B 1 126 ? -9.292 23.375 31.616 1.000 9.162 124 PHE B O 1
ATOM 2438 N N . LEU B 1 127 ? -7.239 22.866 30.761 1.000 9.444 125 LEU B N 1
ATOM 2439 C CA . LEU B 1 127 ? -7.701 21.782 29.871 1.000 10.860 125 LEU B CA 1
ATOM 2440 C C . LEU B 1 127 ? -7.993 20.545 30.733 1.000 11.307 125 LEU B C 1
ATOM 2441 O O . LEU B 1 127 ? -7.050 20.004 31.280 1.000 12.850 125 LEU B O 1
ATOM 2446 N N . ALA B 1 128 ? -9.264 20.179 30.864 1.000 11.228 126 ALA B N 1
ATOM 2447 C CA . ALA B 1 128 ? -9.754 19.072 31.716 1.000 11.265 126 ALA B CA 1
ATOM 2448 C C . ALA B 1 128 ? -9.483 17.732 31.045 1.000 9.741 126 ALA B C 1
ATOM 2449 O O . ALA B 1 128 ? -9.067 16.792 31.715 1.000 9.831 126 ALA B O 1
ATOM 2451 N N . THR B 1 129 ? -9.769 17.636 29.759 1.000 9.279 127 THR B N 1
ATOM 2452 C CA . THR B 1 129 ? -9.564 16.415 28.954 1.000 8.808 127 THR B CA 1
ATOM 2453 C C . THR B 1 129 ? -9.561 16.857 27.496 1.000 8.834 127 THR B C 1
ATOM 2454 O O . THR B 1 129 ? -10.210 17.872 27.162 1.000 8.481 127 THR B O 1
ATOM 2458 N N . VAL B 1 130 ? -8.890 16.090 26.668 1.000 9.204 128 VAL B N 1
ATOM 2459 C CA . VAL B 1 130 ? -8.887 16.302 25.194 1.000 10.114 128 VAL B CA 1
ATOM 2460 C C . VAL B 1 130 ? -8.729 14.924 24.587 1.000 10.057 128 VAL B C 1
ATOM 2461 O O . VAL B 1 130 ? -8.074 14.052 25.199 1.000 10.999 128 VAL B O 1
ATOM 2465 N N . GLY B 1 131 ? -9.307 14.715 23.418 1.000 10.338 129 GLY B N 1
ATOM 2466 C CA . GLY B 1 131 ? -9.108 13.450 22.716 1.000 11.072 129 GLY B CA 1
ATOM 2467 C C . GLY B 1 131 ? -9.297 13.623 21.237 1.000 11.826 129 GLY B C 1
ATOM 2468 O O . GLY B 1 131 ? -10.124 14.460 20.835 1.000 11.158 129 GLY B O 1
ATOM 2469 N N . VAL B 1 132 ? -8.592 12.812 20.473 1.000 12.870 130 VAL B N 1
ATOM 2470 C CA . VAL B 1 132 ? -8.822 12.635 19.013 1.000 13.861 130 VAL B CA 1
ATOM 2471 C C . VAL B 1 132 ? -9.102 11.162 18.777 1.000 15.152 130 VAL B C 1
ATOM 2472 O O . VAL B 1 132 ? -8.327 10.333 19.282 1.000 14.783 130 VAL B O 1
ATOM 2476 N N . SER B 1 133 ? -10.139 10.857 18.004 1.000 15.767 131 SER B N 1
ATOM 2477 C CA . SER B 1 133 ? -10.452 9.485 17.546 1.000 18.727 131 SER B CA 1
ATOM 2478 C C . SER B 1 133 ? -9.190 8.854 16.950 1.000 20.104 131 SER B C 1
ATOM 2479 O O . SER B 1 133 ? -8.563 9.459 16.095 1.000 19.732 131 SER B O 1
ATOM 2482 N N . PRO B 1 134 ? -8.744 7.659 17.413 1.000 22.531 132 PRO B N 1
ATOM 2483 C CA . PRO B 1 134 ? -7.529 7.018 16.903 1.000 25.497 132 PRO B CA 1
ATOM 2484 C C . PRO B 1 134 ? -7.495 6.870 15.375 1.000 29.597 132 PRO B C 1
ATOM 2485 O O . PRO B 1 134 ? -6.437 6.949 14.813 1.000 30.010 132 PRO B O 1
ATOM 2489 N N . ASP B 1 135 ? -8.665 6.694 14.767 1.000 33.396 133 ASP B N 1
ATOM 2490 C CA . ASP B 1 135 ? -8.875 6.617 13.300 1.000 37.697 133 ASP B CA 1
ATOM 2491 C C . ASP B 1 135 ? -8.405 7.919 12.637 1.000 36.384 133 ASP B C 1
ATOM 2492 O O . ASP B 1 135 ? -7.884 7.842 11.544 1.000 40.208 133 ASP B O 1
ATOM 2497 N N . HIS B 1 136 ? -8.583 9.065 13.291 1.000 33.013 134 HIS B N 1
ATOM 2498 C CA . HIS B 1 136 ? -8.406 10.415 12.702 1.000 31.724 134 HIS B CA 1
ATOM 2499 C C . HIS B 1 136 ? -7.176 11.116 13.296 1.000 29.561 134 HIS B C 1
ATOM 2500 O O . HIS B 1 136 ? -7.084 12.349 13.169 1.000 28.440 134 HIS B O 1
ATOM 2507 N N . GLN B 1 137 ? -6.263 10.367 13.919 1.000 31.072 135 GLN B N 1
ATOM 2508 C CA . GLN B 1 137 ? -5.072 10.928 14.616 1.000 34.377 135 GLN B CA 1
ATOM 2509 C C . GLN B 1 137 ? -4.050 11.342 13.543 1.000 37.233 135 GLN B C 1
ATOM 2510 O O . GLN B 1 137 ? -4.231 10.961 12.363 1.000 38.666 135 GLN B O 1
ATOM 2516 N N . GLY B 1 138 ? -3.104 12.205 13.920 1.000 36.156 136 GLY B N 1
ATOM 2517 C CA . GLY B 1 138 ? -2.076 12.811 13.045 1.000 37.714 136 GLY B CA 1
ATOM 2518 C C . GLY B 1 138 ? -2.616 13.492 11.789 1.000 37.332 136 GLY B C 1
ATOM 2519 O O . GLY B 1 138 ? -1.933 13.400 10.764 1.000 43.804 136 GLY B O 1
ATOM 2520 N N . LYS B 1 139 ? -3.761 14.190 11.850 1.000 37.600 137 LYS B N 1
ATOM 2521 C CA . LYS B 1 139 ? -4.344 14.958 10.704 1.000 33.295 137 LYS B CA 1
ATOM 2522 C C . LYS B 1 139 ? -4.712 16.391 11.113 1.000 28.090 137 LYS B C 1
ATOM 2523 O O . LYS B 1 139 ? -5.448 17.029 10.371 1.000 27.386 137 LYS B O 1
ATOM 2529 N N . GLY B 1 140 ? -4.249 16.859 12.270 1.000 26.641 138 GLY B N 1
ATOM 2530 C CA . GLY B 1 140 ? -4.384 18.249 12.746 1.000 24.076 138 GLY B CA 1
ATOM 2531 C C . GLY B 1 140 ? -5.663 18.534 13.525 1.000 20.887 138 GLY B C 1
ATOM 2532 O O . GLY B 1 140 ? -5.840 19.716 13.893 1.000 19.442 138 GLY B O 1
ATOM 2533 N N . LEU B 1 141 ? -6.533 17.538 13.760 1.000 18.967 139 LEU B N 1
ATOM 2534 C CA . LEU B 1 141 ? -7.765 17.719 14.587 1.000 18.693 139 LEU B CA 1
ATOM 2535 C C . LEU B 1 141 ? -7.376 18.176 16.001 1.000 17.186 139 LEU B C 1
ATOM 2536 O O . LEU B 1 141 ? -8.034 19.084 16.533 1.000 16.090 139 LEU B O 1
ATOM 2541 N N . GLY B 1 142 ? -6.352 17.549 16.582 1.000 16.357 140 GLY B N 1
ATOM 2542 C CA . GLY B 1 142 ? -5.863 17.849 17.941 1.000 16.511 140 GLY B CA 1
ATOM 2543 C C . GLY B 1 142 ? -5.518 19.319 18.111 1.000 17.245 140 GLY B C 1
ATOM 2544 O O . GLY B 1 142 ? -6.073 19.961 19.045 1.000 16.488 140 GLY B O 1
ATOM 2545 N N . SER B 1 143 ? -4.622 19.838 17.265 1.000 15.735 141 SER B N 1
ATOM 2546 C CA . SER B 1 143 ? -4.182 21.255 17.286 1.000 15.580 141 SER B CA 1
ATOM 2547 C C . SER B 1 143 ? -5.386 22.171 16.996 1.000 14.307 141 SER B C 1
ATOM 2548 O O . SER B 1 143 ? -5.551 23.186 17.671 1.000 14.313 141 SER B O 1
ATOM 2551 N N . ALA B 1 144 ? -6.219 21.821 16.027 1.000 13.110 142 ALA B N 1
ATOM 2552 C CA . ALA B 1 144 ? -7.398 22.647 15.685 1.000 12.701 142 ALA B CA 1
ATOM 2553 C C . ALA B 1 144 ? -8.404 22.714 16.850 1.000 12.920 142 ALA B C 1
ATOM 2554 O O . ALA B 1 144 ? -9.016 23.802 17.015 1.000 12.267 142 ALA B O 1
ATOM 2556 N N . VAL B 1 145 ? -8.614 21.634 17.629 1.000 11.829 143 VAL B N 1
ATOM 2557 C CA . VAL B 1 145 ? -9.723 21.625 18.636 1.000 11.612 143 VAL B CA 1
ATOM 2558 C C . VAL B 1 145 ? -9.212 22.313 19.908 1.000 11.706 143 VAL B C 1
ATOM 2559 O O . VAL B 1 145 ? -10.035 22.874 20.670 1.000 10.726 143 VAL B O 1
ATOM 2563 N N . VAL B 1 146 ? -7.892 22.332 20.104 1.000 11.282 144 VAL B N 1
ATOM 2564 C CA . VAL B 1 146 ? -7.271 22.886 21.338 1.000 12.081 144 VAL B CA 1
ATOM 2565 C C . VAL B 1 146 ? -7.032 24.389 21.151 1.000 11.462 144 VAL B C 1
ATOM 2566 O O . VAL B 1 146 ? -7.065 25.110 22.151 1.000 10.762 144 VAL B O 1
ATOM 2570 N N . LEU B 1 147 ? -6.763 24.853 19.917 1.000 12.387 145 LEU B N 1
ATOM 2571 C CA . LEU B 1 147 ? -6.283 26.241 19.662 1.000 11.964 145 LEU B CA 1
ATOM 2572 C C . LEU B 1 147 ? -7.276 27.273 20.181 1.000 10.749 145 LEU B C 1
ATOM 2573 O O . LEU B 1 147 ? -6.840 28.277 20.704 1.000 10.424 145 LEU B O 1
ATOM 2578 N N . PRO B 1 148 ? -8.620 27.107 20.038 1.000 10.229 146 PRO B N 1
ATOM 2579 C CA . PRO B 1 148 ? -9.555 28.154 20.449 1.000 9.988 146 PRO B CA 1
ATOM 2580 C C . PRO B 1 148 ? -9.485 28.494 21.945 1.000 10.091 146 PRO B C 1
ATOM 2581 O O . PRO B 1 148 ? -9.521 29.670 22.300 1.000 10.008 146 PRO B O 1
ATOM 2585 N N . GLY B 1 149 ? -9.304 27.487 22.802 1.000 10.176 147 GLY B N 1
ATOM 2586 C CA . GLY B 1 149 ? -9.145 27.735 24.248 1.000 10.119 147 GLY B CA 1
ATOM 2587 C C . GLY B 1 149 ? -7.832 28.440 24.542 1.000 10.097 147 GLY B C 1
ATOM 2588 O O . GLY B 1 149 ? -7.805 29.306 25.432 1.000 10.634 147 GLY B O 1
ATOM 2589 N N . VAL B 1 150 ? -6.776 28.053 23.839 1.000 9.978 148 VAL B N 1
ATOM 2590 C CA . VAL B 1 150 ? -5.434 28.676 23.964 1.000 10.960 148 VAL B CA 1
ATOM 2591 C C . VAL B 1 150 ? -5.536 30.139 23.485 1.000 11.390 148 VAL B C 1
ATOM 2592 O O . VAL B 1 150 ? -5.054 31.015 24.199 1.000 10.558 148 VAL B O 1
ATOM 2596 N N . GLU B 1 151 ? -6.169 30.404 22.346 1.000 12.137 149 GLU B N 1
ATOM 2597 C CA . GLU B 1 151 ? -6.417 31.812 21.912 1.000 15.251 149 GLU B CA 1
ATOM 2598 C C . GLU B 1 151 ? -7.259 32.583 22.937 1.000 13.625 149 GLU B C 1
ATOM 2599 O O . GLU B 1 151 ? -6.965 33.776 23.171 1.000 13.614 149 GLU B O 1
ATOM 2605 N N . ALA B 1 152 ? -8.270 31.959 23.535 1.000 13.825 150 ALA B N 1
ATOM 2606 C CA . ALA B 1 152 ? -9.168 32.621 24.524 1.000 12.957 150 ALA B CA 1
ATOM 2607 C C . ALA B 1 152 ? -8.377 32.973 25.770 1.000 12.274 150 ALA B C 1
ATOM 2608 O O . ALA B 1 152 ? -8.634 34.020 26.347 1.000 12.631 150 ALA B O 1
ATOM 2610 N N . ALA B 1 153 ? -7.475 32.104 26.218 1.000 12.643 151 ALA B N 1
ATOM 2611 C CA . ALA B 1 153 ? -6.688 32.352 27.454 1.000 11.872 151 ALA B CA 1
ATOM 2612 C C . ALA B 1 153 ? -5.811 33.591 27.207 1.000 11.634 151 ALA B C 1
ATOM 2613 O O . ALA B 1 153 ? -5.756 34.471 28.059 1.000 10.898 151 ALA B O 1
ATOM 2615 N N . GLU B 1 154 ? -5.149 33.632 26.063 1.000 12.407 152 GLU B N 1
ATOM 2616 C CA . GLU B 1 154 ? -4.251 34.750 25.691 1.000 15.287 152 GLU B CA 1
ATOM 2617 C C . GLU B 1 154 ? -5.059 36.062 25.615 1.000 15.350 152 GLU B C 1
ATOM 2618 O O . GLU B 1 154 ? -4.627 37.060 26.184 1.000 14.522 152 GLU B O 1
ATOM 2624 N N . ARG B 1 155 ? -6.239 36.027 25.009 1.000 17.060 153 ARG B N 1
ATOM 2625 C CA . ARG B 1 155 ? -7.117 37.220 24.871 1.000 17.964 153 ARG B CA 1
ATOM 2626 C C . ARG B 1 155 ? -7.535 37.674 26.270 1.000 16.965 153 ARG B C 1
ATOM 2627 O O . ARG B 1 155 ? -7.530 38.864 26.505 1.000 18.267 153 ARG B O 1
ATOM 2635 N N . ALA B 1 156 ? -7.785 36.769 27.210 1.000 17.913 154 ALA B N 1
ATOM 2636 C CA . ALA B 1 156 ? -8.193 37.160 28.587 1.000 17.017 154 ALA B CA 1
ATOM 2637 C C . ALA B 1 156 ? -6.974 37.521 29.435 1.000 16.134 154 ALA B C 1
ATOM 2638 O O . ALA B 1 156 ? -7.157 37.929 30.590 1.000 17.423 154 ALA B O 1
ATOM 2640 N N . GLY B 1 157 ? -5.759 37.343 28.924 1.000 16.528 155 GLY B N 1
ATOM 2641 C CA . GLY B 1 157 ? -4.537 37.639 29.697 1.000 15.696 155 GLY B CA 1
ATOM 2642 C C . GLY B 1 157 ? -4.395 36.732 30.912 1.000 15.375 155 GLY B C 1
ATOM 2643 O O . GLY B 1 157 ? -3.826 37.195 31.930 1.000 15.857 155 GLY B O 1
ATOM 2644 N N . VAL B 1 158 ? -4.851 35.476 30.822 1.000 13.879 156 VAL B N 1
ATOM 2645 C CA . VAL B 1 158 ? -4.616 34.462 31.894 1.000 13.261 156 VAL B CA 1
ATOM 2646 C C . VAL B 1 158 ? -3.848 33.276 31.313 1.000 11.918 156 VAL B C 1
ATOM 2647 O O . VAL B 1 158 ? -3.794 33.067 30.092 1.000 10.218 156 VAL B O 1
ATOM 2651 N N . PRO B 1 159 ? -3.206 32.469 32.184 1.000 11.955 157 PRO B N 1
ATOM 2652 C CA . PRO B 1 159 ? -2.495 31.274 31.729 1.000 12.034 157 PRO B CA 1
ATOM 2653 C C . PRO B 1 159 ? -3.436 30.177 31.223 1.000 11.552 157 PRO B C 1
ATOM 2654 O O . PRO B 1 159 ? -4.572 30.090 31.676 1.000 12.990 157 PRO B O 1
ATOM 2658 N N . ALA B 1 160 ? -2.977 29.439 30.223 1.000 10.713 158 ALA B N 1
ATOM 2659 C CA . ALA B 1 160 ? -3.553 28.139 29.830 1.000 10.016 158 ALA B CA 1
ATOM 2660 C C . ALA B 1 160 ? -2.732 27.060 30.547 1.000 10.140 158 ALA B C 1
ATOM 2661 O O . ALA B 1 160 ? -1.490 27.251 30.706 1.000 9.988 158 ALA B O 1
ATOM 2663 N N . PHE B 1 161 ? -3.390 26.000 31.006 1.000 8.814 159 PHE B N 1
ATOM 2664 C CA . PHE B 1 161 ? -2.766 24.994 31.904 1.000 9.528 159 PHE B CA 1
ATOM 2665 C C . PHE B 1 161 ? -3.307 23.617 31.570 1.000 9.312 159 PHE B C 1
ATOM 2666 O O . PHE B 1 161 ? -4.481 23.484 31.237 1.000 8.5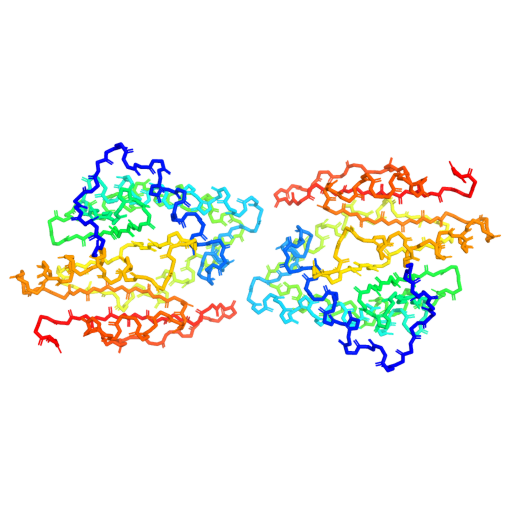89 159 PHE B O 1
ATOM 2674 N N . LEU B 1 162 ? -2.431 22.632 31.617 1.000 9.376 160 LEU B N 1
ATOM 2675 C CA . LEU B 1 162 ? -2.842 21.231 31.465 1.000 10.359 160 LEU B CA 1
ATOM 2676 C C . LEU B 1 162 ? -1.800 20.314 32.118 1.000 10.545 160 LEU B C 1
ATOM 2677 O O . LEU B 1 162 ? -0.632 20.737 32.367 1.000 9.928 160 LEU B O 1
ATOM 2682 N N . GLU B 1 163 ? -2.224 19.073 32.330 1.000 11.007 161 GLU B N 1
ATOM 2683 C CA . GLU B 1 163 ? -1.385 17.975 32.843 1.000 11.444 161 GLU B CA 1
ATOM 2684 C C . GLU B 1 163 ? -1.423 16.842 31.822 1.000 11.243 161 GLU B C 1
ATOM 2685 O O . GLU B 1 163 ? -2.517 16.568 31.264 1.000 11.626 161 GLU B O 1
ATOM 2691 N N . THR B 1 164 ? -0.278 16.198 31.595 1.000 10.150 162 THR B N 1
ATOM 2692 C CA . THR B 1 164 ? -0.215 15.002 30.732 1.000 10.530 162 THR B CA 1
ATOM 2693 C C . THR B 1 164 ? 0.747 13.953 31.315 1.000 10.299 162 THR B C 1
ATOM 2694 O O . THR B 1 164 ? 1.817 14.316 31.850 1.000 9.335 162 THR B O 1
ATOM 2698 N N . SER B 1 165 ? 0.345 12.689 31.236 1.000 10.308 163 SER B N 1
ATOM 2699 C CA . SER B 1 165 ? 1.179 11.517 31.583 1.000 10.994 163 SER B CA 1
ATOM 2700 C C . SER B 1 165 ? 1.661 10.805 30.325 1.000 10.701 163 SER B C 1
ATOM 2701 O O . SER B 1 165 ? 2.259 9.753 30.466 1.000 12.177 163 SER B O 1
ATOM 2704 N N . ALA B 1 166 ? 1.405 11.347 29.141 1.000 10.859 164 ALA B N 1
ATOM 2705 C CA . ALA B 1 166 ? 1.861 10.756 27.854 1.000 11.750 164 ALA B CA 1
ATOM 2706 C C . ALA B 1 166 ? 2.999 11.600 27.264 1.000 11.857 164 ALA B C 1
ATOM 2707 O O . ALA B 1 166 ? 2.778 12.705 26.750 1.000 11.929 164 ALA B O 1
ATOM 2709 N N . PRO B 1 167 ? 4.270 11.133 27.344 1.000 12.569 165 PRO B N 1
ATOM 2710 C CA . PRO B 1 167 ? 5.402 11.921 26.870 1.000 13.201 165 PRO B CA 1
ATOM 2711 C C . PRO B 1 167 ? 5.271 12.280 25.382 1.000 13.517 165 PRO B C 1
ATOM 2712 O O . PRO B 1 167 ? 5.742 13.301 25.023 1.000 12.460 165 PRO B O 1
ATOM 2716 N N . ARG B 1 168 ? 4.617 11.450 24.582 1.000 16.211 166 ARG B N 1
ATOM 2717 C CA . ARG B 1 168 ? 4.408 11.703 23.134 1.000 21.055 166 ARG B CA 1
ATOM 2718 C C . ARG B 1 168 ? 3.587 12.986 22.941 1.000 20.671 166 ARG B C 1
ATOM 2719 O O . ARG B 1 168 ? 3.647 13.546 21.823 1.000 21.529 166 ARG B O 1
ATOM 2727 N N . ASN B 1 169 ? 2.910 13.484 23.977 1.000 18.509 167 ASN B N 1
ATOM 2728 C CA . ASN B 1 169 ? 2.078 14.713 23.867 1.000 19.408 167 ASN B CA 1
ATOM 2729 C C . ASN B 1 169 ? 2.929 15.978 24.023 1.000 17.951 167 ASN B C 1
ATOM 2730 O O . ASN B 1 169 ? 2.452 17.055 23.618 1.000 16.846 167 ASN B O 1
ATOM 2735 N N . LEU B 1 170 ? 4.110 15.883 24.637 1.000 15.035 168 LEU B N 1
ATOM 2736 C CA . LEU B 1 170 ? 4.883 17.100 24.993 1.000 15.484 168 LEU B CA 1
ATOM 2737 C C . LEU B 1 170 ? 5.179 17.921 23.721 1.000 14.417 168 LEU B C 1
ATOM 2738 O O . LEU B 1 170 ? 4.972 19.124 23.701 1.000 13.119 168 LEU B O 1
ATOM 2743 N N . PRO B 1 171 ? 5.665 17.331 22.611 1.000 13.721 169 PRO B N 1
ATOM 2744 C CA . PRO B 1 171 ? 5.909 18.099 21.385 1.000 14.582 169 PRO B CA 1
ATOM 2745 C C . PRO B 1 171 ? 4.650 18.847 20.888 1.000 14.996 169 PRO B C 1
ATOM 2746 O O . PRO B 1 171 ? 4.738 20.021 20.580 1.000 14.570 169 PRO B O 1
ATOM 2750 N N . PHE B 1 172 ? 3.499 18.167 20.908 1.000 16.251 170 PHE B N 1
ATOM 2751 C CA . PHE B 1 172 ? 2.189 18.708 20.459 1.000 16.364 170 PHE B CA 1
ATOM 2752 C C . PHE B 1 172 ? 1.890 20.001 21.223 1.000 16.260 170 PHE B C 1
ATOM 2753 O O . PHE B 1 172 ? 1.534 21.018 20.571 1.000 15.748 170 PHE B O 1
ATOM 2761 N N . TYR B 1 173 ? 2.035 19.988 22.560 1.000 14.826 171 TYR B N 1
ATOM 2762 C CA . TYR B 1 173 ? 1.701 21.147 23.426 1.000 14.081 171 TYR B CA 1
ATOM 2763 C C . TYR B 1 173 ? 2.794 22.207 23.318 1.000 13.519 171 TYR B C 1
ATOM 2764 O O . TYR B 1 173 ? 2.500 23.393 23.425 1.000 12.057 171 TYR B O 1
ATOM 2773 N N . GLU B 1 174 ? 4.031 21.780 23.112 1.000 13.394 172 GLU B N 1
ATOM 2774 C CA . GLU B 1 174 ? 5.157 22.727 22.967 1.000 15.075 172 GLU B CA 1
ATOM 2775 C C . GLU B 1 174 ? 4.888 23.587 21.730 1.000 14.256 172 GLU B C 1
ATOM 2776 O O . GLU B 1 174 ? 5.102 24.791 21.799 1.000 13.600 172 GLU B O 1
ATOM 2782 N N . ARG B 1 175 ? 4.424 22.976 20.648 1.000 15.753 173 ARG B N 1
ATOM 2783 C CA . ARG B 1 175 ? 4.138 23.695 19.380 1.000 18.311 173 ARG B CA 1
ATOM 2784 C C . ARG B 1 175 ? 3.071 24.775 19.601 1.000 16.812 173 ARG B C 1
ATOM 2785 O O . ARG B 1 175 ? 3.109 25.753 18.882 1.000 19.555 173 ARG B O 1
ATOM 2793 N N . LEU B 1 176 ? 2.169 24.611 20.567 1.000 16.266 174 LEU B N 1
ATOM 2794 C CA . LEU B 1 176 ? 1.106 25.613 20.886 1.000 14.868 174 LEU B CA 1
ATOM 2795 C C . LEU B 1 176 ? 1.654 26.647 21.876 1.000 13.952 174 LEU B C 1
ATOM 2796 O O . LEU B 1 176 ? 0.922 27.556 22.234 1.000 14.255 174 LEU B O 1
ATOM 2801 N N . GLY B 1 177 ? 2.910 26.514 22.302 1.000 12.448 175 GLY B N 1
ATOM 2802 C CA . GLY B 1 177 ? 3.615 27.508 23.130 1.000 11.491 175 GLY B CA 1
ATOM 2803 C C . GLY B 1 177 ? 3.583 27.183 24.624 1.000 11.034 175 GLY B C 1
ATOM 2804 O O . GLY B 1 177 ? 3.998 28.044 25.399 1.000 11.244 175 GLY B O 1
ATOM 2805 N N . PHE B 1 178 ? 3.171 25.978 25.028 1.000 10.645 176 PHE B N 1
ATOM 2806 C CA . PHE B 1 178 ? 3.231 25.508 26.443 1.000 10.728 176 PHE B CA 1
ATOM 2807 C C . PHE B 1 178 ? 4.675 25.169 26.812 1.000 11.321 176 PHE B C 1
ATOM 2808 O O . PHE B 1 178 ? 5.439 24.661 25.957 1.000 12.004 176 PHE B O 1
ATOM 2816 N N . THR B 1 179 ? 5.010 25.430 28.065 1.000 11.324 177 THR B N 1
ATOM 2817 C CA . THR B 1 179 ? 6.271 25.027 28.693 1.000 11.705 177 THR B CA 1
ATOM 2818 C C . THR B 1 179 ? 5.957 24.090 29.876 1.000 10.638 177 THR B C 1
ATOM 2819 O O . THR B 1 179 ? 4.995 24.339 30.641 1.000 9.794 177 THR B O 1
ATOM 2823 N N . VAL B 1 180 ? 6.787 23.077 30.044 1.000 9.970 178 VAL B N 1
ATOM 2824 C CA . VAL B 1 180 ? 6.771 22.209 31.242 1.000 10.089 178 VAL B CA 1
ATOM 2825 C C . VAL B 1 180 ? 7.103 23.120 32.411 1.000 9.791 178 VAL B C 1
ATOM 2826 O O . VAL B 1 180 ? 8.206 23.633 32.438 1.000 9.943 178 VAL B O 1
ATOM 2830 N N . THR B 1 181 ? 6.186 23.261 33.358 1.000 11.214 179 THR B N 1
ATOM 2831 C CA . THR B 1 181 ? 6.381 23.988 34.630 1.000 11.284 179 THR B CA 1
ATOM 2832 C C . THR B 1 181 ? 6.508 22.987 35.795 1.000 11.772 179 THR B C 1
ATOM 2833 O O . THR B 1 181 ? 6.903 23.396 36.898 1.000 12.467 179 THR B O 1
ATOM 2837 N N . ALA B 1 182 ? 6.170 21.718 35.623 1.000 11.983 180 ALA B N 1
ATOM 2838 C CA . ALA B 1 182 ? 6.437 20.674 36.664 1.000 12.086 180 ALA B CA 1
ATOM 2839 C C . ALA B 1 182 ? 6.632 19.333 35.965 1.000 11.357 180 ALA B C 1
ATOM 2840 O O . ALA B 1 182 ? 5.864 19.021 35.032 1.000 11.062 180 ALA B O 1
ATOM 2842 N N . ASP B 1 183 ? 7.720 18.659 36.314 1.000 11.339 181 ASP B N 1
ATOM 2843 C CA . ASP B 1 183 ? 8.104 17.316 35.812 1.000 11.411 181 ASP B CA 1
ATOM 2844 C C . ASP B 1 183 ? 8.001 16.394 37.039 1.000 11.773 181 ASP B C 1
ATOM 2845 O O . ASP B 1 183 ? 8.929 16.412 37.864 1.000 10.254 181 ASP B O 1
ATOM 2850 N N . VAL B 1 184 ? 6.894 15.665 37.188 1.000 12.052 182 VAL B N 1
ATOM 2851 C CA . VAL B 1 184 ? 6.543 15.022 38.493 1.000 13.325 182 VAL B CA 1
ATOM 2852 C C . VAL B 1 184 ? 6.714 13.499 38.381 1.000 13.841 182 VAL B C 1
ATOM 2853 O O . VAL B 1 184 ? 5.942 12.845 37.620 1.000 12.449 182 VAL B O 1
ATOM 2857 N N . GLU B 1 185 ? 7.657 12.974 39.157 1.000 14.410 183 GLU B N 1
ATOM 2858 C CA . GLU B 1 185 ? 7.892 11.527 39.369 1.000 17.569 183 GLU B CA 1
ATOM 2859 C C . GLU B 1 185 ? 6.754 11.033 40.267 1.000 16.717 183 GLU B C 1
ATOM 2860 O O . GLU B 1 185 ? 6.528 11.651 41.322 1.000 18.325 183 GLU B O 1
ATOM 2866 N N . VAL B 1 186 ? 6.007 10.031 39.825 1.000 14.495 184 VAL B N 1
ATOM 2867 C CA . VAL B 1 186 ? 4.917 9.410 40.626 1.000 13.780 184 VAL B CA 1
ATOM 2868 C C . VAL B 1 186 ? 5.442 8.036 41.027 1.000 13.409 184 VAL B C 1
ATOM 2869 O O . VAL B 1 186 ? 5.624 7.181 40.169 1.000 13.070 184 VAL B O 1
ATOM 2873 N N . PRO B 1 187 ? 5.819 7.838 42.305 1.000 13.359 185 PRO B N 1
ATOM 2874 C CA . PRO B 1 187 ? 6.283 6.537 42.803 1.000 14.995 185 PRO B CA 1
ATOM 2875 C C . PRO B 1 187 ? 5.349 5.387 42.414 1.000 14.928 185 PRO B C 1
ATOM 2876 O O . PRO B 1 187 ? 4.156 5.475 42.736 1.000 15.266 185 PRO B O 1
ATOM 2880 N N . GLU B 1 188 ? 5.894 4.428 41.662 1.000 16.294 186 GLU B N 1
ATOM 2881 C CA . GLU B 1 188 ? 5.183 3.241 41.118 1.000 17.296 186 GLU B CA 1
ATOM 2882 C C . GLU B 1 188 ? 4.057 3.70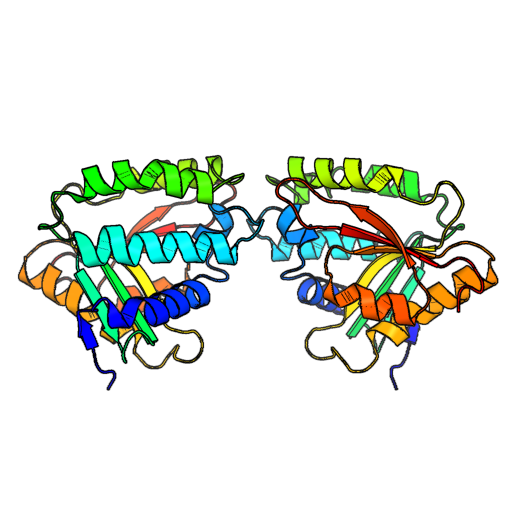2 40.185 1.000 15.615 186 GLU B C 1
ATOM 2883 O O . GLU B 1 188 ? 3.061 2.974 40.063 1.000 15.105 186 GLU B O 1
ATOM 2889 N N . GLY B 1 189 ? 4.216 4.857 39.537 1.000 13.306 187 GLY B N 1
ATOM 2890 C CA . GLY B 1 189 ? 3.180 5.470 38.690 1.000 12.545 187 GLY B CA 1
ATOM 2891 C C . GLY B 1 189 ? 3.792 6.177 37.479 1.000 11.647 187 GLY B C 1
ATOM 2892 O O . GLY B 1 189 ? 4.999 6.210 37.281 1.000 10.735 187 GLY B O 1
ATOM 2893 N N . PRO B 1 190 ? 2.942 6.777 36.626 1.000 11.786 188 PRO B N 1
ATOM 2894 C CA . PRO B 1 190 ? 3.398 7.393 35.385 1.000 11.589 188 PRO B CA 1
ATOM 2895 C C . PRO B 1 190 ? 3.968 8.800 35.602 1.000 11.213 188 PRO B C 1
ATOM 2896 O O . PRO B 1 190 ? 3.378 9.609 36.295 1.000 12.153 188 PRO B O 1
ATOM 2900 N N . ARG B 1 191 ? 5.125 9.061 35.033 1.000 10.696 189 ARG B N 1
ATOM 2901 C CA . ARG B 1 191 ? 5.734 10.401 35.091 1.000 10.741 189 ARG B CA 1
ATOM 2902 C C . ARG B 1 191 ? 4.745 11.377 34.439 1.000 9.901 189 ARG B C 1
ATOM 2903 O O . ARG B 1 191 ? 4.124 11.018 33.420 1.000 9.711 189 ARG B O 1
ATOM 2911 N N . THR B 1 192 ? 4.544 12.528 35.057 1.000 8.989 190 THR B N 1
ATOM 2912 C CA . THR B 1 192 ? 3.454 13.465 34.683 1.000 8.792 190 THR B CA 1
ATOM 2913 C C . THR B 1 192 ? 4.022 14.873 34.506 1.000 8.411 190 THR B C 1
ATOM 2914 O O . THR B 1 192 ? 4.757 15.321 35.371 1.000 8.027 190 THR B O 1
ATOM 2918 N N . TRP B 1 193 ? 3.683 15.527 33.403 1.000 8.213 191 TRP B N 1
ATOM 2919 C CA . TRP B 1 193 ? 4.139 16.915 33.131 1.000 8.696 191 TRP B CA 1
ATOM 2920 C C . TRP B 1 193 ? 2.979 17.890 33.244 1.000 9.201 191 TRP B C 1
ATOM 2921 O O . TRP B 1 193 ? 1.920 17.658 32.614 1.000 8.925 191 TRP B O 1
ATOM 2932 N N . CYS B 1 194 ? 3.190 18.941 34.027 1.000 10.242 192 CYS B N 1
ATOM 2933 C CA . CYS B 1 194 ? 2.271 20.093 34.107 1.000 10.820 192 CYS B CA 1
ATOM 2934 C C . CYS B 1 194 ? 2.821 21.142 33.158 1.000 10.940 192 CYS B C 1
ATOM 2935 O O . CYS B 1 194 ? 4.070 21.381 33.171 1.000 10.190 192 CYS B O 1
ATOM 2938 N N . MET B 1 195 ? 1.938 21.706 32.345 1.000 10.615 193 MET B N 1
ATOM 2939 C CA . MET B 1 195 ? 2.341 22.600 31.239 1.000 10.588 193 MET B CA 1
ATOM 2940 C C . MET B 1 195 ? 1.508 23.878 31.335 1.000 10.591 193 MET B C 1
ATOM 2941 O O . MET B 1 195 ? 0.274 23.811 31.547 1.000 9.178 193 MET B O 1
ATOM 2946 N N . THR B 1 196 ? 2.203 25.004 31.267 1.000 10.516 194 THR B N 1
ATOM 2947 C CA . THR B 1 196 ? 1.617 26.345 31.354 1.000 11.521 194 THR B CA 1
ATOM 2948 C C . THR B 1 196 ? 1.950 27.106 30.073 1.000 12.609 194 THR B C 1
ATOM 2949 O O . THR B 1 196 ? 3.121 27.060 29.614 1.000 12.486 194 THR B O 1
ATOM 2953 N N . ARG B 1 197 ? 0.978 27.843 29.553 1.000 12.341 195 ARG B N 1
ATOM 2954 C CA . ARG B 1 197 ? 1.237 28.850 28.505 1.000 12.052 195 ARG B CA 1
ATOM 2955 C C . ARG B 1 197 ? 0.789 30.199 29.056 1.000 13.179 195 ARG B C 1
ATOM 2956 O O . ARG B 1 197 ? -0.410 30.394 29.255 1.000 12.190 195 ARG B O 1
ATOM 2964 N N . LYS B 1 198 ? 1.740 31.047 29.436 1.000 14.212 196 LYS B N 1
ATOM 2965 C CA . LYS B 1 198 ? 1.435 32.440 29.847 1.000 15.952 196 LYS B CA 1
ATOM 2966 C C . LYS B 1 198 ? 1.011 33.189 28.590 1.000 14.694 196 LYS B C 1
ATOM 2967 O O . LYS B 1 198 ? 1.385 32.815 27.476 1.000 14.435 196 LYS B O 1
ATOM 2973 N N . PRO B 1 199 ? 0.219 34.266 28.722 1.000 14.878 197 PRO B N 1
ATOM 2974 C CA . PRO B 1 199 ? -0.198 35.037 27.544 1.000 14.676 197 PRO B CA 1
ATOM 2975 C C . PRO B 1 199 ? 1.003 35.574 26.746 1.000 13.808 197 PRO B C 1
ATOM 2976 O O . PRO B 1 199 ? 1.957 36.066 27.331 1.000 13.363 197 PRO B O 1
ATOM 2980 N N . GLY B 1 200 ? 0.975 35.356 25.438 1.000 14.307 198 GLY B N 1
ATOM 2981 C CA . GLY B 1 200 ? 1.997 35.852 24.502 1.000 15.272 198 GLY B CA 1
ATOM 2982 C C . GLY B 1 200 ? 3.232 34.960 24.436 1.000 16.622 198 GLY B C 1
ATOM 2983 O O . GLY B 1 200 ? 4.211 35.367 23.781 1.000 18.049 198 GLY B O 1
ATOM 2984 N N . ALA B 1 201 ? 3.207 33.774 25.049 1.000 16.044 199 ALA B N 1
ATOM 2985 C CA . ALA B 1 201 ? 4.372 32.872 25.102 1.000 16.465 199 ALA B CA 1
ATOM 2986 C C . ALA B 1 201 ? 4.802 32.477 23.686 1.000 17.151 199 ALA B C 1
ATOM 2987 O O . ALA B 1 201 ? 5.997 32.076 23.513 1.000 19.253 199 ALA B O 1
ATOM 2989 N N . SER B 1 202 ? 3.886 32.536 22.724 1.000 16.903 200 SER B N 1
ATOM 2990 C CA . SER B 1 202 ? 4.135 32.225 21.294 1.000 17.301 200 SER B CA 1
ATOM 2991 C C . SER B 1 202 ? 3.247 33.093 20.389 1.000 20.065 200 SER B C 1
ATOM 2992 O O . SER B 1 202 ? 3.568 33.229 19.196 1.000 23.651 200 SER B O 1
#

Organism: Streptomyces alboniger (NCBI:txid132473)

InterPro domains:
  IPR000182 GNAT domain [PF00583] (117-176)
  IPR000182 GNAT domain [PS51186] (6-198)
  IPR016181 Acyl-CoA N-acyltransferase [SSF55729] (7-194)
  IPR052523 Trichothecene Biosynthesis Acetyltransferases [PTHR42791] (8-198)

Nearest PDB structures (foldseek):
  7k09-assembly1_A  TM=9.939E-01  e=3.577E-38  Streptomyces alboniger
  7ciu-assembly1_A  TM=6.314E-01  e=2.490E-06  Drosophila melanogaster
  4m85-assembly4_D  TM=6.388E-01  e=5.787E-06  Staphylococcus aureus subsp. aureus Mu50
  1i21-assembly1_B  TM=5.632E-01  e=6.274E-03  Saccharomyces cerevisiae
  7dqg-assembly1_A-2  TM=5.273E-01  e=1.747E-02  Salmonella phage SPN3US

CATH classification: 3.40.630.30

Radius of gyration: 24.9 Å; Cα contacts (8 Å, |Δi|>4): 750; chains: 2; bounding box: 43×79×39 Å